Protein AF-A0A3P7D7W9-F1 (afdb_monomer_lite)

Organism: Schistocephalus solidus (NCBI:txid70667)

InterPro domains:
  IPR000819 Peptidase M17, leucyl aminopeptidase, C-terminal [PF00883] (15-340)
  IPR000819 Peptidase M17, leucyl aminopeptidase, C-terminal [PF00883] (480-619)
  IPR000819 Peptidase M17, leucyl aminopeptidase, C-terminal [PS00631] (180-187)
  IPR000819 Peptidase M17, leucyl aminopeptidase, C-terminal [PS00631] (573-580)
  IPR011356 Peptidase M17, leucine aminopeptidase/peptidase B [PR00481] (94-111)
  IPR011356 Peptidase M17, leucine aminopeptidase/peptidase B [PR00481] (116-137)
  IPR011356 Peptidase M17, leucine aminopeptidase/peptidase B [PR00481] (154-175)
  IPR011356 Peptidase M17, leucine aminopeptidase/peptidase B [PR00481] (176-196)
  IPR011356 Peptidase M17, leucine aminopeptidase/peptidase B [PR00481] (208-223)
  IPR011356 Peptidase M17, leucine aminopeptidase/peptidase B [PTHR11963] (3-344)

Structure (mmCIF, N/CA/C/O backbone):
data_AF-A0A3P7D7W9-F1
#
_entry.id   AF-A0A3P7D7W9-F1
#
loop_
_atom_site.group_PDB
_atom_site.id
_atom_site.type_symbol
_atom_site.label_atom_id
_atom_site.label_alt_id
_atom_site.label_comp_id
_atom_site.label_asym_id
_atom_site.label_entity_id
_atom_site.label_seq_id
_atom_site.pdbx_PDB_ins_code
_atom_site.Cartn_x
_atom_site.Cartn_y
_atom_site.Cartn_z
_atom_site.occupancy
_atom_site.B_iso_or_equiv
_atom_site.auth_seq_id
_atom_site.auth_comp_id
_atom_site.auth_asym_id
_atom_site.auth_atom_id
_atom_site.pdbx_PDB_model_num
ATOM 1 N N . MET A 1 1 ? -21.735 5.809 -3.595 1.00 57.03 1 MET A N 1
ATOM 2 C CA . MET A 1 1 ? -20.410 5.199 -3.903 1.00 57.03 1 MET A CA 1
ATOM 3 C C . MET A 1 1 ? -19.308 6.252 -3.876 1.00 57.03 1 MET A C 1
ATOM 5 O O . MET A 1 1 ? -18.423 6.119 -3.045 1.00 57.03 1 MET A O 1
ATOM 9 N N . LYS A 1 2 ? -19.373 7.311 -4.705 1.00 58.09 2 LYS A N 1
ATOM 10 C CA . LYS A 1 2 ? -18.411 8.430 -4.656 1.00 58.09 2 LYS A CA 1
ATOM 11 C C . LYS A 1 2 ? -18.266 9.012 -3.242 1.00 58.09 2 LYS A C 1
ATOM 13 O O . LYS A 1 2 ? -17.137 9.124 -2.778 1.00 58.09 2 LYS A O 1
ATOM 18 N N . GLU A 1 3 ? -19.370 9.325 -2.549 1.00 68.19 3 GLU A N 1
ATOM 19 C CA . GLU A 1 3 ? -19.290 9.851 -1.175 1.00 68.19 3 GLU A CA 1
ATOM 20 C C . GLU A 1 3 ? -18.618 8.868 -0.218 1.00 68.19 3 GLU A C 1
ATOM 22 O O . GLU A 1 3 ? -17.794 9.284 0.579 1.00 68.19 3 GLU A O 1
ATOM 27 N N . ALA A 1 4 ? -18.901 7.568 -0.336 1.00 72.06 4 ALA A N 1
ATOM 28 C CA . ALA A 1 4 ? -18.325 6.552 0.542 1.00 72.06 4 ALA A CA 1
ATOM 29 C C . ALA A 1 4 ? -16.800 6.433 0.411 1.00 72.06 4 ALA A C 1
ATOM 31 O O . ALA A 1 4 ? -16.118 6.259 1.412 1.00 72.06 4 ALA A O 1
ATOM 32 N N . VAL A 1 5 ? -16.252 6.585 -0.799 1.00 70.81 5 VAL A N 1
ATOM 33 C CA . VAL A 1 5 ? -14.792 6.586 -1.005 1.00 70.81 5 VAL A CA 1
ATOM 34 C C . VAL A 1 5 ? -14.152 7.900 -0.542 1.00 70.81 5 VAL A C 1
ATOM 36 O O . VAL A 1 5 ? -13.028 7.888 -0.054 1.00 70.81 5 VAL A O 1
ATOM 39 N N . VAL A 1 6 ? -14.873 9.025 -0.605 1.00 72.31 6 VAL A N 1
ATOM 40 C CA . VAL A 1 6 ? -14.431 10.283 0.027 1.00 72.31 6 VAL A CA 1
ATOM 41 C C . VAL A 1 6 ? -14.489 10.189 1.558 1.00 72.31 6 VAL A C 1
ATOM 43 O O . VAL A 1 6 ? -13.582 10.678 2.221 1.00 72.31 6 VAL A O 1
ATOM 46 N N . ALA A 1 7 ? -15.510 9.540 2.122 1.00 80.94 7 ALA A N 1
ATOM 47 C CA . ALA A 1 7 ? -15.640 9.298 3.557 1.00 80.94 7 ALA A CA 1
ATOM 48 C C . ALA A 1 7 ? -14.511 8.396 4.077 1.00 80.94 7 ALA A C 1
ATOM 50 O O . ALA A 1 7 ? -13.829 8.782 5.021 1.00 80.94 7 ALA A O 1
ATOM 51 N N . LEU A 1 8 ? -14.255 7.270 3.397 1.00 76.81 8 LEU A N 1
ATOM 52 C CA . LEU A 1 8 ? -13.108 6.387 3.642 1.00 76.81 8 LEU A CA 1
ATOM 53 C C . LEU A 1 8 ? -11.787 7.164 3.623 1.00 76.81 8 LEU A C 1
ATOM 55 O O . LEU A 1 8 ? -11.038 7.111 4.589 1.00 76.81 8 LEU A O 1
ATOM 59 N N . ALA A 1 9 ? -11.528 7.946 2.571 1.00 73.69 9 ALA A N 1
ATOM 60 C CA . ALA A 1 9 ? -10.285 8.709 2.448 1.00 73.69 9 ALA A CA 1
ATOM 61 C C . ALA A 1 9 ? -10.113 9.783 3.542 1.00 73.69 9 ALA A C 1
ATOM 63 O O . ALA A 1 9 ? -8.986 10.065 3.944 1.00 73.69 9 ALA A O 1
ATOM 64 N N . LYS A 1 10 ? -11.206 10.369 4.053 1.00 80.69 10 LYS A N 1
ATOM 65 C CA . LYS A 1 10 ? -11.162 11.261 5.226 1.00 80.69 10 LYS A CA 1
ATOM 66 C C . LYS A 1 10 ? -10.899 10.492 6.521 1.00 80.69 10 LYS A C 1
ATOM 68 O O . LYS A 1 10 ? -10.095 10.945 7.328 1.00 80.69 10 LYS A O 1
ATOM 73 N N . GLY A 1 11 ? -11.526 9.330 6.704 1.00 85.81 11 GLY A N 1
ATOM 74 C CA . GLY A 1 11 ? -11.242 8.441 7.830 1.00 85.81 11 GLY A CA 1
ATOM 75 C C . GLY A 1 11 ? -9.786 7.979 7.852 1.00 85.81 11 GLY A C 1
ATOM 76 O O . GLY A 1 11 ? -9.137 8.039 8.891 1.00 85.81 11 GLY A O 1
ATOM 77 N N . GLU A 1 12 ? -9.242 7.599 6.695 1.00 82.88 12 GLU A N 1
ATOM 78 C CA . GLU A 1 12 ? -7.823 7.270 6.521 1.00 82.88 12 GLU A CA 1
ATOM 79 C C . GLU A 1 12 ? -6.915 8.465 6.823 1.00 82.88 12 GLU A C 1
ATOM 81 O O . GLU A 1 12 ? -5.878 8.279 7.452 1.00 82.88 12 GLU A O 1
ATOM 86 N N . ALA A 1 13 ? -7.302 9.685 6.430 1.00 79.31 13 ALA A N 1
ATOM 87 C CA . ALA A 1 13 ? -6.562 10.889 6.798 1.00 79.31 13 ALA A CA 1
ATOM 88 C C . ALA A 1 13 ? -6.537 11.093 8.321 1.00 79.31 13 ALA A C 1
ATOM 90 O O . ALA A 1 13 ? -5.472 11.334 8.863 1.00 79.31 13 ALA A O 1
ATOM 91 N N . VAL A 1 14 ? -7.656 10.903 9.030 1.00 90.56 14 VAL A N 1
ATOM 92 C CA . VAL A 1 14 ? -7.706 10.987 10.506 1.00 90.56 14 VAL A CA 1
ATOM 93 C C . VAL A 1 14 ? -6.881 9.895 11.185 1.00 90.56 14 VAL A C 1
ATOM 95 O O . VAL A 1 14 ? -6.141 10.175 12.127 1.00 90.56 14 VAL A O 1
ATOM 98 N N . HIS A 1 15 ? -6.974 8.662 10.688 1.00 89.31 15 HIS A N 1
ATOM 99 C CA . HIS A 1 15 ? -6.190 7.531 11.177 1.00 89.31 15 HIS A CA 1
ATOM 100 C C . HIS A 1 15 ? -4.682 7.810 11.040 1.00 89.31 15 HIS A C 1
ATOM 102 O O . HIS A 1 15 ? -3.930 7.621 11.994 1.00 89.31 15 HIS A O 1
ATOM 108 N N . ARG A 1 16 ? -4.242 8.338 9.892 1.00 84.88 16 ARG A N 1
ATOM 109 C CA . ARG A 1 16 ? -2.832 8.668 9.636 1.00 84.88 16 ARG A CA 1
ATOM 110 C C . ARG A 1 16 ? -2.370 9.941 10.345 1.00 84.88 16 ARG A C 1
ATOM 112 O O . ARG A 1 16 ? -1.300 9.921 10.936 1.00 84.88 16 ARG A O 1
ATOM 119 N N . ASP A 1 17 ? -3.170 11.008 10.360 1.00 89.62 17 ASP A N 1
ATOM 120 C CA . ASP A 1 17 ? -2.865 12.261 11.070 1.00 89.62 17 ASP A CA 1
ATOM 121 C C . ASP A 1 17 ? -2.537 11.990 12.543 1.00 89.62 17 ASP A C 1
ATOM 123 O O . ASP A 1 17 ? -1.570 12.540 13.072 1.00 89.62 17 ASP A O 1
ATOM 127 N N . ILE A 1 18 ? -3.325 11.127 13.196 1.00 92.69 18 ILE A N 1
ATOM 128 C CA . ILE A 1 18 ? -3.068 10.692 14.570 1.00 92.69 18 ILE A CA 1
ATOM 129 C C . ILE A 1 18 ? -1.884 9.719 14.601 1.00 92.69 18 ILE A C 1
ATOM 131 O O . ILE A 1 18 ? -0.961 9.927 15.381 1.00 92.69 18 ILE A O 1
ATOM 135 N N . GLY A 1 19 ? -1.899 8.667 13.777 1.00 86.50 19 GLY A N 1
ATOM 136 C CA . GLY A 1 19 ? -0.982 7.529 13.866 1.00 86.50 19 GLY A CA 1
ATOM 137 C C . GLY A 1 19 ? 0.457 7.774 13.392 1.00 86.50 19 GLY A C 1
ATOM 138 O O . GLY A 1 19 ? 1.382 7.456 14.135 1.00 86.50 19 GLY A O 1
ATOM 139 N N . ASP A 1 20 ? 0.648 8.319 12.184 1.00 82.69 20 ASP A N 1
ATOM 140 C CA . ASP A 1 20 ? 1.965 8.580 11.559 1.00 82.69 20 ASP A CA 1
ATOM 141 C C . ASP A 1 20 ? 2.697 9.778 12.192 1.00 82.69 20 ASP A C 1
ATOM 143 O O . ASP A 1 20 ? 3.884 10.002 11.945 1.00 82.69 20 ASP A O 1
ATOM 147 N N . SER A 1 21 ? 1.989 10.596 12.975 1.00 85.81 21 SER A N 1
ATOM 148 C CA . SER A 1 21 ? 2.585 11.751 13.641 1.00 85.81 21 SER A CA 1
ATOM 149 C C . SER A 1 21 ? 3.551 11.340 14.749 1.00 85.81 21 SER A C 1
ATOM 151 O O . SER A 1 21 ? 3.314 10.406 15.527 1.00 85.81 21 SER A O 1
ATOM 153 N N . ASP A 1 22 ? 4.617 12.132 14.858 1.00 86.75 22 ASP A N 1
ATOM 154 C CA . ASP A 1 22 ? 5.624 12.021 15.902 1.00 86.75 22 ASP A CA 1
ATOM 155 C C . ASP A 1 22 ? 4.992 12.044 17.316 1.00 86.75 22 ASP A C 1
ATOM 157 O O . ASP A 1 22 ? 3.892 12.577 17.520 1.00 86.75 22 ASP A O 1
ATOM 161 N N . PRO A 1 23 ? 5.650 11.420 18.308 1.00 86.25 23 PRO A N 1
ATOM 162 C CA . PRO A 1 23 ? 5.021 11.104 19.587 1.00 86.25 23 PRO A CA 1
ATOM 163 C C . PRO A 1 23 ? 4.816 12.318 20.498 1.00 86.25 23 PRO A C 1
ATOM 165 O O . PRO A 1 23 ? 4.128 12.204 21.508 1.00 86.25 23 PRO 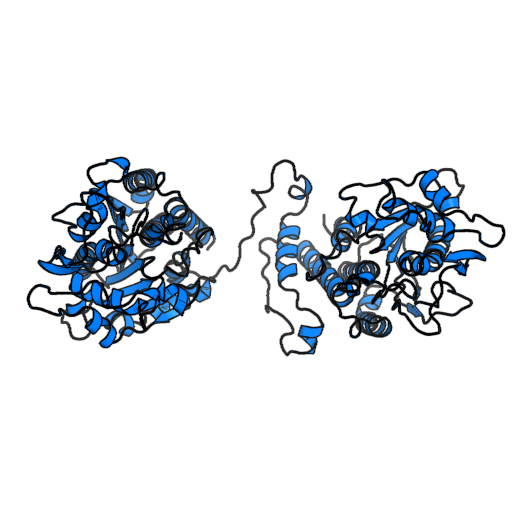A O 1
ATOM 168 N N . GLU A 1 24 ? 5.395 13.470 20.152 1.00 90.75 24 GLU A N 1
ATOM 169 C CA . GLU A 1 24 ? 5.203 14.726 20.875 1.00 90.75 24 GLU A CA 1
ATOM 170 C C . GLU A 1 24 ? 4.037 15.513 20.253 1.00 90.75 24 GLU A C 1
ATOM 172 O O . GLU A 1 24 ? 3.134 15.964 20.960 1.00 90.75 24 GLU A O 1
ATOM 177 N N . ARG A 1 25 ? 3.986 15.601 18.915 1.00 91.69 25 ARG A N 1
ATOM 178 C CA . ARG A 1 25 ? 2.901 16.253 18.164 1.00 91.69 25 ARG A CA 1
ATOM 179 C C . ARG A 1 25 ? 1.555 15.549 18.304 1.00 91.69 25 ARG A C 1
ATOM 181 O O . ARG A 1 25 ? 0.532 16.226 18.302 1.00 91.69 25 ARG A O 1
ATOM 188 N N . MET A 1 26 ? 1.549 14.222 18.422 1.00 94.31 26 MET A N 1
ATOM 189 C CA . MET A 1 26 ? 0.364 13.427 18.772 1.00 94.31 26 MET A CA 1
ATOM 190 C C . MET A 1 26 ? 0.583 12.663 20.084 1.00 94.31 26 MET A C 1
ATOM 192 O O . MET A 1 26 ? 0.335 11.459 20.182 1.00 94.31 26 MET A O 1
ATOM 196 N N . ALA A 1 27 ? 1.024 13.394 21.112 1.00 96.12 27 ALA A N 1
ATOM 197 C CA . ALA A 1 27 ? 0.806 13.016 22.504 1.00 96.12 27 ALA A CA 1
ATOM 198 C C . ALA A 1 27 ? -0.692 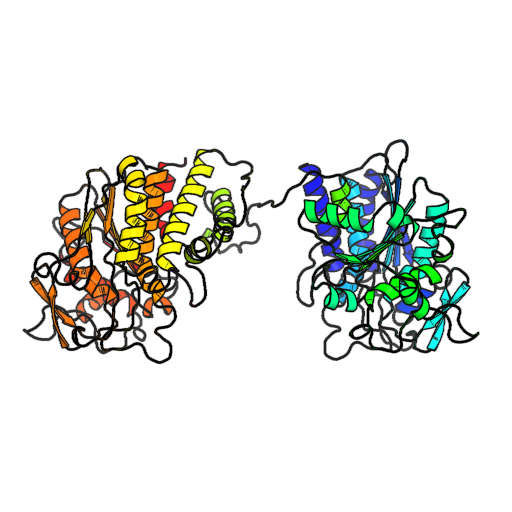13.127 22.869 1.00 96.12 27 ALA A C 1
ATOM 200 O O . ALA A 1 27 ? -1.458 13.836 22.211 1.00 96.12 27 ALA A O 1
ATOM 201 N N . ALA A 1 28 ? -1.126 12.453 23.937 1.00 97.31 28 ALA A N 1
ATOM 202 C CA . ALA A 1 28 ? -2.548 12.287 24.264 1.00 97.31 28 ALA A CA 1
ATOM 203 C C . ALA A 1 28 ? -3.370 13.599 24.379 1.00 97.31 28 ALA A C 1
ATOM 205 O O . ALA A 1 28 ? -4.489 13.634 23.854 1.00 97.31 28 ALA A O 1
ATOM 206 N N . PRO A 1 29 ? -2.862 14.706 24.964 1.00 97.50 29 PRO A N 1
ATOM 207 C CA . PRO A 1 29 ? -3.571 15.989 24.959 1.00 97.50 29 PRO A CA 1
ATOM 208 C C . PRO A 1 29 ? -3.704 16.604 23.557 1.00 97.50 29 PRO A C 1
ATOM 210 O O . PRO A 1 29 ? -4.731 17.200 23.246 1.00 97.50 29 PRO A O 1
ATOM 213 N N . MET A 1 30 ? -2.701 16.426 22.691 1.00 97.31 30 MET A N 1
ATOM 214 C CA . MET A 1 30 ? -2.713 16.958 21.322 1.00 97.31 30 MET A CA 1
ATOM 215 C C . MET A 1 30 ? -3.687 16.183 20.425 1.00 97.31 30 MET A C 1
ATOM 217 O O . MET A 1 30 ? -4.408 16.791 19.636 1.00 97.31 30 MET A O 1
ATOM 221 N N . ILE A 1 31 ? -3.793 14.859 20.612 1.00 97.75 31 ILE A N 1
ATOM 222 C CA . ILE A 1 31 ? -4.840 14.035 19.984 1.00 97.75 31 ILE A CA 1
ATOM 223 C C . ILE A 1 31 ? -6.225 14.518 20.430 1.00 97.75 31 ILE A C 1
ATOM 225 O O . ILE A 1 31 ? -7.110 14.708 19.597 1.00 97.75 31 ILE A O 1
ATOM 229 N N . ALA A 1 32 ? -6.415 14.771 21.730 1.00 97.38 32 ALA A N 1
ATOM 230 C CA . ALA A 1 32 ? -7.679 15.284 22.250 1.00 97.38 32 ALA A CA 1
ATOM 231 C C . ALA A 1 32 ? -8.078 16.629 21.616 1.00 97.38 32 ALA A C 1
ATOM 233 O O . ALA A 1 32 ? -9.237 16.803 21.242 1.00 97.38 32 ALA A O 1
ATOM 234 N N . ASP A 1 33 ? -7.141 17.563 21.446 1.00 97.44 33 ASP A N 1
ATOM 235 C CA . ASP A 1 33 ? -7.430 18.864 20.832 1.00 97.44 33 ASP A CA 1
ATOM 236 C C . ASP A 1 33 ? -7.620 18.774 19.302 1.00 97.44 33 ASP A C 1
ATOM 238 O O . ASP A 1 33 ? -8.497 19.449 18.754 1.00 97.44 33 ASP A O 1
ATOM 242 N N . TYR A 1 34 ? -6.909 17.871 18.613 1.00 97.56 34 TYR A N 1
ATOM 243 C CA . TYR A 1 34 ? -7.170 17.528 17.206 1.00 97.56 34 TYR A CA 1
ATOM 244 C C . TYR A 1 34 ? -8.585 16.955 17.003 1.00 97.56 34 TYR A C 1
ATOM 246 O O . TYR A 1 34 ? -9.260 17.293 16.028 1.00 97.56 34 TYR A O 1
ATOM 254 N N . LEU A 1 35 ? -9.071 16.125 17.932 1.00 97.88 35 LEU A N 1
ATOM 255 C CA . LEU A 1 35 ? -10.433 15.588 17.884 1.00 97.88 35 LEU A CA 1
ATOM 256 C C . LEU A 1 35 ? -11.487 16.654 18.228 1.00 97.88 35 LEU A C 1
ATOM 258 O O . LEU A 1 35 ? -12.483 16.756 17.511 1.00 97.88 35 LEU A O 1
ATOM 262 N N . LYS A 1 36 ? -11.256 17.524 19.225 1.00 97.56 36 LYS A N 1
ATOM 263 C CA . LYS A 1 36 ? -12.137 18.684 19.506 1.00 97.56 36 LYS A CA 1
ATOM 264 C C . LYS A 1 36 ? -12.321 19.595 18.294 1.00 97.56 36 LYS A C 1
ATOM 266 O O . LYS A 1 36 ? -13.424 20.078 18.061 1.00 97.56 36 LYS A O 1
ATOM 271 N N . ALA A 1 37 ? -11.293 19.779 17.463 1.00 97.50 37 ALA A N 1
ATOM 272 C CA . ALA A 1 37 ? -11.417 20.559 16.228 1.00 97.50 37 ALA A CA 1
ATOM 273 C C . ALA A 1 37 ? -12.475 20.003 15.243 1.00 97.50 37 ALA A C 1
ATOM 275 O O . ALA A 1 37 ? -12.954 20.740 14.381 1.00 97.50 37 ALA A O 1
ATOM 276 N N . LYS A 1 38 ? -12.873 18.729 15.385 1.00 96.62 38 LYS A N 1
ATOM 277 C CA . LYS A 1 38 ? -13.916 18.052 14.592 1.00 96.62 38 LYS A CA 1
ATOM 278 C C . LYS A 1 38 ? -15.293 18.044 15.257 1.00 96.62 38 LYS A C 1
ATOM 280 O O . LYS A 1 38 ? -16.285 17.764 14.587 1.00 96.62 38 LYS A O 1
ATOM 285 N N . GLU A 1 39 ? -15.370 18.365 16.549 1.00 95.94 39 GLU A N 1
ATOM 286 C CA . GLU A 1 39 ? -16.561 18.211 17.396 1.00 95.94 39 GLU A CA 1
ATOM 287 C C . GLU A 1 39 ? -17.819 18.849 16.792 1.00 95.94 39 GLU A C 1
ATOM 289 O O . GLU A 1 39 ? -18.900 18.268 16.844 1.00 95.94 39 GLU A O 1
ATOM 294 N N . LYS A 1 40 ? -17.689 20.022 16.166 1.00 96.69 40 LYS A N 1
ATOM 295 C CA . LYS A 1 40 ? -18.802 20.714 15.501 1.00 96.69 40 LYS A CA 1
ATOM 296 C C . LYS A 1 40 ? -19.408 19.892 14.355 1.00 96.69 40 LYS A C 1
ATOM 298 O O . LYS A 1 40 ? -20.630 19.761 14.270 1.00 96.69 40 LYS A O 1
ATOM 303 N N . ASP A 1 41 ? -18.564 19.356 13.479 1.00 95.12 41 ASP A N 1
ATOM 304 C CA . ASP A 1 41 ? -18.994 18.624 12.282 1.00 95.12 41 ASP A CA 1
ATOM 305 C C . ASP A 1 41 ? -19.471 17.208 12.646 1.00 95.12 41 ASP A C 1
ATOM 307 O O . ASP A 1 41 ? -20.418 16.689 12.052 1.00 95.12 41 ASP A O 1
ATOM 311 N N . TRP A 1 42 ? -18.866 16.617 13.680 1.00 97.75 42 TRP A N 1
ATOM 312 C CA . TRP A 1 42 ? -19.263 15.339 14.270 1.00 97.75 42 TRP A CA 1
ATOM 313 C C . TRP A 1 42 ? -20.623 15.438 14.989 1.00 97.75 42 TRP A C 1
ATOM 315 O O . TRP A 1 42 ? -21.516 14.635 14.702 1.00 97.75 42 TRP A O 1
ATOM 325 N N . ASN A 1 43 ? -20.865 16.478 15.797 1.00 97.69 43 ASN A N 1
ATOM 326 C CA . ASN A 1 43 ? -22.187 16.745 16.384 1.00 97.69 43 ASN A CA 1
ATOM 327 C C . ASN A 1 43 ? -23.256 16.963 15.295 1.00 97.69 43 ASN A C 1
ATOM 329 O O . ASN A 1 43 ? -24.346 16.398 15.375 1.00 97.69 43 ASN A O 1
ATOM 333 N N . ALA A 1 44 ? -22.926 17.678 14.210 1.00 95.69 44 ALA A N 1
ATOM 334 C CA . ALA A 1 44 ? -23.794 17.827 13.032 1.00 95.69 44 ALA A CA 1
ATOM 335 C C . ALA A 1 44 ? -24.018 16.515 12.236 1.00 95.69 44 ALA A C 1
ATOM 337 O O . ALA A 1 44 ? -24.761 16.487 11.246 1.00 95.69 44 ALA A O 1
ATOM 338 N N . ALA A 1 45 ? -23.396 15.411 12.652 1.00 95.56 45 ALA A N 1
ATOM 339 C CA . ALA A 1 45 ? -23.627 14.063 12.153 1.00 95.56 45 ALA A CA 1
ATOM 340 C C . ALA A 1 45 ? -24.286 13.114 13.166 1.00 95.56 45 ALA A C 1
ATOM 342 O O . ALA A 1 45 ? -24.511 11.962 12.811 1.00 95.56 45 ALA A O 1
ATOM 343 N N . GLY A 1 46 ? -24.618 13.565 14.380 1.00 96.75 46 GLY A N 1
ATOM 344 C CA . GLY A 1 46 ? -25.136 12.694 15.443 1.00 96.75 46 GLY A CA 1
ATOM 345 C C . GLY A 1 46 ? -24.046 11.921 16.196 1.00 96.75 46 GLY A C 1
ATOM 346 O O . GLY A 1 46 ? -24.341 10.897 16.811 1.00 96.75 46 GLY A O 1
ATOM 347 N N . ILE A 1 47 ? -22.793 12.386 16.133 1.00 98.56 47 ILE A N 1
ATOM 348 C CA . ILE A 1 47 ? -21.674 11.891 16.943 1.00 98.56 47 ILE A CA 1
ATOM 349 C C . ILE A 1 47 ? -21.465 12.849 18.118 1.00 98.56 47 ILE A C 1
ATOM 351 O O . ILE A 1 47 ? -21.057 13.988 17.905 1.00 98.56 47 ILE A O 1
ATOM 355 N N . THR A 1 48 ? -21.682 12.380 19.345 1.00 98.50 48 THR A N 1
ATOM 356 C CA . THR A 1 48 ? -21.266 13.095 20.562 1.00 98.50 48 THR A CA 1
ATOM 357 C C . THR A 1 48 ? -19.895 12.609 21.027 1.00 98.50 48 THR A C 1
ATOM 359 O O . THR A 1 48 ? -19.531 11.452 20.794 1.00 98.50 48 THR A O 1
ATOM 362 N N . MET A 1 49 ? -19.146 13.476 21.712 1.00 98.44 49 MET A N 1
ATOM 363 C CA . MET A 1 49 ? -17.807 13.190 22.230 1.00 98.44 49 MET A CA 1
ATOM 364 C C . MET A 1 49 ? -17.664 13.652 23.685 1.00 98.44 49 MET A C 1
ATOM 366 O O . MET A 1 49 ? -18.068 14.757 24.030 1.00 98.44 49 MET A O 1
ATOM 370 N N . GLU A 1 50 ? -17.045 12.820 24.517 1.00 98.19 50 GLU A N 1
ATOM 371 C CA . GLU A 1 50 ? -16.554 13.152 25.858 1.00 98.19 50 GLU A CA 1
ATOM 372 C C . GLU A 1 50 ? -15.041 12.888 25.873 1.00 98.19 50 GLU A C 1
ATOM 374 O O . GLU A 1 50 ? -14.580 11.854 25.388 1.00 98.19 50 GLU A O 1
ATOM 379 N N . ILE A 1 51 ? -14.256 13.821 26.421 1.00 98.12 51 ILE A N 1
ATOM 380 C CA . ILE A 1 51 ? -12.821 13.624 26.652 1.00 98.12 51 ILE A CA 1
ATOM 381 C C . ILE A 1 51 ? -12.513 13.924 28.113 1.00 98.12 51 ILE A C 1
ATOM 383 O O . ILE A 1 51 ? -12.734 15.042 28.581 1.00 98.12 51 ILE A O 1
ATOM 387 N N . VAL A 1 52 ? -11.946 12.942 28.807 1.00 97.62 52 VAL A N 1
ATOM 388 C CA . VAL A 1 52 ? -11.546 13.037 30.216 1.00 97.62 52 VAL A CA 1
ATOM 389 C C . VAL A 1 52 ? -10.052 12.748 30.378 1.00 97.62 52 VAL A C 1
ATOM 391 O O . VAL A 1 52 ? -9.457 12.076 29.530 1.00 97.62 52 VAL A O 1
ATOM 394 N N . PRO A 1 53 ? -9.405 13.219 31.457 1.00 97.06 53 PRO A N 1
ATOM 395 C CA . PRO A 1 53 ? -8.117 12.678 31.873 1.00 97.06 53 PRO A CA 1
ATOM 396 C C . PRO A 1 53 ? -8.214 11.171 32.145 1.00 97.06 53 PRO A C 1
ATOM 398 O O . PRO A 1 53 ? -9.252 10.668 32.587 1.00 97.06 53 PRO A O 1
ATOM 401 N N . VAL A 1 54 ? -7.111 10.453 31.937 1.00 96.94 54 VAL A N 1
ATOM 402 C CA . VAL A 1 54 ? -6.945 9.121 32.540 1.00 96.94 54 VAL A CA 1
ATOM 403 C C . VAL A 1 54 ? -6.952 9.277 34.067 1.00 96.94 54 VAL A C 1
ATOM 405 O O . VAL A 1 54 ? -6.607 10.330 34.600 1.00 96.94 54 VAL A O 1
ATOM 408 N N . ASN A 1 55 ? -7.467 8.276 34.780 1.00 94.81 55 ASN A N 1
ATOM 409 C CA . ASN A 1 55 ? -7.888 8.440 36.168 1.00 94.81 55 ASN A CA 1
ATOM 410 C C . ASN A 1 55 ? -7.701 7.135 36.943 1.00 94.81 55 ASN A C 1
ATOM 412 O O . ASN A 1 55 ? -8.118 6.083 36.473 1.00 94.81 55 ASN A O 1
ATOM 416 N N . GLU A 1 56 ? -7.122 7.230 38.136 1.00 94.81 56 GLU A N 1
ATOM 417 C CA . GLU A 1 56 ? -6.711 6.089 38.960 1.00 94.81 56 GLU A CA 1
ATOM 418 C C . GLU A 1 56 ? -7.867 5.190 39.437 1.00 94.81 56 GLU A C 1
ATOM 420 O O . GLU A 1 56 ? -7.638 4.016 39.695 1.00 94.81 56 GLU A O 1
ATOM 425 N N . THR A 1 57 ? -9.110 5.686 39.521 1.00 93.81 57 THR A N 1
ATOM 426 C CA . THR A 1 57 ? -10.260 4.882 39.989 1.00 93.81 57 THR A CA 1
ATOM 427 C C . THR A 1 57 ? -11.206 4.442 38.870 1.00 93.81 57 THR A C 1
ATOM 429 O O . THR A 1 57 ? -11.814 3.378 38.976 1.00 93.81 57 THR A O 1
ATOM 432 N N . ARG A 1 58 ? -11.328 5.214 37.779 1.00 96.12 58 ARG A N 1
ATOM 433 C CA . ARG A 1 58 ? -12.110 4.830 36.583 1.00 96.12 58 ARG A CA 1
ATOM 434 C C . ARG A 1 58 ? -11.295 3.999 35.584 1.00 96.12 58 ARG A C 1
ATOM 436 O O . ARG A 1 58 ? -11.862 3.155 34.902 1.00 96.12 58 ARG A O 1
ATOM 443 N N . HIS A 1 59 ? -9.987 4.224 35.500 1.00 97.56 59 HIS A N 1
ATOM 444 C CA . HIS A 1 59 ? -9.094 3.616 34.508 1.00 97.56 59 HIS A CA 1
ATOM 445 C C . HIS A 1 59 ? -7.758 3.141 35.150 1.00 97.56 59 HIS A C 1
ATOM 447 O O . HIS A 1 59 ? -6.694 3.508 34.642 1.00 97.56 59 HIS A O 1
ATOM 453 N N . PRO A 1 60 ? -7.764 2.410 36.288 1.00 98.06 60 PRO A N 1
ATOM 454 C CA . PRO A 1 60 ? -6.557 2.099 37.071 1.00 98.06 60 PRO A CA 1
ATOM 455 C C . PRO A 1 60 ? -5.399 1.491 36.266 1.00 98.06 60 PRO A C 1
ATOM 457 O O . PRO A 1 60 ? -4.241 1.844 36.495 1.00 98.06 60 PRO A O 1
ATOM 460 N N . LEU A 1 61 ? -5.682 0.615 35.299 1.00 98.19 61 LEU A N 1
ATOM 461 C CA . LEU A 1 61 ? -4.664 -0.042 34.481 1.00 98.19 61 LEU A CA 1
ATOM 462 C C . LEU A 1 61 ? -4.044 0.908 33.449 1.00 98.19 61 LEU A C 1
ATOM 464 O O . LEU A 1 61 ? -2.820 0.991 33.351 1.00 98.19 61 LEU A O 1
ATOM 468 N N . ALA A 1 62 ? -4.862 1.683 32.732 1.00 97.56 62 ALA A N 1
ATOM 469 C CA . ALA A 1 62 ? -4.365 2.722 31.824 1.00 97.56 62 ALA A CA 1
ATOM 470 C C . ALA A 1 62 ? -3.610 3.827 32.593 1.00 97.56 62 ALA A C 1
ATOM 472 O O . ALA A 1 62 ? -2.595 4.346 32.126 1.00 97.56 62 ALA A O 1
ATOM 473 N N . TYR A 1 63 ? -4.061 4.151 33.810 1.00 98.12 63 TYR A N 1
ATOM 474 C CA . TYR A 1 63 ? -3.378 5.077 34.711 1.00 98.12 63 TYR A CA 1
ATOM 475 C C . TYR A 1 63 ? -2.003 4.549 35.135 1.00 98.12 63 TYR A C 1
ATOM 477 O O . TYR A 1 63 ? -1.035 5.302 35.070 1.00 98.12 63 TYR A O 1
ATOM 485 N N . ALA A 1 64 ? -1.879 3.263 35.480 1.00 98.06 64 ALA A N 1
ATOM 486 C CA . ALA A 1 64 ? -0.593 2.642 35.800 1.00 98.06 64 ALA A CA 1
ATOM 487 C C . ALA A 1 64 ? 0.403 2.697 34.624 1.00 98.06 64 ALA A C 1
ATOM 489 O O . ALA A 1 64 ? 1.566 3.045 34.835 1.00 98.06 64 ALA A O 1
ATOM 490 N N . VAL A 1 65 ? -0.058 2.459 33.388 1.00 97.88 65 VAL A N 1
ATOM 491 C CA . VAL A 1 65 ? 0.765 2.612 32.170 1.00 97.88 65 VAL A CA 1
ATOM 492 C C . VAL A 1 65 ? 1.242 4.061 31.992 1.00 97.88 65 VAL A C 1
ATOM 494 O O . VAL A 1 65 ? 2.420 4.300 31.734 1.00 97.88 65 VAL A O 1
ATOM 497 N N . GLY A 1 66 ? 0.359 5.047 32.185 1.00 96.94 66 GLY A N 1
ATOM 498 C CA . GLY A 1 66 ? 0.703 6.475 32.098 1.00 96.94 66 GLY A CA 1
ATOM 499 C C . GLY A 1 66 ? 1.445 7.058 33.314 1.00 96.94 66 GLY A C 1
ATOM 500 O O . GLY A 1 66 ? 1.903 8.205 33.254 1.00 96.94 66 GLY A O 1
ATOM 501 N N . ARG A 1 67 ? 1.584 6.301 34.414 1.00 95.62 67 ARG A N 1
ATOM 502 C CA . ARG A 1 67 ? 1.988 6.784 35.753 1.00 95.62 67 ARG A CA 1
ATOM 503 C C . ARG A 1 67 ? 3.365 7.447 35.791 1.00 95.62 67 ARG A C 1
ATOM 505 O O . ARG A 1 67 ? 3.585 8.372 36.575 1.00 95.62 67 ARG A O 1
ATOM 512 N N . ALA A 1 68 ? 4.276 7.023 34.913 1.00 96.56 68 ALA A N 1
ATOM 513 C CA . ALA A 1 68 ? 5.601 7.622 34.755 1.00 96.56 68 ALA A CA 1
ATOM 514 C C . ALA A 1 68 ? 5.556 9.087 34.280 1.00 96.56 68 ALA A C 1
ATOM 516 O O . ALA A 1 68 ? 6.412 9.883 34.671 1.00 96.56 68 ALA A O 1
ATOM 517 N N . THR A 1 69 ? 4.560 9.443 33.464 1.00 94.62 69 THR A N 1
ATOM 518 C CA . THR A 1 69 ? 4.430 10.746 32.788 1.00 94.62 69 THR A CA 1
ATOM 519 C C . THR A 1 69 ? 3.308 11.634 33.324 1.00 94.62 69 THR A C 1
ATOM 521 O O . THR A 1 69 ? 3.257 12.808 32.969 1.00 94.62 69 THR A O 1
ATOM 524 N N . GLU A 1 70 ? 2.445 11.136 34.213 1.00 92.06 70 GLU A N 1
ATOM 525 C CA . GLU A 1 70 ? 1.252 11.860 34.686 1.00 92.06 70 GLU A CA 1
ATOM 526 C C . GLU A 1 70 ? 1.552 13.214 35.368 1.00 92.06 70 GLU A C 1
ATOM 528 O O . GLU A 1 70 ? 0.718 14.114 35.377 1.00 92.06 70 GLU A O 1
ATOM 533 N N . THR A 1 71 ? 2.764 13.450 35.883 1.00 90.75 71 THR A N 1
ATOM 534 C CA . THR A 1 71 ? 3.135 14.778 36.415 1.00 90.75 71 THR A CA 1
ATOM 535 C C . THR A 1 71 ? 3.498 15.819 35.343 1.00 90.75 71 THR A C 1
ATOM 537 O O . THR A 1 71 ? 3.788 16.961 35.695 1.00 90.75 71 THR A O 1
ATOM 540 N N . TYR A 1 72 ? 3.508 15.465 34.054 1.00 93.44 72 TYR A N 1
ATOM 541 C CA . TYR A 1 72 ? 3.905 16.339 32.945 1.00 93.44 72 TYR A CA 1
ATOM 542 C C . TYR A 1 72 ? 2.751 16.523 31.949 1.00 93.44 72 TYR A C 1
ATOM 544 O O . TYR A 1 72 ? 2.443 15.636 31.157 1.00 93.44 72 TYR A O 1
ATOM 552 N N . GLU A 1 73 ? 2.104 17.696 31.989 1.00 93.75 73 GLU A N 1
ATOM 553 C CA . GLU A 1 73 ? 0.841 17.959 31.276 1.00 93.75 73 GLU A CA 1
ATOM 554 C C . GLU A 1 73 ? 0.842 17.583 29.778 1.00 93.75 73 GLU A C 1
ATOM 556 O O . GLU A 1 73 ? -0.129 16.951 29.363 1.00 93.75 73 GLU A O 1
ATOM 561 N N . PRO A 1 74 ? 1.893 17.853 28.970 1.00 93.69 74 PRO A N 1
ATOM 562 C CA . PRO A 1 74 ? 1.921 17.452 27.558 1.00 93.69 74 PRO A CA 1
ATOM 563 C C . PRO A 1 74 ? 1.838 15.940 27.304 1.00 93.69 74 PRO A C 1
ATOM 565 O O . PRO A 1 74 ? 1.474 15.542 26.201 1.00 93.69 74 PRO A O 1
ATOM 568 N N . HIS A 1 75 ? 2.159 15.092 28.289 1.00 94.81 75 HIS A N 1
ATOM 569 C CA . HIS A 1 75 ? 2.124 13.624 28.172 1.00 94.81 75 HIS A CA 1
ATOM 570 C C . HIS A 1 75 ? 1.030 12.961 29.019 1.00 94.81 75 HIS A C 1
ATOM 572 O O . HIS A 1 75 ? 0.901 11.737 28.975 1.00 94.81 75 HIS A O 1
ATOM 578 N N . LYS A 1 76 ? 0.234 13.731 29.773 1.00 96.06 76 LYS A N 1
ATOM 579 C CA . LYS A 1 76 ? -0.858 13.183 30.590 1.00 96.06 76 LYS A CA 1
ATOM 580 C C . LYS A 1 76 ? -1.879 12.425 29.757 1.00 96.06 76 LYS A C 1
ATOM 582 O O . LYS A 1 76 ? -2.293 12.886 28.691 1.00 96.06 76 LYS A O 1
ATOM 587 N N . GLY A 1 77 ? -2.364 11.317 30.310 1.00 97.44 77 GLY A N 1
ATOM 588 C CA . GLY A 1 77 ? -3.330 10.465 29.630 1.00 97.44 77 GLY A CA 1
ATOM 589 C C . GLY A 1 77 ? -4.661 11.169 29.341 1.00 97.44 77 GLY A C 1
ATOM 590 O O . GLY A 1 77 ? -5.102 12.060 30.080 1.00 97.44 77 GLY A O 1
ATOM 591 N N . ARG A 1 78 ? -5.327 10.752 28.262 1.00 98.12 78 ARG A N 1
ATOM 592 C CA . ARG A 1 78 ? -6.685 11.171 27.887 1.00 98.12 78 ARG A CA 1
ATOM 593 C C . ARG A 1 78 ? -7.497 9.953 27.470 1.00 98.12 78 ARG A C 1
ATOM 595 O O . ARG A 1 78 ? -7.035 9.188 26.633 1.00 98.12 78 ARG A O 1
ATOM 602 N N . VAL A 1 79 ? -8.709 9.800 27.993 1.00 98.44 79 VAL A N 1
ATOM 603 C CA . VAL A 1 79 ? -9.678 8.832 27.464 1.00 98.44 79 VAL A CA 1
ATOM 604 C C . VAL A 1 79 ? -10.715 9.585 26.644 1.00 98.44 79 VAL A C 1
ATOM 606 O O . VAL A 1 79 ? -11.274 10.583 27.105 1.00 98.44 79 VAL A O 1
ATOM 609 N N . VAL A 1 80 ? -10.938 9.120 25.419 1.00 98.56 80 VAL A N 1
ATOM 610 C CA . VAL A 1 80 ? -11.900 9.677 24.468 1.00 98.56 80 VAL A CA 1
ATOM 611 C C . VAL A 1 80 ? -13.038 8.678 24.285 1.00 98.56 80 VAL A C 1
ATOM 613 O O . VAL A 1 80 ? -12.818 7.535 23.878 1.00 98.56 80 VAL A O 1
ATOM 616 N N . TYR A 1 81 ? -14.252 9.143 24.556 1.00 98.62 81 TYR A N 1
ATOM 617 C CA . TYR A 1 81 ? -15.503 8.417 24.381 1.00 98.62 81 TYR A CA 1
ATOM 618 C C . TYR A 1 81 ? -16.292 9.064 23.241 1.00 98.62 81 TYR A C 1
ATOM 620 O O . TYR A 1 81 ? -16.575 10.261 23.275 1.00 98.62 81 TYR A O 1
ATOM 628 N N . LEU A 1 82 ? -16.671 8.279 22.234 1.00 98.62 82 LEU A N 1
ATOM 629 C CA . LEU A 1 82 ? -17.468 8.708 21.084 1.00 98.62 82 LEU A CA 1
ATOM 630 C C . LEU A 1 82 ? -18.769 7.906 21.024 1.00 98.62 82 LEU A C 1
ATOM 632 O O . LEU A 1 82 ? -18.767 6.698 21.252 1.00 98.62 82 LEU A O 1
ATOM 636 N N . THR A 1 83 ? -19.887 8.549 20.688 1.00 98.69 83 THR A N 1
ATOM 637 C CA . THR A 1 83 ? -21.170 7.861 20.461 1.00 98.69 83 THR A CA 1
ATOM 638 C C . THR A 1 83 ? -21.845 8.385 19.202 1.00 98.69 83 THR A C 1
ATOM 640 O O . THR A 1 83 ? -22.326 9.513 19.178 1.00 98.69 83 THR A O 1
ATOM 643 N N . TYR A 1 84 ? -21.927 7.547 18.169 1.00 98.38 84 TYR A N 1
ATOM 644 C CA . TYR A 1 84 ? -22.726 7.790 16.974 1.00 98.38 84 TYR A CA 1
ATOM 645 C C . TYR A 1 84 ? -24.130 7.242 17.203 1.00 98.38 84 TYR A C 1
ATOM 647 O O . TYR A 1 84 ? -24.300 6.034 17.389 1.00 98.38 84 TYR A O 1
ATOM 655 N N . THR A 1 85 ? -25.130 8.120 17.172 1.00 97.38 85 THR A N 1
ATOM 656 C CA . THR A 1 85 ? -26.547 7.742 17.210 1.00 97.38 85 THR A CA 1
ATOM 657 C C . THR A 1 85 ? -27.178 8.010 15.838 1.00 97.38 85 THR A C 1
ATOM 659 O O . THR A 1 85 ? -27.170 9.158 15.390 1.00 97.38 85 THR A O 1
ATOM 662 N N . PRO A 1 86 ? -27.716 6.984 15.152 1.00 95.00 86 PRO A N 1
ATOM 663 C CA . PRO A 1 86 ? -28.287 7.137 13.819 1.00 95.00 86 PRO A CA 1
ATOM 664 C C . PRO A 1 86 ? -29.661 7.818 13.845 1.00 95.00 86 PRO A C 1
ATOM 666 O O . PRO A 1 86 ? -30.362 7.826 14.855 1.00 95.00 86 PRO A O 1
ATOM 669 N N . GLU A 1 87 ? -30.095 8.323 12.689 1.00 93.00 87 GLU A N 1
ATOM 670 C CA . GLU A 1 87 ? -31.487 8.734 12.493 1.00 93.00 87 GLU A CA 1
ATOM 671 C C . GLU A 1 87 ? -32.420 7.515 12.412 1.00 93.00 87 GLU A C 1
ATOM 673 O O . GLU A 1 87 ? -32.356 6.745 11.447 1.00 93.00 87 GLU A O 1
ATOM 678 N N . GLY A 1 88 ? -33.360 7.407 13.354 1.00 92.44 88 GLY A N 1
ATOM 679 C CA . GLY A 1 88 ? -34.414 6.388 13.357 1.00 92.44 88 GLY A CA 1
ATOM 680 C C . GLY A 1 88 ? -34.161 5.252 14.359 1.00 92.44 88 GLY A C 1
ATOM 681 O O . GLY A 1 88 ? -33.442 5.452 15.337 1.00 92.44 88 GLY A O 1
ATOM 682 N N . PRO A 1 89 ? -34.788 4.074 14.171 1.00 94.75 89 PRO A N 1
ATOM 683 C CA . PRO A 1 89 ? -34.582 2.930 15.054 1.00 94.75 89 PRO A CA 1
ATOM 684 C C . PRO A 1 89 ? -33.158 2.368 14.934 1.00 94.75 89 PRO A C 1
ATOM 686 O O . PRO A 1 89 ? -32.519 2.475 13.886 1.00 94.75 89 PRO A O 1
ATOM 689 N N . VAL A 1 90 ? -32.692 1.733 16.012 1.00 96.12 90 VAL A N 1
ATOM 690 C CA . VAL A 1 90 ? -31.416 1.007 16.073 1.00 96.12 90 VAL A CA 1
ATOM 691 C C . VAL A 1 90 ? -31.692 -0.493 15.974 1.00 96.12 90 VAL A C 1
ATOM 693 O O . VAL A 1 90 ? -32.492 -1.015 16.748 1.00 96.12 90 VAL A O 1
ATOM 696 N N . ASP A 1 91 ? -31.025 -1.175 15.043 1.00 94.94 91 ASP A N 1
ATOM 697 C CA . ASP A 1 91 ? -31.102 -2.630 14.827 1.00 94.94 91 ASP A CA 1
ATOM 698 C C . ASP A 1 91 ? -29.791 -3.367 15.169 1.00 94.94 91 ASP A C 1
ATOM 700 O O . ASP A 1 91 ? -29.804 -4.581 15.399 1.00 94.94 91 ASP A O 1
ATOM 704 N N . GLN A 1 92 ? -28.679 -2.630 15.264 1.00 95.06 92 GLN A N 1
ATOM 705 C CA . GLN A 1 92 ? -27.343 -3.131 15.575 1.00 95.06 92 GLN A CA 1
ATOM 706 C C . GLN A 1 92 ? -26.552 -2.099 16.390 1.00 95.06 92 GLN A C 1
ATOM 708 O O . GLN A 1 92 ? -26.573 -0.905 16.078 1.00 95.06 92 GLN A O 1
ATOM 713 N N . THR A 1 93 ? -25.789 -2.557 17.386 1.00 98.00 93 THR A N 1
ATOM 714 C CA . THR A 1 93 ? -24.841 -1.720 18.133 1.00 98.00 93 THR A CA 1
ATOM 715 C C . THR A 1 93 ? -23.429 -2.278 18.004 1.00 98.00 93 THR A C 1
ATOM 717 O O . THR A 1 93 ? -23.178 -3.433 18.330 1.00 98.00 93 THR A O 1
ATOM 720 N N . ILE A 1 94 ? -22.482 -1.450 17.576 1.00 97.50 94 ILE A N 1
ATOM 721 C CA . ILE A 1 94 ? -21.054 -1.790 17.560 1.00 97.50 94 ILE A CA 1
ATOM 722 C C . ILE A 1 94 ? -20.337 -1.006 18.663 1.00 97.50 94 ILE A C 1
ATOM 724 O O . ILE A 1 94 ? -20.635 0.165 18.896 1.00 97.50 94 ILE A O 1
ATOM 728 N N . LEU A 1 95 ? -19.397 -1.650 19.351 1.00 98.56 95 LEU A N 1
ATOM 729 C CA . LEU A 1 95 ? -18.563 -1.042 20.384 1.00 98.56 95 LEU A CA 1
ATOM 730 C C . LEU A 1 95 ? -17.094 -1.262 20.008 1.00 98.56 95 LEU A C 1
ATOM 732 O O . LEU A 1 95 ? -16.638 -2.401 19.961 1.00 98.56 95 LEU A O 1
ATOM 736 N N . LEU A 1 96 ? -16.369 -0.187 19.703 1.00 98.44 96 LEU A N 1
ATOM 737 C CA . LEU A 1 96 ? -14.974 -0.226 19.261 1.00 98.44 96 LEU A CA 1
ATOM 738 C C . LEU A 1 96 ? -14.053 0.256 20.384 1.00 98.44 96 LEU A C 1
ATOM 740 O O . LEU A 1 96 ? -14.166 1.401 20.812 1.00 98.44 96 LEU A O 1
ATOM 744 N N . VAL A 1 97 ? -13.126 -0.588 20.827 1.00 98.69 97 VAL A N 1
ATOM 745 C CA . VAL A 1 97 ? -12.079 -0.258 21.805 1.00 98.69 97 VAL A CA 1
ATOM 746 C C . VAL A 1 97 ? -10.731 -0.242 21.082 1.00 98.69 97 VAL A C 1
ATOM 748 O O . VAL A 1 97 ? -10.363 -1.227 20.443 1.00 98.69 97 VAL A O 1
ATOM 751 N N . GLY A 1 98 ? -9.998 0.869 21.144 1.00 97.94 98 GLY A N 1
ATOM 752 C CA . GLY A 1 98 ? -8.728 1.037 20.431 1.00 97.94 98 GLY A CA 1
ATOM 753 C C . GLY A 1 98 ? -7.547 1.319 21.359 1.00 97.94 98 GLY A C 1
ATOM 754 O O . GLY A 1 98 ? -7.598 2.298 22.103 1.00 97.94 98 GLY A O 1
ATOM 755 N N . LYS A 1 99 ? -6.475 0.514 21.263 1.00 98.00 99 LYS A N 1
ATOM 756 C CA . LYS A 1 99 ? -5.185 0.758 21.949 1.00 98.00 99 LYS A CA 1
ATOM 757 C C . LYS A 1 99 ? -4.595 2.099 21.505 1.00 98.00 99 LYS A C 1
ATOM 759 O O . LYS A 1 99 ? -4.430 2.316 20.299 1.00 98.00 99 LYS A O 1
ATOM 764 N N . GLY A 1 100 ? -4.267 2.982 22.445 1.00 97.12 100 GLY A N 1
ATOM 765 C CA . GLY A 1 100 ? -3.844 4.359 22.155 1.00 97.12 100 GLY A CA 1
ATOM 766 C C . GLY A 1 100 ? -2.463 4.736 22.693 1.00 97.12 100 GLY A C 1
ATOM 767 O O . GLY A 1 100 ? -2.243 5.901 23.025 1.00 97.12 100 GLY A O 1
ATOM 768 N N . ILE A 1 101 ? -1.517 3.798 22.773 1.00 97.75 101 ILE A N 1
ATOM 769 C CA . ILE A 1 101 ? -0.173 4.069 23.304 1.00 97.75 101 ILE A CA 1
ATOM 770 C C . ILE A 1 101 ? 0.583 5.045 22.388 1.00 97.75 101 ILE A C 1
ATOM 772 O O . ILE A 1 101 ? 1.036 4.721 21.295 1.00 97.75 101 ILE A O 1
ATOM 776 N N . THR A 1 102 ? 0.687 6.297 22.827 1.00 96.56 102 THR A N 1
ATOM 777 C CA . THR A 1 102 ? 1.140 7.429 22.001 1.00 96.56 102 THR A CA 1
ATOM 778 C C . THR A 1 102 ? 2.622 7.373 21.637 1.00 96.56 102 THR A C 1
ATOM 780 O O . THR A 1 102 ? 3.003 7.800 20.541 1.00 96.56 102 THR A O 1
ATOM 783 N N . ILE A 1 103 ? 3.422 6.795 22.534 1.00 95.25 103 ILE A N 1
ATOM 784 C CA . ILE A 1 103 ? 4.664 6.077 22.250 1.00 95.25 103 ILE A CA 1
ATOM 785 C C . ILE A 1 103 ? 4.887 5.019 23.325 1.00 95.25 103 ILE A C 1
ATOM 787 O O . ILE A 1 103 ? 4.571 5.243 24.499 1.00 95.25 103 ILE A O 1
ATOM 791 N N . ASP A 1 104 ? 5.440 3.888 22.901 1.00 96.06 104 ASP A N 1
ATOM 792 C CA . ASP A 1 104 ? 5.803 2.774 23.762 1.00 96.06 104 ASP A CA 1
ATOM 793 C C . ASP A 1 104 ? 7.328 2.637 23.914 1.00 96.06 104 ASP A C 1
ATOM 795 O O . ASP A 1 104 ? 8.036 2.329 22.949 1.00 96.06 104 ASP A O 1
ATOM 799 N N . THR A 1 105 ? 7.848 2.863 25.127 1.00 95.75 105 THR A N 1
ATOM 800 C CA . THR A 1 105 ? 9.248 2.551 25.473 1.00 95.75 105 THR A CA 1
ATOM 801 C C . THR A 1 105 ? 9.418 1.173 26.112 1.00 95.75 105 THR A C 1
ATOM 803 O O . THR A 1 105 ? 10.555 0.815 26.413 1.00 95.75 105 THR A O 1
ATOM 806 N N . GLY A 1 106 ? 8.336 0.437 26.375 1.00 93.44 106 GLY A N 1
ATOM 807 C CA . GLY A 1 106 ? 8.332 -0.795 27.171 1.00 93.44 106 GLY A CA 1
ATOM 808 C C . GLY A 1 106 ? 8.303 -0.593 28.686 1.00 93.44 106 GLY A C 1
ATOM 809 O O . GLY A 1 106 ? 8.434 -1.553 29.439 1.00 93.44 106 GLY A O 1
ATOM 810 N N . GLY A 1 107 ? 8.137 0.642 29.173 1.00 95.12 107 GLY A N 1
ATOM 811 C CA . GLY A 1 107 ? 8.116 0.931 30.610 1.00 95.12 107 GLY A CA 1
ATOM 812 C C . GLY A 1 107 ? 9.449 0.587 31.292 1.00 95.12 107 GLY A C 1
ATOM 813 O O . GLY A 1 107 ? 10.499 1.066 30.870 1.00 95.12 107 GLY A O 1
ATOM 814 N N . ALA A 1 108 ? 9.409 -0.218 32.355 1.00 93.38 108 ALA A N 1
ATOM 815 C CA . ALA A 1 108 ? 10.591 -0.749 33.039 1.00 93.38 108 ALA A CA 1
ATOM 816 C C . ALA A 1 108 ? 11.314 -1.852 32.231 1.00 93.38 108 ALA A C 1
ATOM 818 O O . ALA A 1 108 ? 12.545 -1.872 32.200 1.00 93.38 108 ALA A O 1
ATOM 819 N N . ASP A 1 109 ? 10.567 -2.709 31.530 1.00 91.94 109 ASP A N 1
ATOM 820 C CA . ASP A 1 109 ? 11.038 -3.676 30.523 1.00 91.94 109 ASP A CA 1
ATOM 821 C C . ASP A 1 109 ? 11.441 -2.976 29.207 1.00 91.94 109 ASP A C 1
ATOM 823 O O . ASP A 1 109 ? 10.911 -3.239 28.129 1.00 91.94 109 ASP A O 1
ATOM 827 N N . LEU A 1 110 ? 12.374 -2.028 29.311 1.00 93.94 110 LEU A N 1
ATOM 828 C CA . LEU A 1 110 ? 12.729 -1.077 28.259 1.00 93.94 110 LEU A CA 1
ATOM 829 C C . LEU A 1 110 ? 13.083 -1.745 26.912 1.00 93.94 110 LEU A C 1
ATOM 831 O O . LEU A 1 110 ? 13.999 -2.568 26.835 1.00 93.94 110 LEU A O 1
ATOM 835 N N . LYS A 1 111 ? 12.456 -1.290 25.819 1.00 91.00 111 LYS A N 1
ATOM 836 C CA . LYS A 1 111 ? 12.800 -1.690 24.442 1.00 91.00 111 LYS A CA 1
ATOM 837 C C . LYS A 1 111 ? 14.237 -1.289 24.079 1.00 91.00 111 LYS A C 1
ATOM 839 O O . LYS A 1 111 ? 14.516 -0.123 23.792 1.00 91.00 111 LYS A O 1
ATOM 844 N N . VAL A 1 112 ? 15.139 -2.267 24.042 1.00 89.00 112 VAL A N 1
ATOM 845 C CA . VAL A 1 112 ? 16.550 -2.114 23.632 1.00 89.00 112 VAL A CA 1
ATOM 846 C C . VAL A 1 112 ? 16.756 -2.372 22.126 1.00 89.00 112 VAL A C 1
ATOM 848 O O . VAL A 1 112 ? 15.798 -2.418 21.355 1.00 89.00 112 VAL A O 1
ATOM 851 N N . ASP A 1 113 ? 18.012 -2.456 21.676 1.00 86.06 113 ASP A N 1
ATOM 852 C CA . ASP A 1 113 ? 18.429 -2.878 20.323 1.00 86.06 113 ASP A CA 1
ATOM 853 C C . ASP A 1 113 ? 17.770 -2.132 19.144 1.00 86.06 113 ASP A C 1
ATOM 855 O O . ASP A 1 113 ? 17.688 -2.625 18.019 1.00 86.06 113 ASP A O 1
ATOM 859 N N . GLY A 1 114 ? 17.313 -0.901 19.392 1.00 80.69 114 GLY A N 1
ATOM 860 C CA . GLY A 1 114 ? 16.695 -0.026 18.397 1.00 80.69 114 GLY A CA 1
ATOM 861 C C . GLY A 1 114 ? 15.221 -0.315 18.092 1.00 80.69 114 GLY A C 1
ATOM 862 O O . GLY A 1 114 ? 14.621 0.455 17.344 1.00 80.69 114 GLY A O 1
ATOM 863 N N . VAL A 1 115 ? 14.598 -1.342 18.689 1.00 82.44 115 VAL A N 1
ATOM 864 C CA . VAL A 1 115 ? 13.203 -1.731 18.370 1.00 82.44 115 VAL A CA 1
ATOM 865 C C . VAL A 1 115 ? 12.153 -0.722 18.857 1.00 82.44 115 VAL A C 1
ATOM 867 O O . VAL A 1 115 ? 10.999 -0.780 18.446 1.00 82.44 115 VAL A O 1
ATOM 870 N N . MET A 1 116 ? 12.561 0.247 19.684 1.00 89.62 116 MET A N 1
ATOM 871 C CA . MET A 1 116 ? 11.757 1.417 20.055 1.00 89.62 116 MET A CA 1
ATOM 872 C C . MET A 1 116 ? 11.518 2.375 18.869 1.00 89.62 116 MET A C 1
ATOM 874 O O . MET A 1 116 ? 10.544 3.132 18.860 1.00 89.62 116 MET A O 1
ATOM 878 N N . TYR A 1 117 ? 12.375 2.360 17.839 1.00 85.38 117 TYR A N 1
ATOM 879 C CA . TYR A 1 117 ? 12.139 3.152 16.633 1.00 85.38 117 TYR A CA 1
ATOM 880 C C . TYR A 1 117 ? 10.893 2.638 15.898 1.00 85.38 117 TYR A C 1
ATOM 882 O O . TYR A 1 117 ? 10.764 1.455 15.600 1.00 85.38 117 TYR A O 1
ATOM 890 N N . GLY A 1 118 ? 9.967 3.552 15.605 1.00 85.94 118 GLY A N 1
ATOM 891 C CA . GLY A 1 118 ? 8.653 3.231 15.045 1.00 85.94 118 GLY A CA 1
ATOM 892 C C . GLY A 1 118 ? 7.525 3.172 16.078 1.00 85.94 118 GLY A C 1
ATOM 893 O O . GLY A 1 118 ? 6.394 3.430 15.697 1.00 85.94 118 GLY A O 1
ATOM 894 N N . MET A 1 119 ? 7.798 2.990 17.377 1.00 92.06 119 MET A N 1
ATOM 895 C CA . MET A 1 119 ? 6.763 2.825 18.424 1.00 92.06 119 MET A CA 1
ATOM 896 C C . MET A 1 119 ? 5.879 4.059 18.694 1.00 92.06 119 MET A C 1
ATOM 898 O O . MET A 1 119 ? 5.010 4.018 19.557 1.00 92.06 119 MET A O 1
ATOM 902 N N . HIS A 1 120 ? 6.036 5.151 17.938 1.00 90.12 120 HIS A N 1
ATOM 903 C CA . HIS A 1 120 ? 5.021 6.206 17.867 1.00 90.12 120 HIS A CA 1
ATOM 904 C C . HIS A 1 120 ? 3.730 5.713 17.186 1.00 90.12 120 HIS A C 1
ATOM 906 O O . HIS A 1 120 ? 2.674 6.291 17.425 1.00 90.12 120 HIS A O 1
ATOM 912 N N . SER A 1 121 ? 3.784 4.658 16.364 1.00 89.44 121 SER A N 1
ATOM 913 C CA . SER A 1 121 ? 2.609 4.057 15.720 1.00 89.44 121 SER A CA 1
ATOM 914 C C . SER A 1 121 ? 1.801 3.143 16.653 1.00 89.44 121 SER A C 1
ATOM 916 O O . SER A 1 121 ? 0.804 2.561 16.240 1.00 89.44 121 SER A O 1
ATOM 918 N N . ASP A 1 122 ? 2.156 3.034 17.933 1.00 94.44 122 ASP A N 1
ATOM 919 C CA . ASP A 1 122 ? 1.493 2.103 18.853 1.00 94.44 122 ASP A CA 1
ATOM 920 C C . ASP A 1 122 ? 0.099 2.575 19.351 1.00 94.44 122 ASP A C 1
ATOM 922 O O . ASP A 1 122 ? -0.612 1.900 20.100 1.00 94.44 122 ASP A O 1
ATOM 926 N N . LYS A 1 123 ? -0.329 3.738 18.841 1.00 95.50 123 LYS A N 1
ATOM 927 C CA . LYS A 1 123 ? -1.660 4.353 18.967 1.00 95.50 123 LYS A CA 1
ATOM 928 C C . LYS A 1 123 ? -2.592 4.078 17.775 1.00 95.50 123 LYS A C 1
ATOM 930 O O . LYS A 1 123 ? -3.695 4.628 17.727 1.00 95.50 123 LYS A O 1
ATOM 935 N N . MET A 1 124 ? -2.185 3.249 16.805 1.00 94.06 124 MET A N 1
ATOM 936 C CA . MET A 1 124 ? -2.978 2.971 15.588 1.00 94.06 124 MET A CA 1
ATOM 937 C C . MET A 1 124 ? -4.334 2.317 15.885 1.00 94.06 124 MET A C 1
ATOM 939 O O . MET A 1 124 ? -5.290 2.537 15.146 1.00 94.06 124 MET A O 1
ATOM 943 N N . GLY A 1 125 ? -4.460 1.580 16.994 1.00 95.75 125 GLY A N 1
ATOM 944 C CA . GLY A 1 125 ? -5.741 1.032 17.446 1.00 95.75 125 GLY A CA 1
ATOM 945 C C . GLY A 1 125 ? -6.786 2.124 17.690 1.00 95.75 125 GLY A C 1
ATOM 946 O O . GLY A 1 125 ? -7.862 2.113 17.094 1.00 95.75 125 GLY A O 1
ATOM 947 N N . GLY A 1 126 ? -6.451 3.115 18.517 1.00 97.12 126 GLY A N 1
ATOM 948 C CA . GLY A 1 126 ? -7.313 4.267 18.785 1.00 97.12 126 GLY A CA 1
ATOM 949 C C . GLY A 1 126 ? -7.462 5.196 17.577 1.00 97.12 126 GLY A C 1
ATOM 950 O O . GLY A 1 126 ? -8.556 5.683 17.294 1.00 97.12 126 GLY A O 1
ATOM 951 N N . ALA A 1 127 ? -6.396 5.386 16.799 1.00 96.62 127 ALA A N 1
ATOM 952 C CA . ALA A 1 127 ? -6.441 6.191 15.579 1.00 96.62 127 ALA A CA 1
ATOM 953 C C . ALA A 1 127 ? -7.381 5.597 14.504 1.00 96.62 127 ALA A C 1
ATOM 955 O O . ALA A 1 127 ? -8.091 6.346 13.829 1.00 96.62 127 ALA A O 1
ATOM 956 N N . MET A 1 128 ? -7.460 4.264 14.389 1.00 95.00 128 MET A N 1
ATOM 957 C CA . MET A 1 128 ? -8.452 3.569 13.559 1.00 95.00 128 MET A CA 1
ATOM 958 C C . MET A 1 128 ? -9.877 3.902 14.021 1.00 95.00 128 MET A C 1
ATOM 960 O O . MET A 1 128 ? -10.702 4.290 13.193 1.00 95.00 128 MET A O 1
ATOM 964 N N . VAL A 1 129 ? -10.162 3.834 15.330 1.00 97.62 129 VAL A N 1
ATOM 965 C CA . VAL A 1 129 ? -11.490 4.171 15.883 1.00 97.62 129 VAL A CA 1
ATOM 966 C C . VAL A 1 129 ? -11.862 5.624 15.567 1.00 97.62 129 VAL A C 1
ATOM 968 O O . VAL A 1 129 ? -12.960 5.879 15.068 1.00 97.62 129 VAL A O 1
ATOM 971 N N . ALA A 1 130 ? -10.943 6.576 15.744 1.00 97.75 130 ALA A N 1
ATOM 972 C CA . ALA A 1 130 ? -11.161 7.970 15.351 1.00 97.75 130 ALA A CA 1
ATOM 973 C C . ALA A 1 130 ? -11.442 8.131 13.839 1.00 97.75 130 ALA A C 1
ATOM 975 O O . ALA A 1 130 ? -12.357 8.863 13.449 1.00 97.75 130 ALA A O 1
ATOM 976 N N . GLY A 1 131 ? -10.713 7.411 12.978 1.00 95.38 131 GLY A N 1
ATOM 977 C CA . GLY A 1 131 ? -10.953 7.380 11.529 1.00 95.38 131 GLY A CA 1
ATOM 978 C C . GLY A 1 131 ? -12.290 6.738 11.136 1.00 95.38 131 GLY A C 1
ATOM 979 O O . GLY A 1 131 ? -12.930 7.155 10.162 1.00 95.38 131 GLY A O 1
ATOM 980 N N . PHE A 1 132 ? -12.771 5.769 11.916 1.00 95.56 132 PHE A N 1
ATOM 981 C CA . PHE A 1 132 ? -14.092 5.168 11.731 1.00 95.56 132 PHE A CA 1
ATOM 982 C C . PHE A 1 132 ? -15.194 6.185 12.033 1.00 95.56 132 PHE A C 1
ATOM 984 O O . PHE A 1 132 ? -16.102 6.363 11.221 1.00 95.56 132 PHE A O 1
ATOM 991 N N . PHE A 1 133 ? -15.069 6.935 13.129 1.00 97.88 133 PHE A N 1
ATOM 992 C CA . PHE A 1 133 ? -16.012 7.998 13.484 1.00 97.88 133 PHE A CA 1
ATOM 993 C C . PHE A 1 133 ? -16.002 9.177 12.500 1.00 97.88 133 PHE A C 1
ATOM 995 O O . PHE A 1 133 ? -17.072 9.646 12.106 1.00 97.88 133 PHE A O 1
ATOM 1002 N N . GLU A 1 134 ? -14.838 9.581 11.983 1.00 97.00 134 GLU A N 1
ATOM 1003 C CA . GLU A 1 134 ? -14.773 10.517 10.851 1.00 97.00 134 GLU A CA 1
ATOM 1004 C C . GLU A 1 134 ? -15.561 9.976 9.646 1.00 97.00 134 GLU A C 1
ATOM 1006 O O . GLU A 1 134 ? -16.364 10.703 9.064 1.00 97.00 134 GLU A O 1
ATOM 1011 N N . THR A 1 135 ? -15.412 8.693 9.299 1.00 93.69 135 THR A N 1
ATOM 1012 C CA . THR A 1 135 ? -16.163 8.080 8.186 1.00 93.69 135 THR A CA 1
ATOM 1013 C C . THR A 1 135 ? -17.675 8.078 8.452 1.00 93.69 135 THR A C 1
ATOM 1015 O O . THR A 1 135 ? -18.449 8.458 7.567 1.00 93.69 135 THR A O 1
ATOM 1018 N N . LEU A 1 136 ? -18.111 7.715 9.668 1.00 93.88 136 LEU A N 1
ATOM 1019 C CA . LEU A 1 136 ? -19.519 7.784 10.085 1.00 93.88 136 LEU A CA 1
ATOM 1020 C C . LEU A 1 136 ? -20.085 9.201 9.918 1.00 93.88 136 LEU A C 1
ATOM 1022 O O . LEU A 1 136 ? -21.224 9.338 9.472 1.00 93.88 136 LEU A O 1
ATOM 1026 N N . SER A 1 137 ? -19.288 10.244 10.184 1.00 96.06 137 SER A N 1
ATOM 1027 C CA . SER A 1 137 ? -19.739 11.638 10.074 1.00 96.06 137 SER A CA 1
ATOM 1028 C C . SER A 1 137 ? -20.175 12.032 8.650 1.00 96.06 137 SER A C 1
ATOM 1030 O O . SER A 1 137 ? -21.120 12.809 8.484 1.00 96.06 137 SER A O 1
ATOM 1032 N N . HIS A 1 138 ? -19.561 11.433 7.618 1.00 92.81 138 HIS A N 1
ATOM 1033 C CA . HIS A 1 138 ? -19.921 11.651 6.206 1.00 92.81 138 HIS A CA 1
ATOM 1034 C C . HIS A 1 138 ? -20.934 10.628 5.675 1.00 92.81 138 HIS A C 1
ATOM 1036 O O . HIS A 1 138 ? -21.690 10.957 4.765 1.00 92.81 138 HIS A O 1
ATOM 1042 N N . LEU A 1 139 ? -20.955 9.397 6.207 1.00 92.00 139 LEU A N 1
ATOM 1043 C CA . LEU A 1 139 ? -21.839 8.320 5.729 1.00 92.00 139 LEU A CA 1
ATOM 1044 C C . LEU A 1 139 ? -23.222 8.282 6.393 1.00 92.00 139 LEU A C 1
ATOM 1046 O O . LEU A 1 139 ? -24.177 7.859 5.746 1.00 92.00 139 LEU A O 1
ATOM 1050 N N . LYS A 1 140 ? -23.314 8.667 7.671 1.00 94.12 140 LYS A N 1
ATOM 1051 C CA . LYS A 1 140 ? -24.527 8.681 8.512 1.00 94.12 140 LYS A CA 1
ATOM 1052 C C . LYS A 1 140 ? -25.441 7.436 8.342 1.00 94.12 140 LYS A C 1
ATOM 1054 O O . LYS A 1 140 ? -26.617 7.581 7.994 1.00 94.12 140 LYS A O 1
ATOM 1059 N N . PRO A 1 141 ? -24.923 6.203 8.534 1.00 91.31 141 PRO A N 1
ATOM 1060 C CA . PRO A 1 141 ? -25.666 4.969 8.271 1.00 91.31 141 PRO A CA 1
ATOM 1061 C C . PRO A 1 141 ? -26.811 4.735 9.271 1.00 91.31 141 PRO A C 1
ATOM 1063 O O . PRO A 1 141 ? -26.595 4.669 10.476 1.00 91.31 141 PRO A O 1
ATOM 1066 N N . LYS A 1 142 ? -28.032 4.525 8.767 1.00 92.94 142 LYS A N 1
ATOM 1067 C CA . LYS A 1 142 ? -29.212 4.206 9.596 1.00 92.94 142 LYS A CA 1
ATOM 1068 C C . LYS A 1 142 ? -29.156 2.775 10.159 1.00 92.94 142 LYS A C 1
ATOM 1070 O O . LYS A 1 142 ? -28.443 1.928 9.618 1.00 92.94 142 LYS A O 1
ATOM 1075 N N . GLY A 1 143 ? -29.885 2.520 11.250 1.00 92.69 143 GLY A N 1
ATOM 1076 C CA . GLY A 1 143 ? -29.913 1.236 11.976 1.00 92.69 143 GLY A CA 1
ATOM 1077 C C . GLY A 1 143 ? -28.721 1.006 12.917 1.00 92.69 143 GLY A C 1
ATOM 1078 O O . GLY A 1 143 ? -28.890 0.522 14.034 1.00 92.69 143 GLY A O 1
ATOM 1079 N N . LEU A 1 144 ? -27.521 1.433 12.514 1.00 95.00 144 LEU A N 1
ATOM 1080 C CA . LEU A 1 144 ? -26.279 1.188 13.246 1.00 95.00 144 LEU A CA 1
ATOM 1081 C C . LEU A 1 144 ? -25.990 2.266 14.306 1.00 95.00 144 LEU A C 1
ATOM 1083 O O . LEU A 1 144 ? -25.671 3.402 13.959 1.00 95.00 144 LEU A O 1
ATOM 1087 N N . LYS A 1 145 ? -25.997 1.894 15.590 1.00 98.06 145 LYS A N 1
ATOM 1088 C CA . LYS A 1 145 ? -25.404 2.696 16.675 1.00 98.06 145 LYS A CA 1
ATOM 1089 C C . LYS A 1 145 ? -23.944 2.290 16.893 1.00 98.06 145 LYS A C 1
ATOM 1091 O O . LYS A 1 145 ? -23.628 1.104 16.827 1.00 98.06 145 LYS A O 1
ATOM 1096 N N . VAL A 1 146 ? -23.053 3.246 17.168 1.00 98.50 146 VAL A N 1
ATOM 1097 C CA . VAL A 1 146 ? -21.631 2.946 17.428 1.00 98.50 146 VAL A CA 1
ATOM 1098 C C . VAL A 1 146 ? -21.137 3.674 18.670 1.00 98.50 146 VAL A C 1
ATOM 1100 O O . VAL A 1 146 ? -21.310 4.885 18.785 1.00 98.50 146 VAL A O 1
ATOM 1103 N N . PHE A 1 147 ? -20.482 2.945 19.567 1.00 98.81 147 PHE A N 1
ATOM 1104 C CA . PHE A 1 147 ? -19.672 3.494 20.652 1.00 98.81 147 PHE A CA 1
ATOM 1105 C C . PHE A 1 147 ? -18.187 3.313 20.314 1.00 98.81 147 PHE A C 1
ATOM 1107 O O . PHE A 1 147 ? -17.793 2.264 19.804 1.00 98.81 147 PHE A O 1
ATOM 1114 N N . GLY A 1 148 ? -17.370 4.331 20.568 1.00 98.50 148 GLY A N 1
ATOM 1115 C CA . GLY A 1 148 ? -15.924 4.313 20.362 1.00 98.50 148 GLY A CA 1
ATOM 1116 C C . GLY A 1 148 ? -15.209 4.699 21.646 1.00 98.50 148 GLY A C 1
ATOM 1117 O O . GLY A 1 148 ? -15.549 5.712 22.251 1.00 98.50 148 GLY A O 1
ATOM 1118 N N . TYR A 1 149 ? -14.226 3.905 22.047 1.00 98.50 149 TYR A N 1
ATOM 1119 C CA . TYR A 1 149 ? -13.486 4.068 23.289 1.00 98.50 149 TYR A CA 1
ATOM 1120 C C . TYR A 1 149 ? -11.988 4.001 23.000 1.00 98.50 149 TYR A C 1
ATOM 1122 O O . TYR A 1 149 ? -11.510 3.046 22.385 1.00 98.50 149 TYR A O 1
ATOM 1130 N N . MET A 1 150 ? -11.245 5.018 23.423 1.00 98.06 150 MET A N 1
ATOM 1131 C CA . MET A 1 150 ? -9.809 5.124 23.165 1.00 98.06 150 MET A CA 1
ATOM 1132 C C . MET A 1 150 ? -9.123 5.686 24.408 1.00 98.06 150 MET A C 1
ATOM 1134 O O . MET A 1 150 ? -9.365 6.838 24.768 1.00 98.06 150 MET A O 1
ATOM 1138 N N . ALA A 1 151 ? -8.275 4.893 25.058 1.00 97.38 151 ALA A N 1
ATOM 1139 C CA . ALA A 1 151 ? -7.360 5.395 26.073 1.00 97.38 151 ALA A CA 1
ATOM 1140 C C . ALA A 1 151 ? -6.050 5.781 25.378 1.00 97.38 151 ALA A C 1
ATOM 1142 O O . ALA A 1 151 ? -5.409 4.956 24.740 1.00 97.38 151 ALA A O 1
ATOM 1143 N N . PHE A 1 152 ? -5.683 7.060 25.439 1.00 98.06 152 PHE A N 1
ATOM 1144 C CA . PHE A 1 152 ? -4.411 7.561 24.937 1.00 98.06 152 PHE A CA 1
ATOM 1145 C C . PHE A 1 152 ? -3.493 7.841 26.126 1.00 98.06 152 PHE A C 1
ATOM 1147 O O . PHE A 1 152 ? -3.728 8.772 26.899 1.00 98.06 152 PHE A O 1
ATOM 1154 N N . VAL A 1 153 ? -2.443 7.035 26.269 1.00 96.75 153 VAL A N 1
ATOM 1155 C CA . VAL A 1 153 ? -1.413 7.144 27.320 1.00 96.75 153 VAL A CA 1
ATOM 1156 C C . VAL A 1 153 ? -0.018 7.042 26.706 1.00 96.75 153 VAL A C 1
ATOM 1158 O O . VAL A 1 153 ? 0.128 6.881 25.494 1.00 96.75 153 VAL A O 1
ATOM 1161 N N . ARG A 1 154 ? 1.030 7.169 27.519 1.00 96.19 154 ARG A N 1
ATOM 1162 C CA . ARG A 1 154 ? 2.424 7.034 27.090 1.00 96.19 154 ARG A CA 1
ATOM 1163 C C . ARG A 1 154 ? 3.138 6.057 28.016 1.00 96.19 154 ARG A C 1
ATOM 1165 O O . ARG A 1 154 ? 3.311 6.366 29.191 1.00 96.19 154 ARG A O 1
ATOM 1172 N N . ASN A 1 155 ? 3.571 4.912 27.495 1.00 97.56 155 ASN A N 1
ATOM 1173 C CA . ASN A 1 155 ? 4.328 3.944 28.284 1.00 97.56 155 ASN A CA 1
ATOM 1174 C C . ASN A 1 155 ? 5.794 4.392 28.329 1.00 97.56 155 ASN A C 1
ATOM 1176 O O . ASN A 1 155 ? 6.494 4.312 27.320 1.00 97.56 155 ASN A O 1
ATOM 1180 N N . SER A 1 156 ? 6.231 4.934 29.468 1.00 95.75 156 SER A N 1
ATOM 1181 C CA . SER A 1 156 ? 7.583 5.485 29.655 1.00 95.75 156 SER A CA 1
ATOM 1182 C C . SER A 1 156 ? 8.276 4.872 30.864 1.00 95.75 156 SER A C 1
ATOM 1184 O O . SER A 1 156 ? 7.662 4.696 31.916 1.00 95.75 156 SER A O 1
ATOM 1186 N N . ILE A 1 157 ? 9.589 4.668 30.766 1.00 94.88 157 ILE A N 1
ATOM 1187 C CA . ILE A 1 157 ? 10.430 4.466 31.949 1.00 94.88 157 ILE A CA 1
ATOM 1188 C C . ILE A 1 157 ? 10.508 5.754 32.788 1.00 94.88 157 ILE A C 1
ATOM 1190 O O . ILE A 1 157 ? 10.568 6.863 32.255 1.00 94.88 157 ILE A O 1
ATOM 1194 N N . GLY A 1 158 ? 10.536 5.627 34.115 1.00 93.25 158 GLY A N 1
ATOM 1195 C CA . GLY A 1 158 ? 10.688 6.767 35.019 1.00 93.25 158 GLY A CA 1
ATOM 1196 C C . GLY A 1 158 ? 10.465 6.402 36.484 1.00 93.25 158 GLY A C 1
ATOM 1197 O O . GLY A 1 158 ? 10.028 5.301 36.801 1.00 93.25 158 GLY A O 1
ATOM 1198 N N . LYS A 1 159 ? 10.714 7.355 37.3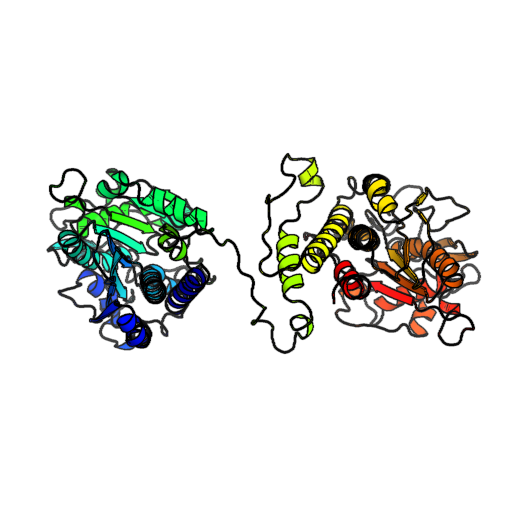93 1.00 94.81 159 LYS A N 1
ATOM 1199 C CA . LYS A 1 159 ? 10.603 7.165 38.858 1.00 94.81 159 LYS A CA 1
ATOM 1200 C C . LYS A 1 159 ? 9.226 6.698 39.368 1.00 94.81 159 LYS A C 1
ATOM 1202 O O . LYS A 1 159 ? 9.128 6.235 40.496 1.00 94.81 159 LYS A O 1
ATOM 1207 N N . ASN A 1 160 ? 8.185 6.870 38.552 1.00 95.38 160 ASN A N 1
ATOM 1208 C CA . ASN A 1 160 ? 6.796 6.529 38.849 1.00 95.38 160 ASN A CA 1
ATOM 1209 C C . ASN A 1 160 ? 6.260 5.420 37.913 1.00 95.38 160 ASN A C 1
ATOM 1211 O O . ASN A 1 160 ? 5.051 5.191 37.888 1.00 95.38 160 ASN A O 1
ATOM 1215 N N . ALA A 1 161 ? 7.109 4.767 37.109 1.00 95.75 161 ALA A N 1
ATOM 1216 C CA . ALA A 1 161 ? 6.679 3.662 36.251 1.00 95.75 161 ALA A CA 1
ATOM 1217 C C . ALA A 1 161 ? 6.037 2.530 37.073 1.00 95.75 161 ALA A C 1
ATOM 1219 O O . ALA A 1 161 ? 6.268 2.410 38.280 1.00 95.75 161 ALA A O 1
ATOM 1220 N N . TYR A 1 162 ? 5.203 1.724 36.422 1.00 95.62 162 TYR A N 1
ATOM 1221 C CA . TYR A 1 162 ? 4.794 0.431 36.963 1.00 95.62 162 TYR A CA 1
ATOM 1222 C C . TYR A 1 162 ? 5.874 -0.621 36.689 1.00 95.62 162 TYR A C 1
ATOM 1224 O O . TYR A 1 162 ? 6.726 -0.410 35.822 1.00 95.62 162 TYR A O 1
ATOM 1232 N N . LEU A 1 163 ? 5.903 -1.689 37.487 1.00 95.31 163 LEU A N 1
ATOM 1233 C CA . LEU A 1 163 ? 7.004 -2.662 37.510 1.00 95.31 163 LEU A CA 1
ATOM 1234 C C . LEU A 1 163 ? 6.516 -4.108 37.300 1.00 95.31 163 LEU A C 1
ATOM 1236 O O . LEU A 1 163 ? 5.371 -4.423 37.631 1.00 95.31 163 LEU A O 1
ATOM 1240 N N . PRO A 1 164 ? 7.383 -5.023 36.826 1.00 92.06 164 PRO A N 1
ATOM 1241 C CA . PRO A 1 164 ? 7.186 -6.463 36.996 1.00 92.06 164 PRO A CA 1
ATOM 1242 C C . PRO A 1 164 ? 6.933 -6.848 38.460 1.00 92.06 164 PRO A C 1
ATOM 1244 O O . PRO A 1 164 ? 7.442 -6.206 39.378 1.00 92.06 164 PRO A O 1
ATOM 1247 N N . ASP A 1 165 ? 6.125 -7.889 38.659 1.00 90.44 165 ASP A N 1
ATOM 1248 C CA . ASP A 1 165 ? 5.580 -8.357 39.942 1.00 90.44 165 ASP A CA 1
ATOM 1249 C C . ASP A 1 165 ? 4.727 -7.343 40.734 1.00 90.44 165 ASP A C 1
ATOM 1251 O O . ASP A 1 165 ? 4.199 -7.685 41.796 1.00 90.44 165 ASP A O 1
ATOM 1255 N N . GLU A 1 166 ? 4.484 -6.135 40.208 1.00 95.62 166 GLU A N 1
ATOM 1256 C CA . GLU A 1 166 ? 3.441 -5.249 40.730 1.00 95.62 166 GLU A CA 1
ATOM 1257 C C . GLU A 1 166 ? 2.055 -5.880 40.495 1.00 95.62 166 GLU A C 1
ATOM 1259 O O . GLU A 1 166 ? 1.763 -6.410 39.418 1.00 95.62 166 GLU A O 1
ATOM 1264 N N . ILE A 1 167 ? 1.186 -5.835 41.509 1.00 96.62 167 ILE A N 1
ATOM 1265 C CA . ILE A 1 167 ? -0.194 -6.322 41.407 1.00 96.62 167 ILE A CA 1
ATOM 1266 C C . ILE A 1 167 ? -1.121 -5.116 41.292 1.00 96.62 167 ILE A C 1
ATOM 1268 O O . ILE A 1 167 ? -1.347 -4.397 42.266 1.00 96.62 167 ILE A O 1
ATOM 1272 N N . LEU A 1 168 ? -1.659 -4.897 40.094 1.00 97.44 168 LEU A N 1
ATOM 1273 C CA . LEU A 1 168 ? -2.617 -3.826 39.823 1.00 97.44 168 LEU A CA 1
ATOM 1274 C C . LEU A 1 168 ? -4.053 -4.323 40.018 1.00 97.44 168 LEU A C 1
ATOM 1276 O O . LEU A 1 168 ? -4.342 -5.500 39.814 1.00 97.44 168 LEU A O 1
ATOM 1280 N N . ILE A 1 169 ? -4.975 -3.431 40.374 1.00 97.81 169 ILE A N 1
ATOM 1281 C CA . ILE A 1 169 ? -6.396 -3.764 40.545 1.00 97.81 169 ILE A CA 1
ATOM 1282 C C . ILE A 1 169 ? -7.187 -3.118 39.405 1.00 97.81 169 ILE A C 1
ATOM 1284 O O . ILE A 1 169 ? -7.155 -1.904 39.239 1.00 97.81 169 ILE A O 1
ATOM 1288 N N . THR A 1 170 ? -7.885 -3.935 38.616 1.00 97.38 170 THR A N 1
ATOM 1289 C CA . THR A 1 170 ? -8.815 -3.484 37.559 1.00 97.38 170 THR A CA 1
ATOM 1290 C C . THR A 1 170 ? -10.006 -2.709 38.125 1.00 97.38 170 THR A C 1
ATOM 1292 O O . THR A 1 170 ? -10.401 -2.877 39.281 1.00 97.38 170 THR A O 1
ATOM 1295 N N . ARG A 1 171 ? -10.686 -1.951 37.262 1.00 95.69 171 ARG A N 1
ATOM 1296 C CA . ARG A 1 171 ? -11.938 -1.232 37.557 1.00 95.69 171 ARG A CA 1
ATOM 1297 C C . ARG A 1 171 ? -13.077 -2.131 38.080 1.00 95.69 171 ARG A C 1
ATOM 1299 O O . ARG A 1 171 ? -13.990 -1.629 38.731 1.00 95.69 171 ARG A O 1
ATOM 1306 N N . ASN A 1 172 ? -13.039 -3.441 37.803 1.00 95.50 172 ASN A N 1
ATOM 1307 C CA . ASN A 1 172 ? -14.007 -4.434 38.300 1.00 95.50 172 ASN A CA 1
ATOM 1308 C C . ASN A 1 172 ? -13.491 -5.287 39.483 1.00 95.50 172 ASN A C 1
ATOM 1310 O O . ASN A 1 172 ? -14.212 -6.161 39.961 1.00 95.50 172 ASN A O 1
ATOM 1314 N N . GLY A 1 173 ? -12.289 -5.000 39.998 1.00 96.44 173 GLY A N 1
ATOM 1315 C CA . GLY A 1 173 ? -11.743 -5.578 41.230 1.00 96.44 173 GLY A CA 1
ATOM 1316 C C . GLY A 1 173 ? -10.813 -6.783 41.057 1.00 96.44 173 GLY A C 1
ATOM 1317 O O . GLY A 1 173 ? -10.204 -7.196 42.041 1.00 96.44 173 GLY A O 1
ATOM 1318 N N . LYS A 1 174 ? -10.647 -7.329 39.843 1.00 96.62 174 LYS A N 1
ATOM 1319 C CA . LYS A 1 174 ? -9.653 -8.386 39.568 1.00 96.62 174 LYS A CA 1
ATOM 1320 C C . LYS A 1 174 ? -8.223 -7.863 39.714 1.00 96.62 174 LYS A C 1
ATOM 1322 O O . LYS A 1 174 ? -7.886 -6.803 39.173 1.00 96.62 174 LYS A O 1
ATOM 1327 N N . ARG A 1 175 ? -7.388 -8.647 40.392 1.00 97.69 175 ARG A N 1
ATOM 1328 C CA . ARG A 1 175 ? -5.960 -8.420 40.643 1.00 97.69 175 ARG A CA 1
ATOM 1329 C C . ARG A 1 175 ? -5.130 -8.963 39.480 1.00 97.69 175 ARG A C 1
ATOM 1331 O O . ARG A 1 175 ? -5.138 -10.163 39.207 1.00 97.69 175 ARG A O 1
ATOM 1338 N N . VAL A 1 176 ? -4.411 -8.081 38.804 1.00 97.56 176 VAL A N 1
ATOM 1339 C CA . VAL A 1 176 ? -3.532 -8.381 37.671 1.00 97.56 176 VAL A CA 1
ATOM 1340 C C . VAL A 1 176 ? -2.095 -8.463 38.172 1.00 97.56 176 VAL A C 1
ATOM 1342 O O . VAL A 1 176 ? -1.551 -7.432 38.566 1.00 97.56 176 VAL A O 1
ATOM 1345 N N . ARG A 1 177 ? -1.445 -9.633 38.097 1.00 95.12 177 ARG A N 1
ATOM 1346 C CA . ARG A 1 177 ? 0.023 -9.683 38.230 1.00 95.12 177 ARG A CA 1
ATOM 1347 C C . ARG A 1 177 ? 0.659 -9.198 36.933 1.00 95.12 177 ARG A C 1
ATOM 1349 O O . ARG A 1 177 ? 0.480 -9.814 35.875 1.00 95.12 177 ARG A O 1
ATOM 1356 N N . ILE A 1 178 ? 1.417 -8.114 37.039 1.00 94.50 178 ILE A N 1
ATOM 1357 C CA . ILE A 1 178 ? 2.302 -7.622 35.988 1.00 94.50 178 ILE A CA 1
ATOM 1358 C C . ILE A 1 178 ? 3.561 -8.483 35.957 1.00 94.50 178 ILE A C 1
ATOM 1360 O O . ILE A 1 178 ? 4.086 -8.878 36.992 1.00 94.50 178 ILE A O 1
ATOM 1364 N N . GLY A 1 179 ? 4.059 -8.772 34.762 1.00 90.44 179 GLY A N 1
ATOM 1365 C CA . GLY A 1 179 ? 5.359 -9.427 34.587 1.00 90.44 179 GLY A CA 1
ATOM 1366 C C . GLY A 1 179 ? 6.074 -9.053 33.298 1.00 90.44 179 GLY A C 1
ATOM 1367 O O . GLY A 1 179 ? 7.168 -9.551 33.048 1.00 90.44 179 GLY A O 1
ATOM 1368 N N . ASN A 1 180 ? 5.486 -8.164 32.491 1.00 91.75 180 ASN A N 1
ATOM 1369 C CA . ASN A 1 180 ? 6.248 -7.408 31.515 1.00 91.75 180 ASN A CA 1
ATOM 1370 C C . ASN A 1 180 ? 5.563 -6.069 31.188 1.00 91.75 180 ASN A C 1
ATOM 1372 O O . ASN A 1 180 ? 4.395 -6.037 30.795 1.00 91.75 180 ASN A O 1
ATOM 1376 N N . THR A 1 181 ? 6.262 -4.950 31.334 1.00 94.25 181 THR A N 1
ATOM 1377 C CA . THR A 1 181 ? 5.714 -3.614 31.064 1.00 94.25 181 THR A CA 1
ATOM 1378 C C . THR A 1 181 ? 5.764 -3.216 29.580 1.00 94.25 181 THR A C 1
ATOM 1380 O O . THR A 1 181 ? 5.209 -2.182 29.234 1.00 94.25 181 THR A O 1
ATOM 1383 N N . ASP A 1 182 ? 6.313 -4.072 28.706 1.00 93.31 182 ASP A N 1
ATOM 1384 C CA . ASP A 1 182 ? 6.166 -4.088 27.229 1.00 93.31 182 ASP A CA 1
ATOM 1385 C C . ASP A 1 182 ? 4.913 -4.883 26.778 1.00 93.31 182 ASP A C 1
ATOM 1387 O O . ASP A 1 182 ? 4.771 -5.316 25.632 1.00 93.31 182 ASP A O 1
ATOM 1391 N N . ALA A 1 183 ? 4.010 -5.170 27.723 1.00 93.44 183 ALA A N 1
ATOM 1392 C CA . ALA A 1 183 ? 2.687 -5.743 27.487 1.00 93.44 183 ALA A CA 1
ATOM 1393 C C . ALA A 1 183 ? 1.577 -4.820 28.037 1.00 93.44 183 ALA A C 1
ATOM 1395 O O . ALA A 1 183 ? 0.572 -5.277 28.587 1.00 93.44 183 ALA A O 1
ATOM 1396 N N . GLU A 1 184 ? 1.779 -3.514 27.896 1.00 95.69 184 GLU A N 1
ATOM 1397 C CA . GLU A 1 184 ? 0.937 -2.385 28.306 1.00 95.69 184 GLU A CA 1
ATOM 1398 C C . GLU A 1 184 ? -0.423 -2.309 27.588 1.00 95.69 184 GLU A C 1
ATOM 1400 O O . GLU A 1 184 ? -1.437 -2.004 28.208 1.00 95.69 184 GLU A O 1
ATOM 1405 N N . GLY A 1 185 ? -0.498 -2.637 26.298 1.00 95.81 185 GLY A N 1
ATOM 1406 C CA . GLY A 1 185 ? -1.662 -2.349 25.454 1.00 95.81 185 GLY A CA 1
ATOM 1407 C C . GLY A 1 185 ? -2.904 -3.161 25.812 1.00 95.81 185 GLY A C 1
ATOM 1408 O O . GLY A 1 185 ? -4.026 -2.762 25.511 1.00 95.81 185 GLY A O 1
ATOM 1409 N N . ARG A 1 186 ? -2.716 -4.292 26.502 1.00 95.75 186 ARG A N 1
ATOM 1410 C CA . ARG A 1 186 ? -3.817 -5.079 27.075 1.00 95.75 186 ARG A CA 1
ATOM 1411 C C . ARG A 1 186 ? -4.315 -4.507 28.408 1.00 95.75 186 ARG A C 1
ATOM 1413 O O . ARG A 1 186 ? -5.443 -4.796 28.778 1.00 95.75 186 ARG A O 1
ATOM 1420 N N . LEU A 1 187 ? -3.497 -3.711 29.103 1.00 97.38 187 LEU A N 1
ATOM 1421 C CA . LEU A 1 187 ? -3.851 -2.972 30.322 1.00 97.38 187 LEU A CA 1
ATOM 1422 C C . LEU A 1 187 ? -4.622 -1.697 29.957 1.00 97.38 187 LEU A C 1
ATOM 1424 O O . LEU A 1 187 ? -5.716 -1.481 30.470 1.00 97.38 187 LEU A O 1
ATOM 1428 N N . ASP A 1 188 ? -4.092 -0.933 28.995 1.00 96.56 188 ASP A N 1
ATOM 1429 C CA . ASP A 1 188 ? -4.701 0.255 28.372 1.00 96.56 188 ASP A CA 1
ATOM 1430 C C . ASP A 1 188 ? -6.165 0.016 27.960 1.00 96.56 188 ASP A C 1
ATOM 1432 O O . ASP A 1 188 ? -7.059 0.801 28.276 1.00 96.56 188 ASP A O 1
ATOM 1436 N N . MET A 1 189 ? -6.433 -1.133 27.330 1.00 97.75 189 MET A N 1
ATOM 1437 C CA . MET A 1 189 ? -7.780 -1.516 26.903 1.00 97.75 189 MET A CA 1
ATOM 1438 C C . MET A 1 189 ? -8.635 -2.218 27.973 1.00 97.75 189 MET A C 1
ATOM 1440 O O . MET A 1 189 ? -9.847 -2.271 27.792 1.00 97.75 189 MET A O 1
ATOM 1444 N N . ALA A 1 190 ? -8.084 -2.791 29.050 1.00 97.38 190 ALA A N 1
ATOM 1445 C CA . ALA A 1 190 ? -8.835 -3.737 29.897 1.00 97.38 190 ALA A CA 1
ATOM 1446 C C . ALA A 1 190 ? -9.980 -3.097 30.704 1.00 97.38 190 ALA A C 1
ATOM 1448 O O . ALA A 1 190 ? -11.104 -3.603 30.665 1.00 97.38 190 ALA A O 1
ATOM 1449 N N . ASP A 1 191 ? -9.737 -1.972 31.384 1.00 97.25 191 ASP A N 1
ATOM 1450 C CA . ASP A 1 191 ? -10.794 -1.252 32.120 1.00 97.25 191 ASP A CA 1
ATOM 1451 C C . ASP A 1 191 ? -11.837 -0.651 31.163 1.00 97.25 191 ASP A C 1
ATOM 1453 O O . ASP A 1 191 ? -13.039 -0.651 31.433 1.00 97.25 191 ASP A O 1
ATOM 1457 N N . ILE A 1 192 ? -11.372 -0.190 29.999 1.00 97.56 192 ILE A N 1
ATOM 1458 C CA . ILE A 1 192 ? -12.201 0.355 28.921 1.00 97.56 192 ILE A CA 1
ATOM 1459 C C . ILE A 1 192 ? -13.112 -0.729 28.321 1.00 97.56 192 ILE A C 1
ATOM 1461 O O . ILE A 1 192 ? -14.271 -0.473 27.992 1.00 97.56 192 ILE A O 1
ATOM 1465 N N . LEU A 1 193 ? -12.612 -1.960 28.215 1.00 97.81 193 LEU A N 1
ATOM 1466 C CA . LEU A 1 193 ? -13.353 -3.119 27.732 1.00 97.81 193 LEU A CA 1
ATOM 1467 C C . LEU A 1 193 ? -14.417 -3.583 28.742 1.00 97.81 193 LEU A C 1
ATOM 1469 O O . LEU A 1 193 ? -15.470 -4.065 28.326 1.00 97.81 193 LEU A O 1
ATOM 1473 N N . ASP A 1 194 ? -14.204 -3.371 30.046 1.00 98.06 194 ASP A N 1
ATOM 1474 C CA . ASP A 1 194 ? -15.235 -3.555 31.078 1.00 98.06 194 ASP A CA 1
ATOM 1475 C C . ASP A 1 194 ? -16.347 -2.488 30.979 1.00 98.06 194 ASP A C 1
ATOM 1477 O O . ASP A 1 194 ? -17.532 -2.826 31.046 1.00 98.06 194 ASP A O 1
ATOM 1481 N N . GLU A 1 195 ? -16.010 -1.217 30.715 1.00 97.75 195 GLU A N 1
ATOM 1482 C CA . GLU A 1 195 ? -17.023 -0.193 30.399 1.00 97.75 195 GLU A CA 1
ATOM 1483 C C . GLU A 1 195 ? -17.805 -0.534 29.116 1.00 97.75 195 GLU A C 1
ATOM 1485 O O . GLU A 1 195 ? -19.039 -0.448 29.099 1.00 97.75 195 GLU A O 1
ATOM 1490 N N . ALA A 1 196 ? -17.122 -1.000 28.063 1.00 98.12 196 ALA A N 1
ATOM 1491 C CA . ALA A 1 196 ? -17.760 -1.460 26.830 1.00 98.12 196 ALA A CA 1
ATOM 1492 C C . ALA A 1 196 ? -18.671 -2.679 27.072 1.00 98.12 196 ALA A C 1
ATOM 1494 O O . ALA A 1 196 ? -19.803 -2.699 26.591 1.00 98.12 196 ALA A O 1
ATOM 1495 N N . ARG A 1 197 ? -18.251 -3.662 27.880 1.00 97.81 197 ARG A N 1
ATOM 1496 C CA . ARG A 1 197 ? -19.081 -4.807 28.302 1.00 97.81 197 ARG A CA 1
ATOM 1497 C C . ARG A 1 197 ? -20.363 -4.349 29.002 1.00 97.81 197 ARG A C 1
ATOM 1499 O O . ARG A 1 197 ? -21.456 -4.793 28.647 1.00 97.81 197 ARG A O 1
ATOM 1506 N N . LEU A 1 198 ? -20.258 -3.415 29.948 1.00 98.00 198 LEU A N 1
ATOM 1507 C CA . LEU A 1 198 ? -21.417 -2.863 30.661 1.00 98.00 198 LEU A CA 1
ATOM 1508 C C . LEU A 1 198 ? -22.326 -1.990 29.781 1.00 98.00 198 LEU A C 1
ATOM 1510 O O . LEU A 1 198 ? -23.501 -1.820 30.119 1.00 98.00 198 LEU A O 1
ATOM 1514 N N . GLN A 1 199 ? -21.827 -1.449 28.666 1.00 98.25 199 GLN A N 1
ATOM 1515 C CA . GLN A 1 199 ? -22.656 -0.781 27.659 1.00 98.25 199 GLN A CA 1
ATOM 1516 C C . GLN A 1 199 ? -23.291 -1.778 26.676 1.00 98.25 199 GLN A C 1
ATOM 1518 O O . GLN A 1 199 ? -24.460 -1.615 26.319 1.00 98.25 199 GLN A O 1
ATOM 1523 N N . ALA A 1 200 ? -22.585 -2.840 26.281 1.00 97.88 200 ALA A N 1
ATOM 1524 C CA . ALA A 1 200 ? -23.118 -3.916 25.443 1.00 97.88 200 ALA A CA 1
ATOM 1525 C C . ALA A 1 200 ? -24.362 -4.557 26.079 1.00 97.88 200 ALA A C 1
ATOM 1527 O O . ALA A 1 200 ? -25.394 -4.664 25.422 1.00 97.88 200 ALA A O 1
ATOM 1528 N N . MET A 1 201 ? -24.315 -4.828 27.388 1.00 96.75 201 MET A N 1
ATOM 1529 C CA . MET A 1 201 ? -25.446 -5.311 28.205 1.00 96.75 201 MET A CA 1
ATOM 1530 C C . MET A 1 201 ? -26.715 -4.434 28.162 1.00 96.75 201 MET A C 1
ATOM 1532 O O . MET A 1 201 ? -27.782 -4.879 28.575 1.00 96.75 201 MET A O 1
ATOM 1536 N N . LYS A 1 202 ? -26.613 -3.184 27.694 1.00 97.00 202 LYS A N 1
ATOM 1537 C CA . LYS A 1 202 ? -27.706 -2.195 27.614 1.00 97.00 202 LYS A CA 1
ATOM 1538 C C . LYS A 1 202 ? -28.086 -1.849 26.167 1.00 97.00 202 LYS A C 1
ATOM 1540 O O . LYS A 1 202 ? -28.792 -0.868 25.939 1.00 97.00 202 LYS A O 1
ATOM 1545 N N . SER A 1 203 ? -27.560 -2.586 25.190 1.00 96.88 203 SER A N 1
ATOM 1546 C CA . SER A 1 203 ? -27.588 -2.224 23.770 1.00 96.88 203 SER A CA 1
ATOM 1547 C C . SER A 1 203 ? -28.291 -3.284 22.915 1.00 96.88 203 SER A C 1
ATOM 1549 O O . SER A 1 203 ? -28.292 -4.466 23.243 1.00 96.88 203 SER A O 1
ATOM 1551 N N . ILE A 1 204 ? -28.888 -2.862 21.797 1.00 95.56 204 ILE A N 1
ATOM 1552 C CA . ILE A 1 204 ? -29.581 -3.753 20.849 1.00 95.56 204 ILE A CA 1
ATOM 1553 C C . ILE A 1 204 ? -28.542 -4.380 19.914 1.00 95.56 204 ILE A C 1
ATOM 1555 O O . ILE A 1 204 ? -27.780 -3.633 19.300 1.00 95.56 204 ILE A O 1
ATOM 1559 N N . ASN A 1 205 ? -28.521 -5.716 19.799 1.00 94.75 205 ASN A N 1
ATOM 1560 C CA . ASN A 1 205 ? -27.539 -6.483 19.008 1.00 94.75 205 ASN A CA 1
ATOM 1561 C C . ASN A 1 205 ? -26.099 -5.942 19.174 1.00 94.75 205 ASN A C 1
ATOM 1563 O O . ASN A 1 205 ? -25.537 -5.396 18.218 1.00 94.75 205 ASN A O 1
ATOM 1567 N N . PRO A 1 206 ? -25.523 -6.018 20.388 1.00 97.38 206 PRO A N 1
ATOM 1568 C CA . PRO A 1 206 ? -24.180 -5.526 20.651 1.00 97.38 206 PRO A CA 1
ATOM 1569 C C . PRO A 1 206 ? -23.126 -6.446 20.030 1.00 97.38 206 PRO A C 1
ATOM 1571 O O . PRO A 1 206 ? -23.211 -7.662 20.173 1.00 97.38 206 PRO A O 1
ATOM 1574 N N . HIS A 1 207 ? -22.084 -5.869 19.434 1.00 98.12 207 HIS A N 1
ATOM 1575 C CA . HIS A 1 207 ? -20.833 -6.567 19.128 1.00 98.12 207 HIS A CA 1
ATOM 1576 C C . HIS A 1 207 ? -19.641 -5.703 19.532 1.00 98.12 207 HIS A C 1
ATOM 1578 O O . HIS A 1 207 ? -19.571 -4.529 19.160 1.00 98.12 207 HIS A O 1
ATOM 1584 N N . ILE A 1 208 ? -18.716 -6.278 20.302 1.00 98.56 208 ILE A N 1
ATOM 1585 C CA . ILE A 1 208 ? -17.518 -5.588 20.792 1.00 98.56 208 ILE A CA 1
ATOM 1586 C C . ILE A 1 208 ? -16.318 -5.937 19.906 1.00 98.56 208 ILE A C 1
ATOM 1588 O O . ILE A 1 208 ? -16.096 -7.103 19.583 1.00 98.56 208 ILE A O 1
ATOM 1592 N N . PHE A 1 209 ? -15.507 -4.941 19.565 1.00 98.31 209 PHE A N 1
ATOM 1593 C CA . PHE A 1 209 ? -14.228 -5.119 18.886 1.00 98.31 209 PHE A CA 1
ATOM 1594 C C . PHE A 1 209 ? -13.106 -4.456 19.686 1.00 98.31 209 PHE A C 1
ATOM 1596 O O . PHE A 1 209 ? -13.259 -3.311 20.104 1.00 98.31 209 PHE A O 1
ATOM 1603 N N . THR A 1 210 ? -11.967 -5.133 19.846 1.00 98.31 210 THR A N 1
ATOM 1604 C CA . THR A 1 210 ? -10.699 -4.483 20.226 1.00 98.31 210 THR A CA 1
ATOM 1605 C C . THR A 1 210 ? -9.773 -4.428 19.018 1.00 98.31 210 THR A C 1
ATOM 1607 O O . THR A 1 210 ? -9.571 -5.439 18.344 1.00 98.31 210 THR A O 1
ATOM 1610 N N . ILE A 1 211 ? -9.201 -3.257 18.748 1.00 97.25 211 ILE A N 1
ATOM 1611 C CA . ILE A 1 211 ? -8.267 -3.019 17.644 1.00 97.25 211 ILE A CA 1
ATOM 1612 C C . ILE A 1 211 ? -6.966 -2.491 18.245 1.00 97.25 211 ILE A C 1
ATOM 1614 O O . ILE A 1 211 ? -6.969 -1.461 18.921 1.00 97.25 211 ILE A O 1
ATOM 1618 N N . ALA A 1 212 ? -5.855 -3.194 18.032 1.00 96.25 212 ALA A N 1
ATOM 1619 C CA . ALA A 1 212 ? -4.591 -2.836 18.669 1.00 96.25 212 ALA A CA 1
ATOM 1620 C C . ALA A 1 212 ? -3.365 -3.348 17.915 1.00 96.25 212 ALA A C 1
ATOM 1622 O O . ALA A 1 212 ? -3.364 -4.460 17.399 1.00 96.25 212 ALA A O 1
ATOM 1623 N N . THR A 1 213 ? -2.291 -2.565 17.920 1.00 93.62 213 THR A N 1
ATOM 1624 C CA . THR A 1 213 ? -0.919 -3.017 17.667 1.00 93.62 213 THR A CA 1
ATOM 1625 C C . THR A 1 213 ? -0.448 -3.809 18.891 1.00 93.62 213 THR A C 1
ATOM 1627 O O . THR A 1 213 ? 0.258 -3.291 19.753 1.00 93.62 213 THR A O 1
ATOM 1630 N N . LEU A 1 214 ? -0.957 -5.034 19.069 1.00 93.69 214 LEU A N 1
ATOM 1631 C CA . LEU A 1 214 ? -0.892 -5.701 20.373 1.00 93.69 214 LEU A CA 1
ATOM 1632 C C . LEU A 1 214 ? 0.312 -6.624 20.523 1.00 93.69 214 LEU A C 1
ATOM 1634 O O . LEU A 1 214 ? 0.870 -6.701 21.617 1.00 93.69 214 LEU A O 1
ATOM 1638 N N . THR A 1 215 ? 0.716 -7.335 19.467 1.00 90.88 215 THR A N 1
ATOM 1639 C CA . THR A 1 215 ? 1.857 -8.248 19.547 1.00 90.88 215 THR A CA 1
ATOM 1640 C C . THR A 1 215 ? 2.702 -8.297 18.279 1.00 90.88 215 THR A C 1
ATOM 1642 O O . THR A 1 215 ? 2.242 -8.600 17.180 1.00 90.88 215 THR A O 1
ATOM 1645 N N . GLY A 1 216 ? 4.022 -8.241 18.463 1.00 86.81 216 GLY A N 1
ATOM 1646 C CA . GLY A 1 216 ? 4.956 -8.703 17.435 1.00 86.81 216 GLY A CA 1
ATOM 1647 C C . GLY A 1 216 ? 4.798 -10.197 17.097 1.00 86.81 216 GLY A C 1
ATOM 1648 O O . GLY A 1 216 ? 5.457 -10.682 16.179 1.00 86.81 216 GLY A O 1
ATOM 1649 N N . ALA A 1 217 ? 3.987 -10.966 17.838 1.00 86.62 217 ALA A N 1
ATOM 1650 C CA . ALA A 1 217 ? 3.636 -12.355 17.536 1.00 86.62 217 ALA A CA 1
ATOM 1651 C C . ALA A 1 217 ? 2.660 -12.473 16.356 1.00 86.62 217 ALA A C 1
ATOM 1653 O O . ALA A 1 217 ? 2.833 -13.390 15.550 1.00 86.62 217 ALA A O 1
ATOM 1654 N N . ALA A 1 218 ? 1.731 -11.528 16.179 1.00 88.06 218 ALA A N 1
ATOM 1655 C CA . ALA A 1 218 ? 0.925 -11.432 14.963 1.00 88.06 218 ALA A CA 1
ATOM 1656 C C . ALA A 1 218 ? 1.827 -11.165 13.746 1.00 88.06 218 ALA A C 1
ATOM 1658 O O . ALA A 1 218 ? 1.804 -11.930 12.781 1.00 88.06 218 ALA A O 1
ATOM 1659 N N . THR A 1 219 ? 2.726 -10.178 13.847 1.00 86.88 219 THR A N 1
ATOM 1660 C CA . THR A 1 219 ? 3.654 -9.777 12.772 1.00 86.88 219 THR A CA 1
ATOM 1661 C C . THR A 1 219 ? 4.551 -10.919 12.271 1.00 86.88 219 THR A C 1
ATOM 1663 O O . THR A 1 219 ? 4.737 -11.066 11.067 1.00 86.88 219 THR A O 1
ATOM 1666 N N . ARG A 1 220 ? 5.099 -11.779 13.150 1.00 83.81 220 ARG A N 1
ATOM 1667 C CA . ARG A 1 220 ? 5.870 -12.967 12.701 1.00 83.81 220 ARG A CA 1
ATOM 1668 C C . ARG A 1 220 ? 5.002 -14.143 12.244 1.00 83.81 220 ARG A C 1
ATOM 1670 O O . ARG A 1 220 ? 5.532 -15.017 11.569 1.00 83.81 220 ARG A O 1
ATOM 1677 N N . SER A 1 221 ? 3.717 -14.183 12.598 1.00 82.81 221 SER A N 1
ATOM 1678 C CA . SER A 1 221 ? 2.813 -15.269 12.186 1.00 82.81 221 SER A CA 1
ATOM 1679 C C . SER A 1 221 ? 2.180 -15.012 10.815 1.00 82.81 221 SER A C 1
ATOM 1681 O O . SER A 1 221 ? 2.046 -15.946 10.032 1.00 82.81 221 SER A O 1
ATOM 1683 N N . PHE A 1 222 ? 1.826 -13.755 10.517 1.00 83.94 222 PHE A N 1
ATOM 1684 C CA . PHE A 1 222 ? 1.051 -13.371 9.325 1.00 83.94 222 PHE A CA 1
ATOM 1685 C C . PHE A 1 222 ? 1.679 -12.222 8.514 1.00 83.94 222 PHE A C 1
ATOM 1687 O O . PHE A 1 222 ? 1.074 -11.709 7.575 1.00 83.94 222 PHE A O 1
ATOM 1694 N N . GLY A 1 223 ? 2.902 -11.799 8.849 1.00 85.50 223 GLY A N 1
ATOM 1695 C CA . GLY A 1 223 ? 3.602 -10.734 8.133 1.00 85.50 223 GLY A CA 1
ATOM 1696 C C . GLY A 1 223 ? 2.921 -9.378 8.317 1.00 85.50 223 GLY A C 1
ATOM 1697 O O . GLY A 1 223 ? 2.789 -8.889 9.436 1.00 85.50 223 GLY A O 1
ATOM 1698 N N . THR A 1 224 ? 2.504 -8.762 7.209 1.00 81.69 224 THR A N 1
ATOM 1699 C CA . THR A 1 224 ? 1.900 -7.419 7.184 1.00 81.69 224 THR A CA 1
ATOM 1700 C C . THR A 1 224 ? 0.367 -7.440 7.133 1.00 81.69 224 THR A C 1
ATOM 1702 O O . THR A 1 224 ? -0.244 -6.564 6.521 1.00 81.69 224 THR A O 1
ATOM 1705 N N . LEU A 1 225 ? -0.261 -8.468 7.707 1.00 83.12 225 LEU A N 1
ATOM 1706 C CA . LEU A 1 225 ? -1.715 -8.649 7.730 1.00 83.12 225 LEU A CA 1
ATOM 1707 C C . LEU A 1 225 ? -2.290 -8.373 9.124 1.00 83.12 225 LEU A C 1
ATOM 1709 O O . LEU A 1 225 ? -1.606 -8.525 10.138 1.00 83.12 225 LEU A O 1
ATOM 1713 N N . THR A 1 226 ? -3.560 -7.970 9.163 1.00 87.50 226 THR A N 1
ATOM 1714 C CA . THR A 1 226 ? -4.365 -7.985 10.392 1.00 87.50 226 THR A CA 1
ATOM 1715 C C . THR A 1 226 ? -4.669 -9.439 10.732 1.00 87.50 226 THR A C 1
ATOM 1717 O O . THR A 1 226 ? -4.979 -10.203 9.820 1.00 87.50 226 THR A O 1
ATOM 1720 N N . VAL A 1 227 ? -4.653 -9.826 12.008 1.00 92.12 227 VAL A N 1
ATOM 1721 C CA . VAL A 1 227 ? -5.243 -11.101 12.443 1.00 92.12 227 VAL A CA 1
ATOM 1722 C C . VAL A 1 227 ? -6.437 -10.848 13.354 1.00 92.12 227 VAL A C 1
ATOM 1724 O O . VAL A 1 227 ? -6.309 -10.215 14.401 1.00 92.12 227 VAL A O 1
ATOM 1727 N N . SER A 1 228 ? -7.604 -11.350 12.953 1.00 94.25 228 SER A N 1
ATOM 1728 C CA . SER A 1 228 ? -8.856 -11.241 13.706 1.00 94.25 228 SER A CA 1
ATOM 1729 C C . SER A 1 228 ? -9.222 -12.579 14.350 1.00 94.25 228 SER A C 1
ATOM 1731 O O . SER A 1 228 ? -9.024 -13.648 13.770 1.00 94.25 228 SER A O 1
ATOM 1733 N N . MET A 1 229 ? -9.752 -12.530 15.571 1.00 94.06 229 MET A N 1
ATOM 1734 C CA . MET A 1 229 ? -10.078 -13.708 16.372 1.00 94.06 229 MET A CA 1
ATOM 1735 C C . MET A 1 229 ? -11.324 -13.493 17.237 1.00 94.06 229 MET A C 1
ATOM 1737 O O . MET A 1 229 ? -11.440 -12.514 17.971 1.00 94.06 229 MET A O 1
ATOM 1741 N N . ASP A 1 230 ? -12.257 -14.438 17.143 1.00 95.25 230 ASP A N 1
ATOM 1742 C CA . ASP A 1 230 ? -13.572 -14.378 17.783 1.00 95.25 230 ASP A CA 1
ATOM 1743 C C . ASP A 1 230 ? -13.621 -15.131 19.119 1.00 95.25 230 ASP A C 1
ATOM 1745 O O . ASP A 1 230 ? -13.091 -16.241 19.250 1.00 95.25 230 ASP A O 1
ATOM 1749 N N . ASN A 1 231 ? -14.364 -14.578 20.084 1.00 92.88 231 ASN A N 1
ATOM 1750 C CA . ASN A 1 231 ? -14.859 -15.327 21.236 1.00 92.88 231 ASN A CA 1
ATOM 1751 C C . ASN A 1 231 ? -15.994 -16.292 20.822 1.00 92.88 231 ASN A C 1
ATOM 1753 O O . ASN A 1 231 ? -16.406 -16.349 19.663 1.00 92.88 231 ASN A O 1
ATOM 1757 N N . GLY A 1 232 ? -16.521 -17.063 21.779 1.00 88.12 232 GLY A N 1
ATOM 1758 C CA . GLY A 1 232 ? -17.585 -18.039 21.518 1.00 88.12 232 GLY A CA 1
ATOM 1759 C C . GLY A 1 232 ? -18.790 -17.462 20.749 1.00 88.12 232 GLY A C 1
ATOM 1760 O O . GLY A 1 232 ? -19.050 -17.924 19.636 1.00 88.12 232 GLY A O 1
ATOM 1761 N N . PRO A 1 233 ? -19.515 -16.464 21.295 1.00 93.31 233 PRO A N 1
ATOM 1762 C CA . PRO A 1 233 ? -20.677 -15.886 20.621 1.00 93.31 233 PRO A CA 1
ATOM 1763 C C . PRO A 1 233 ? -20.356 -15.180 19.295 1.00 93.31 233 PRO A C 1
ATOM 1765 O O . PRO A 1 233 ? -21.124 -15.329 18.347 1.00 93.31 233 PRO A O 1
ATOM 1768 N N . ALA A 1 234 ? -19.218 -14.483 19.170 1.00 95.50 234 ALA A N 1
ATOM 1769 C CA . ALA A 1 234 ? -18.816 -13.870 17.896 1.00 95.50 234 ALA A CA 1
ATOM 1770 C C . ALA A 1 234 ? -18.597 -14.925 16.801 1.00 95.50 234 ALA A C 1
ATOM 1772 O O . ALA A 1 234 ? -19.070 -14.771 15.675 1.00 95.50 234 ALA A O 1
ATOM 1773 N N . ARG A 1 235 ? -18.000 -16.066 17.162 1.00 90.50 235 ARG A N 1
ATOM 1774 C CA . ARG A 1 235 ? -17.774 -17.189 16.246 1.00 90.50 235 ARG A CA 1
ATOM 1775 C C . ARG A 1 235 ? -19.073 -17.881 15.810 1.00 90.50 235 ARG A C 1
ATOM 1777 O O . ARG A 1 235 ? -19.100 -18.477 14.735 1.00 90.50 235 ARG A O 1
ATOM 1784 N N . LEU A 1 236 ? -20.155 -17.808 16.594 1.00 89.12 236 LEU A N 1
ATOM 1785 C CA . LEU A 1 236 ? -21.472 -18.307 16.163 1.00 89.12 236 LEU A CA 1
ATOM 1786 C C . LEU A 1 236 ? -22.042 -17.479 15.000 1.00 89.12 236 LEU A C 1
ATOM 1788 O O . LEU A 1 236 ? -22.691 -18.045 14.121 1.00 89.12 236 LEU A O 1
ATOM 1792 N N . VAL A 1 237 ? -21.753 -16.173 14.960 1.00 90.12 237 VAL A N 1
ATOM 1793 C CA . VAL A 1 237 ? -22.104 -15.275 13.842 1.00 90.12 237 VAL A CA 1
ATOM 1794 C C . VAL A 1 237 ? -20.981 -15.115 12.805 1.00 90.12 237 VAL A C 1
ATOM 1796 O O . VAL A 1 237 ? -21.190 -14.440 11.801 1.00 90.12 237 VAL A O 1
ATOM 1799 N N . LYS A 1 238 ? -19.833 -15.786 13.004 1.00 92.56 238 LYS A N 1
ATOM 1800 C CA . LYS A 1 238 ? -18.648 -15.791 12.122 1.00 92.56 238 LYS A CA 1
ATOM 1801 C C . LYS A 1 238 ? -18.106 -14.388 11.824 1.00 92.56 238 LYS A C 1
ATOM 1803 O O . LYS A 1 238 ? -17.932 -14.013 10.662 1.00 92.56 238 LYS A O 1
ATOM 1808 N N . MET A 1 239 ? -17.903 -13.574 12.859 1.00 93.38 239 MET A N 1
ATOM 1809 C CA . MET A 1 239 ? -17.531 -12.174 12.653 1.00 93.38 239 MET A CA 1
ATOM 1810 C C . MET A 1 239 ? -16.108 -12.025 12.110 1.00 93.38 239 MET A C 1
ATOM 1812 O O . MET A 1 239 ? -15.899 -11.226 11.200 1.00 93.38 239 MET A O 1
ATOM 1816 N N . ALA A 1 240 ? -15.145 -12.808 12.601 1.00 89.25 240 ALA A N 1
ATOM 1817 C CA . ALA A 1 240 ? -13.779 -12.777 12.080 1.00 89.25 240 ALA A CA 1
ATOM 1818 C C . ALA A 1 240 ? -13.726 -13.206 10.600 1.00 89.25 240 ALA A C 1
ATOM 1820 O O . ALA A 1 240 ? -13.093 -12.524 9.793 1.00 89.25 240 ALA A O 1
ATOM 1821 N N . GLU A 1 241 ? -14.454 -14.260 10.205 1.00 87.81 241 GLU A N 1
ATOM 1822 C CA . GLU A 1 241 ? -14.591 -14.626 8.789 1.00 87.81 241 GLU A CA 1
ATOM 1823 C C . GLU A 1 241 ? -15.304 -13.527 7.969 1.00 87.81 241 GLU A C 1
ATOM 1825 O O . GLU A 1 241 ? -14.832 -13.164 6.893 1.00 87.81 241 GLU A O 1
ATOM 1830 N N . SER A 1 242 ? -16.377 -12.918 8.491 1.00 88.44 242 SER A N 1
ATOM 1831 C CA . SER A 1 242 ? -17.088 -11.823 7.805 1.00 88.44 242 SER A CA 1
ATOM 1832 C C . SER A 1 242 ? -16.259 -10.538 7.668 1.00 88.44 242 SER A C 1
ATOM 1834 O O . SER A 1 242 ? -16.530 -9.743 6.764 1.00 88.44 242 SER A O 1
ATOM 1836 N N . LEU A 1 243 ? -15.288 -10.305 8.554 1.00 84.75 243 LEU A N 1
ATOM 1837 C CA . LEU A 1 243 ? -14.316 -9.218 8.437 1.00 84.75 243 LEU A CA 1
ATOM 1838 C C . LEU A 1 243 ? -13.283 -9.517 7.345 1.00 84.75 243 LEU A C 1
ATOM 1840 O O . LEU A 1 243 ? -13.018 -8.646 6.519 1.00 84.75 243 LEU A O 1
ATOM 1844 N N . SER A 1 244 ? -12.762 -10.747 7.292 1.00 83.81 244 SER A N 1
ATOM 1845 C CA . SER A 1 244 ? -11.867 -11.211 6.222 1.00 83.81 244 SER A CA 1
ATOM 1846 C C . SER A 1 244 ? -12.514 -11.054 4.840 1.00 83.81 244 SER A C 1
ATOM 1848 O O . SER A 1 244 ? -11.931 -10.421 3.958 1.00 83.81 244 SER A O 1
ATOM 1850 N N . ASP A 1 245 ? -13.754 -11.530 4.671 1.00 78.25 245 ASP A N 1
ATOM 1851 C CA . ASP A 1 245 ? -14.535 -11.371 3.432 1.00 78.25 245 ASP A CA 1
ATOM 1852 C C . ASP A 1 245 ? -14.703 -9.886 3.039 1.00 78.25 245 ASP A C 1
ATOM 1854 O O . ASP A 1 245 ? -14.629 -9.524 1.858 1.00 78.25 245 ASP A O 1
ATOM 1858 N N . ALA A 1 246 ? -14.908 -9.000 4.022 1.00 76.81 246 ALA A N 1
ATOM 1859 C CA . ALA A 1 246 ? -15.037 -7.561 3.793 1.00 76.81 246 ALA A CA 1
ATOM 1860 C C . ALA A 1 246 ? -13.702 -6.903 3.391 1.00 76.81 246 ALA A C 1
ATOM 1862 O O . ALA A 1 246 ? -13.701 -6.019 2.532 1.00 76.81 246 ALA A O 1
ATOM 1863 N N . GLY A 1 247 ? -12.571 -7.352 3.944 1.00 68.62 247 GLY A N 1
ATOM 1864 C CA . GLY A 1 247 ? -11.221 -6.909 3.572 1.00 68.62 247 GLY A CA 1
ATOM 1865 C C . GLY A 1 247 ? -10.834 -7.296 2.141 1.00 68.62 247 GLY A C 1
ATOM 1866 O O . GLY A 1 247 ? -10.352 -6.466 1.359 1.00 68.62 247 GLY A O 1
ATOM 1867 N N . ASP A 1 248 ? -11.160 -8.523 1.736 1.00 70.19 248 ASP A N 1
ATOM 1868 C CA . ASP A 1 248 ? -10.965 -9.034 0.371 1.00 70.19 248 ASP A CA 1
ATOM 1869 C C . ASP A 1 248 ? -11.782 -8.270 -0.688 1.00 70.19 248 ASP A C 1
ATOM 1871 O O . ASP A 1 248 ? -11.413 -8.188 -1.869 1.00 70.19 248 ASP A O 1
ATOM 1875 N N . MET A 1 249 ? -12.894 -7.638 -0.300 1.00 63.22 249 MET A N 1
ATOM 1876 C CA . MET A 1 249 ? -13.685 -6.819 -1.223 1.00 63.22 249 MET A CA 1
ATOM 1877 C C . MET A 1 249 ? -12.963 -5.547 -1.702 1.00 63.22 249 MET A C 1
ATOM 1879 O O . MET A 1 249 ? -13.361 -4.997 -2.735 1.00 63.22 249 MET A O 1
ATOM 1883 N N . ILE A 1 250 ? -11.919 -5.107 -0.996 1.00 63.75 250 ILE A N 1
ATOM 1884 C CA . ILE A 1 250 ? -11.288 -3.777 -1.115 1.00 63.75 250 ILE A CA 1
ATOM 1885 C C . ILE A 1 250 ? -9.747 -3.803 -1.096 1.00 63.75 250 ILE A C 1
ATOM 1887 O O . ILE A 1 250 ? -9.134 -2.741 -1.181 1.00 63.75 250 ILE A O 1
ATOM 1891 N N . ALA A 1 251 ? -9.134 -4.990 -1.012 1.00 69.25 251 ALA A N 1
ATOM 1892 C CA . ALA A 1 251 ? -7.693 -5.193 -0.823 1.00 69.25 251 ALA A CA 1
ATOM 1893 C C . ALA A 1 251 ? -7.145 -4.611 0.502 1.00 69.25 251 ALA A C 1
ATOM 1895 O O . ALA A 1 251 ? -6.111 -3.943 0.523 1.00 69.25 251 ALA A O 1
ATOM 1896 N N . ASP A 1 252 ? -7.843 -4.910 1.601 1.00 70.94 252 ASP A N 1
ATOM 1897 C CA . ASP A 1 252 ? -7.392 -4.737 2.994 1.00 70.94 252 ASP A CA 1
ATOM 1898 C C . ASP A 1 252 ? -7.560 -6.076 3.758 1.00 70.94 252 ASP A C 1
ATOM 1900 O O . ASP A 1 252 ? -8.406 -6.163 4.648 1.00 70.94 252 ASP A O 1
ATOM 1904 N N . PRO A 1 253 ? -6.882 -7.165 3.330 1.00 74.88 253 PRO A N 1
ATOM 1905 C CA . PRO A 1 253 ? -7.152 -8.525 3.808 1.00 74.88 253 PRO A CA 1
ATOM 1906 C C . PRO A 1 253 ? -6.690 -8.769 5.253 1.00 74.88 253 PRO A C 1
ATOM 1908 O O . PRO A 1 253 ? -5.722 -8.169 5.731 1.00 74.88 253 PRO A O 1
ATOM 1911 N N . SER A 1 254 ? -7.352 -9.711 5.925 1.00 82.00 254 SER A N 1
ATOM 1912 C CA . SER A 1 254 ? -7.020 -10.168 7.276 1.00 82.00 254 SER A CA 1
ATOM 1913 C C . SER A 1 254 ? -7.034 -11.690 7.381 1.00 82.00 254 SER A C 1
ATOM 1915 O O . SER A 1 254 ? -7.736 -12.376 6.646 1.00 82.00 254 SER A O 1
ATOM 1917 N N . GLU A 1 255 ? -6.240 -12.218 8.305 1.00 89.44 255 GLU A N 1
ATOM 1918 C CA . GLU A 1 255 ? -6.182 -13.639 8.637 1.00 89.44 255 GLU A CA 1
ATOM 1919 C C . GLU A 1 255 ? -7.117 -13.955 9.809 1.00 89.44 255 GLU A C 1
ATOM 1921 O O . GLU A 1 255 ? -7.255 -13.163 10.746 1.00 89.44 255 GLU A O 1
ATOM 1926 N N . VAL A 1 256 ? -7.741 -15.135 9.794 1.00 91.12 256 VAL A N 1
ATOM 1927 C CA . VAL A 1 256 ? -8.683 -15.554 10.846 1.00 91.12 256 VAL A CA 1
ATOM 1928 C C . VAL A 1 256 ? -8.030 -16.561 11.784 1.00 91.12 256 VAL A C 1
ATOM 1930 O O . VAL A 1 256 ? -7.819 -17.728 11.444 1.00 91.12 256 VAL A O 1
ATOM 1933 N N . ALA A 1 257 ? -7.766 -16.132 13.016 1.00 88.44 257 ALA A N 1
ATOM 1934 C CA . ALA A 1 257 ? -7.259 -16.998 14.067 1.00 88.44 257 ALA A CA 1
ATOM 1935 C C . ALA A 1 257 ? -8.367 -17.474 15.010 1.00 88.44 257 ALA A C 1
ATOM 1937 O O . ALA A 1 257 ? -9.274 -16.745 15.404 1.00 88.44 257 ALA A O 1
ATOM 1938 N N . ARG A 1 258 ? -8.258 -18.732 15.443 1.00 83.88 258 ARG A N 1
ATOM 1939 C CA . ARG A 1 258 ? -9.150 -19.320 16.446 1.00 83.88 258 ARG A CA 1
ATOM 1940 C C . ARG A 1 258 ? -8.481 -19.309 17.814 1.00 83.88 258 ARG A C 1
ATOM 1942 O O . ARG A 1 258 ? -7.440 -19.955 17.972 1.00 83.88 258 ARG A O 1
ATOM 1949 N N . ILE A 1 259 ? -9.099 -18.633 18.784 1.00 82.56 259 ILE A N 1
ATOM 1950 C CA . ILE A 1 259 ? -8.773 -18.796 20.206 1.00 82.56 259 ILE A CA 1
ATOM 1951 C C . ILE A 1 259 ? -9.180 -20.198 20.686 1.00 82.56 259 ILE A C 1
ATOM 1953 O O . ILE A 1 259 ? -10.117 -20.809 20.161 1.00 82.56 259 ILE A O 1
ATOM 1957 N N . ARG A 1 260 ? -8.453 -20.724 21.664 1.00 79.06 260 ARG A N 1
ATOM 1958 C CA . ARG A 1 260 ? -8.641 -22.034 22.288 1.00 79.06 260 ARG A CA 1
ATOM 1959 C C . ARG A 1 260 ? -8.580 -21.900 23.808 1.00 79.06 260 ARG A C 1
ATOM 1961 O O . ARG A 1 260 ? -8.154 -20.872 24.321 1.00 79.06 260 ARG A O 1
ATOM 1968 N N . TYR A 1 261 ? -8.959 -22.956 24.522 1.00 77.19 261 TYR A N 1
ATOM 1969 C CA . TYR A 1 261 ? -8.892 -22.982 25.984 1.00 77.19 261 TYR A CA 1
ATOM 1970 C C . TYR A 1 261 ? -7.459 -22.789 26.507 1.00 77.19 261 TYR A C 1
ATOM 1972 O O . TYR A 1 261 ? -7.246 -22.033 27.451 1.00 77.19 261 TYR A O 1
ATOM 1980 N N . GLU A 1 262 ? -6.464 -23.376 25.836 1.00 81.31 262 GLU A N 1
ATOM 1981 C CA . GLU A 1 262 ? -5.056 -23.279 26.236 1.00 81.31 262 GLU A CA 1
ATOM 1982 C C . GLU A 1 262 ? -4.513 -21.842 26.140 1.00 81.31 262 GLU A C 1
ATOM 1984 O O . GLU A 1 262 ? -3.587 -21.492 26.864 1.00 81.31 262 GLU A O 1
ATOM 1989 N N . ASP A 1 263 ? -5.118 -20.982 25.307 1.00 84.50 263 ASP A N 1
ATOM 1990 C CA . ASP A 1 263 ? -4.760 -19.559 25.239 1.00 84.50 263 ASP A CA 1
ATOM 1991 C C . ASP A 1 263 ? -5.211 -18.787 26.492 1.00 84.50 263 ASP A C 1
ATOM 1993 O O . ASP A 1 263 ? -4.587 -17.792 26.839 1.00 84.50 263 ASP A O 1
ATOM 1997 N N . PHE A 1 264 ? -6.269 -19.231 27.185 1.00 85.25 264 PHE A N 1
ATOM 1998 C CA . PHE A 1 264 ? -6.699 -18.639 28.460 1.00 85.25 264 PHE A CA 1
ATOM 1999 C C . PHE A 1 264 ? -5.857 -19.144 29.635 1.00 85.25 264 PHE A C 1
ATOM 2001 O O . PHE A 1 264 ? -5.624 -18.390 30.576 1.00 85.25 264 PHE A O 1
ATOM 2008 N N . GLN A 1 265 ? -5.376 -20.394 29.583 1.00 85.56 265 GLN A N 1
ATOM 2009 C CA . GLN A 1 265 ? -4.592 -20.996 30.671 1.00 85.56 265 GLN A CA 1
ATOM 2010 C C . GLN A 1 265 ? -3.297 -20.232 30.972 1.00 85.56 265 GLN A C 1
ATOM 2012 O O . GLN A 1 265 ? -2.855 -20.214 32.116 1.00 85.56 265 GLN A O 1
ATOM 2017 N N . VAL A 1 266 ? -2.725 -19.555 29.971 1.00 86.31 266 VAL A N 1
ATOM 2018 C CA . VAL A 1 266 ? -1.563 -18.659 30.122 1.00 86.31 266 VAL A CA 1
ATOM 2019 C C . VAL A 1 266 ? -1.851 -17.488 31.074 1.00 86.31 266 VAL A C 1
ATOM 2021 O O . VAL A 1 266 ? -0.935 -16.957 31.693 1.00 86.31 266 VAL A O 1
ATOM 2024 N N . ASN A 1 267 ? -3.117 -17.085 31.203 1.00 90.94 267 ASN A N 1
ATOM 2025 C CA . ASN A 1 267 ? -3.546 -15.943 32.007 1.00 90.94 267 ASN A CA 1
ATOM 2026 C C . ASN A 1 267 ? -4.195 -16.334 33.341 1.00 90.94 267 ASN A C 1
ATOM 2028 O O . ASN A 1 267 ? -4.611 -15.447 34.083 1.00 90.94 267 ASN A O 1
ATOM 2032 N N . TYR A 1 268 ? -4.301 -17.624 33.660 1.00 87.56 268 TYR A N 1
ATOM 2033 C CA . TYR A 1 268 ? -4.818 -18.071 34.955 1.00 87.56 268 TYR A CA 1
ATOM 2034 C C . TYR A 1 268 ? -3.810 -17.786 36.084 1.00 87.56 268 TYR A C 1
ATOM 2036 O O . TYR A 1 268 ? -2.604 -17.769 35.828 1.00 87.56 268 TYR A O 1
ATOM 2044 N N . PRO A 1 269 ? -4.280 -17.527 37.319 1.00 84.44 269 PRO A N 1
ATOM 2045 C CA . PRO A 1 269 ? -3.407 -17.205 38.445 1.00 84.44 269 PRO A CA 1
ATOM 2046 C C . PRO A 1 269 ? -2.492 -18.382 38.801 1.00 84.44 269 PRO A C 1
ATOM 2048 O O . PRO A 1 269 ? -2.876 -19.546 38.665 1.00 84.44 269 PRO A O 1
ATOM 2051 N N . LEU A 1 270 ? -1.281 -18.073 39.272 1.00 83.25 270 LEU A N 1
ATOM 2052 C CA . LEU A 1 270 ? -0.307 -19.071 39.734 1.00 83.25 270 LEU A CA 1
ATOM 2053 C C . LEU A 1 270 ? -0.308 -19.207 41.265 1.00 83.25 270 LEU A C 1
ATOM 2055 O O . LEU A 1 270 ? 0.238 -20.170 41.804 1.00 83.25 270 LEU A O 1
ATOM 2059 N N . SER A 1 271 ? -0.909 -18.243 41.962 1.00 83.62 271 SER A N 1
ATOM 2060 C CA . SER A 1 271 ? -0.993 -18.148 43.414 1.00 83.62 271 SER A CA 1
ATOM 2061 C C . SER A 1 271 ? -2.238 -17.368 43.849 1.00 83.62 271 SER A C 1
ATOM 2063 O O . SER A 1 271 ? -2.829 -16.631 43.063 1.00 83.62 271 SER A O 1
ATOM 2065 N N . ASP A 1 272 ? -2.591 -17.453 45.133 1.00 86.81 272 ASP A N 1
ATOM 2066 C CA . ASP A 1 272 ? -3.746 -16.741 45.702 1.00 86.81 272 ASP A CA 1
ATOM 2067 C C . ASP A 1 272 ? -3.621 -15.201 45.665 1.00 86.81 272 ASP A C 1
ATOM 2069 O O . ASP A 1 272 ? -4.574 -14.504 46.018 1.00 86.81 272 ASP A O 1
ATOM 2073 N N . TRP A 1 273 ? -2.466 -14.646 45.269 1.00 84.50 273 TRP A N 1
ATOM 2074 C CA . TRP A 1 273 ? -2.188 -13.203 45.244 1.00 84.50 273 TRP A CA 1
ATOM 2075 C C . TRP A 1 273 ? -2.818 -12.464 44.059 1.00 84.50 273 TRP A C 1
ATOM 2077 O O . TRP A 1 273 ? -3.130 -11.277 44.191 1.00 84.50 273 TRP A O 1
ATOM 2087 N N . GLU A 1 274 ? -3.048 -13.149 42.941 1.00 92.56 274 GLU A N 1
ATOM 2088 C CA . GLU A 1 274 ? -3.612 -12.581 41.716 1.00 92.56 274 GLU A CA 1
ATOM 2089 C C . GLU A 1 274 ? -4.870 -13.330 41.253 1.00 92.56 274 GLU A C 1
ATOM 2091 O O . GLU A 1 274 ? -5.129 -14.454 41.668 1.00 92.56 274 GLU A O 1
ATOM 2096 N N . ASP A 1 275 ? -5.659 -12.696 40.385 1.00 93.12 275 ASP A N 1
ATOM 2097 C CA . ASP A 1 275 ? -6.816 -13.305 39.714 1.00 93.12 275 ASP A CA 1
ATOM 2098 C C . ASP A 1 275 ? -6.552 -13.528 38.214 1.00 93.12 275 ASP A C 1
ATOM 2100 O O . ASP A 1 275 ? -7.249 -14.310 37.566 1.00 93.12 275 ASP A O 1
ATOM 2104 N N . VAL A 1 276 ? -5.560 -12.830 37.645 1.00 94.38 276 VAL A N 1
ATOM 2105 C CA . VAL A 1 276 ? -5.151 -12.952 36.241 1.00 94.38 276 VAL A CA 1
ATOM 2106 C C . VAL A 1 276 ? -3.668 -12.598 36.052 1.00 94.38 276 VAL A C 1
ATOM 2108 O O . VAL A 1 276 ? -3.164 -11.610 36.593 1.00 94.38 276 VAL A O 1
ATOM 2111 N N . MET A 1 277 ? -2.965 -13.392 35.245 1.00 92.31 277 MET A N 1
ATOM 2112 C CA . MET A 1 277 ? -1.573 -13.162 34.842 1.00 92.31 277 MET A CA 1
ATOM 2113 C C . MET A 1 277 ? -1.524 -12.350 33.542 1.00 92.31 277 MET A C 1
ATOM 2115 O O . MET A 1 277 ? -2.133 -12.739 32.546 1.00 92.31 277 MET A O 1
ATOM 2119 N N . GLN A 1 278 ? -0.784 -11.239 33.510 1.00 91.56 278 GLN A N 1
ATOM 2120 C CA . GLN A 1 278 ? -0.664 -10.376 32.321 1.00 91.56 278 GLN A CA 1
ATOM 2121 C C . GLN A 1 278 ? 0.074 -11.046 31.142 1.00 91.56 278 GLN A C 1
ATOM 2123 O O . GLN A 1 278 ? -0.270 -10.824 29.974 1.00 91.56 278 GLN A O 1
ATOM 2128 N N . PHE A 1 279 ? 1.112 -11.825 31.448 1.00 80.25 279 PHE A N 1
ATOM 2129 C CA . PHE A 1 279 ? 2.236 -12.154 30.563 1.00 80.25 279 PHE A CA 1
ATOM 2130 C C . PHE A 1 279 ? 2.477 -13.673 30.461 1.00 80.25 279 PHE A C 1
ATOM 2132 O O . PHE A 1 279 ? 1.696 -14.461 30.986 1.00 80.25 279 PHE A O 1
ATOM 2139 N N . ASN A 1 280 ? 3.546 -14.088 29.775 1.00 72.25 280 ASN A N 1
ATOM 2140 C CA . ASN A 1 280 ? 4.020 -15.472 29.743 1.00 72.25 280 ASN A CA 1
ATOM 2141 C C . ASN A 1 280 ? 5.536 -15.572 29.992 1.00 72.25 280 ASN A C 1
ATOM 2143 O O . ASN A 1 280 ? 6.270 -14.606 29.816 1.00 72.25 280 ASN A O 1
ATOM 2147 N N . ASP A 1 281 ? 6.010 -16.760 30.380 1.00 61.69 281 ASP A N 1
ATOM 2148 C CA . ASP A 1 281 ? 7.388 -17.062 30.826 1.00 61.69 281 ASP A CA 1
ATOM 2149 C C . ASP A 1 281 ? 8.492 -16.912 29.755 1.00 61.69 281 ASP A C 1
ATOM 2151 O O . ASP A 1 281 ? 9.637 -17.314 29.960 1.00 61.69 281 ASP A O 1
ATOM 2155 N N . LYS A 1 282 ? 8.146 -16.392 28.578 1.00 56.75 282 LYS A N 1
ATOM 2156 C CA . LYS A 1 282 ? 8.985 -16.323 27.381 1.00 56.75 282 LYS A CA 1
ATOM 2157 C C . LYS A 1 282 ? 8.778 -14.964 26.723 1.00 56.75 282 LYS A C 1
ATOM 2159 O O . LYS A 1 282 ? 7.664 -14.448 26.778 1.00 56.75 282 LYS A O 1
ATOM 2164 N N . PRO A 1 283 ? 9.784 -14.412 26.019 1.00 54.41 283 PRO A N 1
ATOM 2165 C CA . PRO A 1 283 ? 9.567 -13.253 25.166 1.00 54.41 283 PRO A CA 1
ATOM 2166 C C . PRO A 1 283 ? 8.346 -13.497 24.276 1.00 54.41 283 PRO A C 1
ATOM 2168 O O . PRO A 1 283 ? 8.289 -14.511 23.573 1.00 54.41 283 PRO A O 1
ATOM 2171 N N . GLY A 1 284 ? 7.374 -12.577 24.273 1.00 53.00 284 GLY A N 1
ATOM 2172 C CA . GLY A 1 284 ? 6.138 -12.744 23.494 1.00 53.00 284 GLY A CA 1
ATOM 2173 C C . GLY A 1 284 ? 6.422 -13.068 22.020 1.00 53.00 284 GLY A C 1
ATOM 2174 O O . GLY A 1 284 ? 5.678 -13.810 21.378 1.00 53.00 284 GLY A O 1
ATOM 2175 N N . ALA A 1 285 ? 7.580 -12.614 21.527 1.00 52.03 285 ALA A N 1
ATOM 2176 C CA . ALA A 1 285 ? 8.113 -12.903 20.210 1.00 52.03 285 ALA A CA 1
ATOM 2177 C C . ALA A 1 285 ? 8.359 -14.399 19.885 1.00 52.03 285 ALA A C 1
ATOM 2179 O O . ALA A 1 285 ? 8.193 -14.803 18.730 1.00 52.03 285 ALA A O 1
ATOM 2180 N N . THR A 1 286 ? 8.766 -15.214 20.861 1.00 53.97 286 THR A N 1
ATOM 2181 C CA . THR A 1 286 ? 9.163 -16.627 20.676 1.00 53.97 286 THR A CA 1
ATOM 2182 C C . THR A 1 286 ? 8.144 -17.624 21.230 1.00 53.97 286 THR A C 1
ATOM 2184 O O . THR A 1 286 ? 8.307 -18.832 21.069 1.00 53.97 286 THR A O 1
ATOM 2187 N N . SER A 1 287 ? 7.072 -17.138 21.860 1.00 65.31 287 SER A N 1
ATOM 2188 C CA . SER A 1 287 ? 6.010 -17.987 22.397 1.00 65.31 287 SER A CA 1
ATOM 2189 C C . SER A 1 287 ? 5.088 -18.556 21.304 1.00 65.31 287 SER A C 1
ATOM 2191 O O . SER A 1 287 ? 4.560 -17.831 20.456 1.00 65.31 287 SER A O 1
ATOM 2193 N N . ASN A 1 288 ? 4.859 -19.875 21.341 1.00 67.56 288 ASN A N 1
ATOM 2194 C CA . ASN A 1 288 ? 3.872 -20.538 20.486 1.00 67.56 288 ASN A CA 1
ATOM 2195 C C . ASN A 1 288 ? 2.495 -19.901 20.714 1.00 67.56 288 ASN A C 1
ATOM 2197 O O . ASN A 1 288 ? 2.000 -19.907 21.836 1.00 67.56 288 ASN A O 1
ATOM 2201 N N . ARG A 1 289 ? 1.874 -19.386 19.644 1.00 75.62 289 ARG A N 1
ATOM 2202 C CA . ARG A 1 289 ? 0.588 -18.662 19.695 1.00 75.62 289 ARG A CA 1
ATOM 2203 C C . ARG A 1 289 ? 0.609 -17.389 20.567 1.00 75.62 289 ARG A C 1
ATOM 2205 O O . ARG A 1 289 ? -0.421 -16.979 21.092 1.00 75.62 289 ARG A O 1
ATOM 2212 N N . GLY A 1 290 ? 1.752 -16.705 20.666 1.00 84.00 290 GLY A N 1
ATOM 2213 C CA . GLY A 1 290 ? 1.915 -15.483 21.473 1.00 84.00 290 GLY A CA 1
ATOM 2214 C C . GLY A 1 290 ? 0.940 -14.324 21.196 1.00 84.00 290 GLY A C 1
ATOM 2215 O O . GLY A 1 290 ? 0.861 -13.405 22.003 1.00 84.00 290 GLY A O 1
ATOM 2216 N N . PHE A 1 291 ? 0.191 -14.365 20.089 1.00 87.19 291 PHE A N 1
ATOM 2217 C CA . PHE A 1 291 ? -0.813 -13.365 19.711 1.00 87.19 291 PHE A CA 1
ATOM 2218 C C . PHE A 1 291 ? -2.252 -13.713 20.135 1.00 87.19 291 PHE A C 1
ATOM 2220 O O . PHE A 1 291 ? -3.107 -12.836 20.098 1.00 87.19 291 PHE A O 1
ATOM 2227 N N . THR A 1 292 ? -2.554 -14.953 20.553 1.00 88.50 292 THR A N 1
ATOM 2228 C CA . THR A 1 292 ? -3.927 -15.343 20.947 1.00 88.50 292 THR A CA 1
ATOM 2229 C C . THR A 1 292 ? -4.193 -15.229 22.445 1.00 88.50 292 THR A C 1
ATOM 2231 O O . THR A 1 292 ? -5.280 -14.805 22.839 1.00 88.50 292 THR A O 1
ATOM 2234 N N . PHE A 1 293 ? -3.206 -15.529 23.293 1.00 89.75 293 PHE A N 1
ATOM 2235 C CA . PHE A 1 293 ? -3.345 -15.378 24.747 1.00 89.75 293 PHE A CA 1
ATOM 2236 C C . PHE A 1 293 ? -3.667 -13.942 25.238 1.00 89.75 293 PHE A C 1
ATOM 2238 O O . PHE A 1 293 ? -4.427 -13.812 26.192 1.00 89.75 293 PHE A O 1
ATOM 2245 N N . PRO A 1 294 ? -3.243 -12.832 24.590 1.00 93.69 294 PRO A N 1
ATOM 2246 C CA . PRO A 1 294 ? -3.642 -11.485 25.016 1.00 93.69 294 PRO A CA 1
ATOM 2247 C C . PRO A 1 294 ? -5.158 -11.243 24.949 1.00 93.69 294 PRO A C 1
ATOM 2249 O O . PRO A 1 294 ? -5.687 -10.465 25.742 1.00 93.69 294 PRO A O 1
ATOM 2252 N N . MET A 1 295 ? -5.883 -11.927 24.052 1.00 94.56 295 MET A N 1
ATOM 2253 C CA . MET A 1 295 ? -7.350 -11.900 24.060 1.00 94.56 295 MET A CA 1
ATOM 2254 C C . MET A 1 295 ? -7.916 -12.667 25.262 1.00 94.56 295 MET A C 1
ATOM 2256 O O . MET A 1 295 ? -8.908 -12.219 25.833 1.00 94.56 295 MET A O 1
ATOM 2260 N N . GLY A 1 296 ? -7.275 -13.764 25.682 1.00 92.94 296 GLY A N 1
ATOM 2261 C CA . GLY A 1 296 ? -7.584 -14.479 26.926 1.00 92.94 296 GLY A CA 1
ATOM 2262 C C . GLY A 1 296 ? -7.456 -13.565 28.146 1.00 92.94 296 GLY A C 1
ATOM 2263 O O . GLY A 1 296 ? -8.426 -13.408 28.889 1.00 92.94 296 GLY A O 1
ATOM 2264 N N . PHE A 1 297 ? -6.322 -12.862 28.274 1.00 95.62 297 PHE A N 1
ATOM 2265 C CA . PHE A 1 297 ? -6.128 -11.813 29.283 1.00 95.62 297 PHE A CA 1
ATOM 2266 C C . PHE A 1 297 ? -7.266 -10.790 29.267 1.00 95.62 297 PHE A C 1
ATOM 2268 O O . PHE A 1 297 ? -7.902 -10.566 30.292 1.00 95.62 297 PHE A O 1
ATOM 2275 N N . MET A 1 298 ? -7.538 -10.182 28.106 1.00 96.94 298 MET A N 1
ATOM 2276 C CA . MET A 1 298 ? -8.560 -9.140 27.988 1.00 96.94 298 MET A CA 1
ATOM 2277 C C . MET A 1 298 ? -9.957 -9.663 28.338 1.00 96.94 298 MET A C 1
ATOM 2279 O O . MET A 1 298 ? -10.714 -8.951 28.993 1.00 96.94 298 MET A O 1
ATOM 2283 N N . CYS A 1 299 ? -10.298 -10.902 27.963 1.00 96.12 299 CYS A N 1
ATOM 2284 C CA . CYS A 1 299 ? -11.566 -11.524 28.347 1.00 96.12 299 CYS A CA 1
ATOM 2285 C C . CYS A 1 299 ? -11.690 -11.662 29.867 1.00 96.12 299 CYS A C 1
ATOM 2287 O O . CYS A 1 299 ? -12.723 -11.294 30.417 1.00 96.12 299 CYS A O 1
ATOM 2289 N N . ILE A 1 300 ? -10.644 -12.152 30.541 1.00 95.56 300 ILE A N 1
ATOM 2290 C CA . ILE A 1 300 ? -10.649 -12.330 31.998 1.00 95.56 300 ILE A CA 1
ATOM 2291 C C . ILE A 1 300 ? -10.653 -10.962 32.692 1.00 95.56 300 ILE A C 1
ATOM 2293 O O . ILE A 1 300 ? -11.543 -10.698 33.494 1.00 95.56 300 ILE A O 1
ATOM 2297 N N . ALA A 1 301 ? -9.721 -10.061 32.377 1.00 96.94 301 ALA A N 1
ATOM 2298 C CA . ALA A 1 301 ? -9.600 -8.764 33.047 1.00 96.94 301 ALA A CA 1
ATOM 2299 C C . ALA A 1 301 ? -10.869 -7.895 32.918 1.00 96.94 301 ALA A C 1
ATOM 2301 O O . ALA A 1 301 ? -11.248 -7.222 33.872 1.00 96.94 301 ALA A O 1
ATOM 2302 N N . SER A 1 302 ? -11.570 -7.956 31.779 1.00 96.88 302 SER A N 1
ATOM 2303 C CA . SER A 1 302 ? -12.812 -7.196 31.544 1.00 96.88 302 SER A CA 1
ATOM 2304 C C . SER A 1 302 ? -14.105 -7.907 31.960 1.00 96.88 302 SER A C 1
ATOM 2306 O O . SER A 1 302 ? -15.181 -7.358 31.744 1.00 96.88 302 SER A O 1
ATOM 2308 N N . ASP A 1 303 ? -14.029 -9.113 32.535 1.00 96.44 303 ASP A N 1
ATOM 2309 C CA . ASP A 1 303 ? -15.181 -9.973 32.871 1.00 96.44 303 ASP A CA 1
ATOM 2310 C C . ASP A 1 303 ? -15.990 -10.501 31.657 1.00 96.44 303 ASP A C 1
ATOM 2312 O O . ASP A 1 303 ? -17.067 -11.077 31.822 1.00 96.44 303 ASP A O 1
ATOM 2316 N N . LEU A 1 304 ? -15.487 -10.341 30.423 1.00 95.38 304 LEU A N 1
ATOM 2317 C CA . LEU A 1 304 ? -16.091 -10.889 29.194 1.00 95.38 304 LEU A CA 1
ATOM 2318 C C . LEU A 1 304 ? -16.019 -12.422 29.100 1.00 95.38 304 LEU A C 1
ATOM 2320 O O . LEU A 1 304 ? -16.795 -13.022 28.353 1.00 95.38 304 LEU A O 1
ATOM 2324 N N . ASP A 1 305 ? -15.144 -13.070 29.869 1.00 92.62 305 ASP A N 1
ATOM 2325 C CA . ASP A 1 305 ? -15.108 -14.527 30.037 1.00 92.62 305 ASP A CA 1
ATOM 2326 C C . ASP A 1 305 ? -16.444 -15.090 30.566 1.00 92.62 305 ASP A C 1
ATOM 2328 O O . ASP A 1 305 ? -16.895 -16.147 30.118 1.00 92.62 305 ASP A O 1
ATOM 2332 N N . LYS A 1 306 ? -17.151 -14.328 31.413 1.00 94.50 306 LYS A N 1
ATOM 2333 C CA . LYS A 1 306 ? -18.493 -14.663 31.935 1.00 94.50 306 LYS A CA 1
ATOM 2334 C C . LYS A 1 306 ? -19.628 -14.530 30.904 1.00 94.50 306 LYS A C 1
ATOM 2336 O O . LYS A 1 306 ? -20.761 -14.923 31.182 1.00 94.50 306 LYS A O 1
ATOM 2341 N N . HIS A 1 307 ? -19.342 -14.008 29.710 1.00 95.38 307 HIS A N 1
ATOM 2342 C CA . HIS A 1 307 ? -20.319 -13.740 28.646 1.00 95.38 307 HIS A CA 1
ATOM 2343 C C . HIS A 1 307 ? -20.148 -14.656 27.414 1.00 95.38 307 HIS A C 1
ATOM 2345 O O . HIS A 1 307 ? -20.481 -14.279 26.289 1.00 95.38 307 HIS A O 1
ATOM 2351 N N . GLY A 1 308 ? -19.629 -15.875 27.612 1.00 89.69 308 GLY A N 1
ATOM 2352 C CA . GLY A 1 308 ? -19.551 -16.918 26.579 1.00 89.69 308 GLY A CA 1
ATOM 2353 C C . GLY A 1 308 ? -20.912 -17.514 26.168 1.00 89.69 308 GLY A C 1
ATOM 2354 O O . GLY A 1 308 ? -21.957 -17.143 26.690 1.00 89.69 308 GLY A O 1
ATOM 2355 N N . CYS A 1 309 ? -20.908 -18.487 25.244 1.00 86.81 309 CYS A N 1
ATOM 2356 C CA . CYS A 1 309 ? -22.123 -19.048 24.615 1.00 86.81 309 CYS A CA 1
ATOM 2357 C C . CYS A 1 309 ? -23.157 -19.678 25.565 1.00 86.81 309 CYS A C 1
ATOM 2359 O O . CYS A 1 309 ? -24.287 -19.897 25.146 1.00 86.81 309 CYS A O 1
ATOM 2361 N N . ALA A 1 310 ? -22.753 -20.037 26.786 1.00 82.44 310 ALA A N 1
ATOM 2362 C CA . ALA A 1 310 ? -23.606 -20.656 27.803 1.00 82.44 310 ALA A CA 1
ATOM 2363 C C . ALA A 1 310 ? -24.016 -19.676 28.923 1.00 82.44 310 ALA A C 1
ATOM 2365 O O . ALA A 1 310 ? -24.556 -20.101 29.938 1.00 82.44 310 ALA A O 1
ATOM 2366 N N . SER A 1 311 ? -23.720 -18.384 28.759 1.00 92.19 311 SER A N 1
ATOM 2367 C CA . SER A 1 311 ? -24.187 -17.311 29.639 1.00 92.19 311 SER A CA 1
ATOM 2368 C C . SER A 1 311 ? -25.640 -16.952 29.316 1.00 92.19 311 SER A C 1
ATOM 2370 O O . SER A 1 311 ? -26.026 -16.991 28.148 1.00 92.19 311 SER A O 1
ATOM 2372 N N . ASP A 1 312 ? -26.415 -16.511 30.311 1.00 91.50 312 ASP A N 1
ATOM 2373 C CA . ASP A 1 312 ? -27.754 -15.926 30.099 1.00 91.50 312 ASP A CA 1
ATOM 2374 C C . ASP A 1 312 ? -27.701 -14.655 29.228 1.00 91.50 312 ASP A C 1
ATOM 2376 O O . ASP A 1 312 ? -28.680 -14.263 28.587 1.00 91.50 312 ASP A O 1
ATOM 2380 N N . HIS A 1 313 ? -26.531 -14.008 29.187 1.00 92.75 313 HIS A N 1
ATOM 2381 C CA . HIS A 1 313 ? -26.267 -12.790 28.432 1.00 92.75 313 HIS A CA 1
ATOM 2382 C C . HIS A 1 313 ? -24.967 -12.934 27.619 1.00 92.75 313 HIS A C 1
ATOM 2384 O O . HIS A 1 313 ? -23.934 -12.378 28.005 1.00 92.75 313 HIS A O 1
ATOM 2390 N N . PRO A 1 314 ? -24.980 -13.696 26.508 1.00 94.50 314 PRO A N 1
ATOM 2391 C CA . PRO A 1 314 ? -23.799 -13.905 25.682 1.00 94.50 314 PRO A CA 1
ATOM 2392 C C . PRO A 1 314 ? -23.439 -12.617 24.927 1.00 94.50 314 PRO A C 1
ATOM 2394 O O . PRO A 1 314 ? -24.282 -12.034 24.245 1.00 94.50 314 PRO A O 1
ATOM 2397 N N . ILE A 1 315 ? -22.179 -12.186 25.012 1.00 97.62 315 ILE A N 1
ATOM 2398 C CA . ILE A 1 315 ? -21.677 -10.987 24.323 1.00 97.62 315 ILE A CA 1
ATOM 2399 C C . ILE A 1 315 ? -20.682 -11.426 23.244 1.00 97.62 315 ILE A C 1
ATOM 2401 O O . ILE A 1 315 ? -19.655 -12.030 23.575 1.00 97.62 315 ILE A O 1
ATOM 2405 N N . PRO A 1 316 ? -20.932 -11.134 21.957 1.00 97.19 316 PRO A N 1
ATOM 2406 C CA . PRO A 1 316 ? -19.969 -11.411 20.909 1.00 97.19 316 PRO A CA 1
ATOM 2407 C C . PRO A 1 316 ? -18.857 -10.353 20.925 1.00 97.19 316 PRO A C 1
ATOM 2409 O O . PRO A 1 316 ? -19.100 -9.143 20.919 1.00 97.19 316 PRO A O 1
ATOM 2412 N N . TYR A 1 317 ? -17.620 -10.841 20.993 1.00 98.00 317 TYR A N 1
ATOM 2413 C CA . TYR A 1 317 ? -16.395 -10.054 21.071 1.00 98.00 317 TYR A CA 1
ATOM 2414 C C . TYR A 1 317 ? -15.353 -10.599 20.089 1.00 98.00 317 TYR A C 1
ATOM 2416 O O . TYR A 1 317 ? -15.052 -11.795 20.097 1.00 98.00 317 TYR A O 1
ATOM 2424 N N . THR A 1 318 ? -14.789 -9.711 19.272 1.00 97.38 318 THR A N 1
ATOM 2425 C CA . THR A 1 318 ? -13.719 -10.003 18.308 1.00 97.38 318 THR A CA 1
ATOM 2426 C C . THR A 1 318 ? -12.494 -9.150 18.631 1.00 97.38 318 THR A C 1
ATOM 2428 O O . THR A 1 318 ? -12.588 -7.926 18.698 1.00 97.38 318 THR A O 1
ATOM 2431 N N . HIS A 1 319 ? -11.325 -9.763 18.791 1.00 97.50 319 HIS A N 1
ATOM 2432 C CA . HIS A 1 319 ? -10.060 -9.029 18.838 1.00 97.50 319 HIS A CA 1
ATOM 2433 C C . HIS A 1 319 ? -9.426 -8.983 17.442 1.00 97.50 319 HIS A C 1
ATOM 2435 O O . HIS A 1 319 ? -9.490 -9.966 16.709 1.00 97.50 319 HIS A O 1
ATOM 2441 N N . SER A 1 320 ? -8.826 -7.853 17.065 1.00 96.31 320 SER A N 1
ATOM 2442 C CA . SER A 1 320 ? -7.981 -7.720 15.875 1.00 96.31 320 SER A CA 1
ATOM 2443 C C . SER A 1 320 ? -6.612 -7.156 16.254 1.00 96.31 320 SER A C 1
ATOM 2445 O O . SER A 1 320 ? -6.507 -5.984 16.633 1.00 96.31 320 SER A O 1
ATOM 2447 N N . ASP A 1 321 ? -5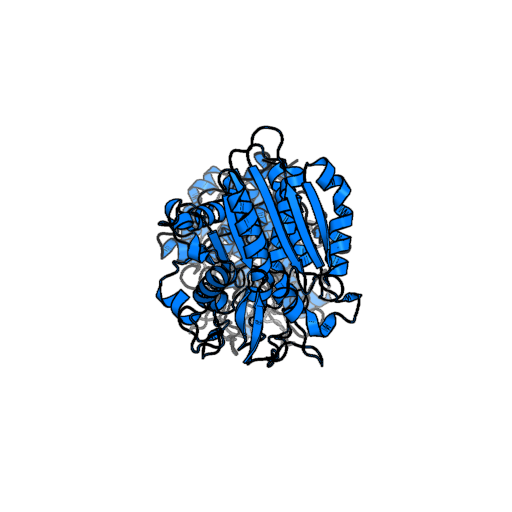.570 -7.981 16.129 1.00 95.12 321 ASP A N 1
ATOM 2448 C CA . ASP A 1 321 ? -4.180 -7.539 16.254 1.00 95.12 321 ASP A CA 1
ATOM 2449 C C . ASP A 1 321 ? -3.704 -7.022 14.890 1.00 95.12 321 ASP A C 1
ATOM 2451 O O . ASP A 1 321 ? -3.711 -7.737 13.881 1.00 95.12 321 ASP A O 1
ATOM 2455 N N . ILE A 1 322 ? -3.335 -5.744 14.864 1.00 93.00 322 ILE A N 1
ATOM 2456 C CA . ILE A 1 322 ? -2.962 -4.982 13.668 1.00 93.00 322 ILE A CA 1
ATOM 2457 C C . ILE A 1 322 ? -1.464 -4.648 13.653 1.00 93.00 322 ILE A C 1
ATOM 2459 O O . ILE A 1 322 ? -1.010 -3.888 12.803 1.00 93.00 322 ILE A O 1
ATOM 2463 N N . ALA A 1 323 ? -0.665 -5.237 14.554 1.00 86.69 323 ALA A N 1
ATOM 2464 C CA . ALA A 1 323 ? 0.791 -5.052 14.606 1.00 86.69 323 ALA A CA 1
ATOM 2465 C C . ALA A 1 323 ? 1.534 -5.518 13.333 1.00 86.69 323 ALA A C 1
ATOM 2467 O O . ALA A 1 323 ? 2.706 -5.190 13.143 1.00 86.69 323 ALA A O 1
ATOM 2468 N N . GLY A 1 324 ? 0.883 -6.294 12.459 1.00 79.94 324 GLY A N 1
ATOM 2469 C CA . GLY A 1 324 ? 1.368 -6.567 11.105 1.00 79.94 324 GLY A CA 1
ATOM 2470 C C . GLY A 1 324 ? 0.970 -5.484 10.098 1.00 79.94 324 GLY A C 1
ATOM 2471 O O . GLY A 1 324 ? 1.809 -4.973 9.356 1.00 79.94 324 GLY A O 1
ATOM 2472 N N . SER A 1 325 ? -0.315 -5.141 10.051 1.00 80.19 325 SER A N 1
ATOM 2473 C CA . SER A 1 325 ? -0.921 -4.348 8.977 1.00 80.19 325 SER A CA 1
ATOM 2474 C C . SER A 1 325 ? -0.902 -2.836 9.172 1.00 80.19 325 SER A C 1
ATOM 2476 O O . SER A 1 325 ? -0.967 -2.123 8.172 1.00 80.19 325 SER A O 1
ATOM 2478 N N . ALA A 1 326 ? -0.814 -2.321 10.402 1.00 69.44 326 ALA A N 1
ATOM 2479 C CA . ALA A 1 326 ? -0.905 -0.884 10.680 1.00 69.44 326 ALA A CA 1
ATOM 2480 C C . ALA A 1 326 ? 0.161 -0.075 9.918 1.00 69.44 326 ALA A C 1
ATOM 2482 O O . ALA A 1 326 ? -0.145 0.940 9.294 1.00 69.44 326 ALA A O 1
ATOM 2483 N N . GLY A 1 327 ? 1.398 -0.574 9.919 1.00 57.41 327 GLY A N 1
ATOM 2484 C CA . GLY A 1 327 ? 2.566 0.001 9.257 1.00 57.41 327 GLY A CA 1
ATOM 2485 C C . GLY A 1 327 ? 3.841 -0.600 9.849 1.00 57.41 327 GLY A C 1
ATOM 2486 O O . GLY A 1 327 ? 3.975 -0.700 11.066 1.00 57.41 327 GLY A O 1
ATOM 2487 N N . GLY A 1 328 ? 4.777 -1.029 9.001 1.00 58.06 328 GLY A N 1
ATOM 2488 C CA . GLY A 1 328 ? 6.075 -1.538 9.450 1.00 58.06 328 GLY A CA 1
ATOM 2489 C C . GLY A 1 328 ? 7.002 -0.414 9.924 1.00 58.06 328 GLY A C 1
ATOM 2490 O O . GLY A 1 328 ? 6.852 0.739 9.514 1.00 58.06 328 GLY A O 1
ATOM 2491 N N . ILE A 1 329 ? 7.999 -0.754 10.746 1.00 53.81 329 ILE A N 1
ATOM 2492 C CA . ILE A 1 329 ? 9.012 0.193 11.241 1.00 53.81 329 ILE A CA 1
ATOM 2493 C C . ILE A 1 329 ? 9.656 0.950 10.064 1.00 53.81 329 ILE A C 1
ATOM 2495 O O . ILE A 1 329 ? 10.227 0.342 9.160 1.00 53.81 329 ILE A O 1
ATOM 2499 N N . GLY A 1 330 ? 9.557 2.284 10.076 1.00 48.78 330 GLY A N 1
ATOM 2500 C CA . GLY A 1 330 ? 10.077 3.154 9.012 1.00 48.78 330 GLY A CA 1
ATOM 2501 C C . GLY A 1 330 ? 9.188 3.284 7.764 1.00 48.78 330 GLY A C 1
ATOM 2502 O O . GLY A 1 330 ? 9.640 3.833 6.760 1.00 48.78 330 GLY A O 1
ATOM 2503 N N . THR A 1 331 ? 7.939 2.807 7.799 1.00 47.22 331 THR A N 1
ATOM 2504 C CA . THR A 1 331 ? 6.951 2.970 6.715 1.00 47.22 331 THR A CA 1
ATOM 2505 C C . THR A 1 331 ? 5.744 3.792 7.171 1.00 47.22 331 THR A C 1
ATOM 2507 O O . THR A 1 331 ? 5.447 3.836 8.360 1.00 47.22 331 THR A O 1
ATOM 2510 N N . LEU A 1 332 ? 5.058 4.444 6.223 1.00 53.88 332 LEU A N 1
ATOM 2511 C CA . LEU A 1 332 ? 3.802 5.156 6.488 1.00 53.88 332 LEU A CA 1
ATOM 2512 C C . LEU A 1 332 ? 2.664 4.175 6.777 1.00 53.88 332 LEU A C 1
ATOM 2514 O O . LEU A 1 332 ? 2.588 3.106 6.160 1.00 53.88 332 LEU A O 1
ATOM 2518 N N . ALA A 1 333 ? 1.735 4.586 7.629 1.00 55.38 333 ALA A N 1
ATOM 2519 C CA . ALA A 1 333 ? 0.593 3.789 8.018 1.00 55.38 333 ALA A CA 1
ATOM 2520 C C . ALA A 1 333 ? -0.314 3.462 6.831 1.00 55.38 333 ALA A C 1
ATOM 2522 O O . ALA A 1 333 ? -0.645 4.292 5.976 1.00 55.38 333 ALA A O 1
ATOM 2523 N N . THR A 1 334 ? -0.746 2.208 6.774 1.00 57.41 334 THR A N 1
ATOM 2524 C CA . THR A 1 334 ? -1.477 1.665 5.625 1.00 57.41 334 THR A CA 1
ATOM 2525 C C . THR A 1 334 ? -2.910 2.189 5.558 1.00 57.41 334 THR A C 1
ATOM 2527 O O . THR A 1 334 ? -3.457 2.366 4.466 1.00 57.41 334 THR A O 1
ATOM 2530 N N . GLY A 1 335 ? -3.501 2.502 6.714 1.00 54.09 335 GLY A N 1
ATOM 2531 C CA . GLY A 1 335 ? -4.939 2.701 6.889 1.00 54.09 335 GLY A CA 1
ATOM 2532 C C . GLY A 1 335 ? -5.692 1.422 7.286 1.00 54.09 335 GLY A C 1
ATOM 2533 O O . GLY A 1 335 ? -6.880 1.508 7.581 1.00 54.09 335 GLY A O 1
ATOM 2534 N N . SER A 1 336 ? -5.039 0.259 7.334 1.00 61.00 336 SER A N 1
ATOM 2535 C CA . SER A 1 336 ? -5.633 -1.005 7.792 1.00 61.00 336 SER A CA 1
ATOM 2536 C C . SER A 1 336 ? -5.880 -0.994 9.306 1.00 61.00 336 SER A C 1
ATOM 2538 O O . SER A 1 336 ? -5.053 -0.438 10.030 1.00 61.00 336 SER A O 1
ATOM 2540 N N . PRO A 1 337 ? -6.963 -1.599 9.830 1.00 59.12 337 PRO A N 1
ATOM 2541 C CA . PRO A 1 337 ? -8.066 -2.272 9.137 1.00 59.12 337 PRO A CA 1
ATOM 2542 C C . PRO A 1 337 ? -9.291 -1.353 8.948 1.00 59.12 337 PRO A C 1
ATOM 2544 O O . PRO A 1 337 ? -10.436 -1.811 8.942 1.00 59.12 337 PRO A O 1
ATOM 2547 N N . LEU A 1 338 ? -9.093 -0.030 8.858 1.00 62.84 338 LEU A N 1
ATOM 2548 C CA . LEU A 1 338 ? -10.204 0.925 8.768 1.00 62.84 338 LEU A CA 1
ATOM 2549 C C . LEU A 1 338 ? -11.090 0.638 7.552 1.00 62.84 338 LEU A C 1
ATOM 2551 O O . LEU A 1 338 ? -12.318 0.660 7.652 1.00 62.84 338 LEU A O 1
ATOM 2555 N N . ARG A 1 339 ? -10.468 0.328 6.409 1.00 63.16 339 ARG A N 1
ATOM 2556 C CA . ARG A 1 339 ? -11.198 0.019 5.180 1.00 63.16 339 ARG A CA 1
ATOM 2557 C C . ARG A 1 339 ? -11.999 -1.274 5.355 1.00 63.16 339 ARG A C 1
ATOM 2559 O O . ARG A 1 339 ? -13.191 -1.264 5.049 1.00 63.16 339 ARG A O 1
ATOM 2566 N N . MET A 1 340 ? -11.373 -2.337 5.878 1.00 62.34 340 MET A N 1
ATOM 2567 C CA . MET A 1 340 ? -11.988 -3.650 6.138 1.00 62.34 340 MET A CA 1
ATOM 2568 C C . MET A 1 340 ? -13.317 -3.528 6.897 1.00 62.34 340 MET A C 1
ATOM 2570 O O . MET A 1 340 ? -14.352 -3.983 6.412 1.00 62.34 340 MET A O 1
ATOM 2574 N N . VAL A 1 341 ? -13.317 -2.842 8.045 1.00 57.72 341 VAL A N 1
ATOM 2575 C CA . VAL A 1 341 ? -14.515 -2.719 8.902 1.00 57.72 341 VAL A CA 1
ATOM 2576 C C . VAL A 1 341 ? -15.621 -1.879 8.237 1.00 57.72 341 VAL A C 1
ATOM 2578 O O . VAL A 1 341 ? -16.807 -2.141 8.427 1.00 57.72 341 VAL A O 1
ATOM 2581 N N . ILE A 1 342 ? -15.273 -0.900 7.394 1.00 58.16 342 ILE A N 1
ATOM 2582 C CA . ILE A 1 342 ? -16.254 -0.075 6.660 1.00 58.16 342 ILE A CA 1
ATOM 2583 C C . ILE A 1 342 ? -16.817 -0.806 5.422 1.00 58.16 342 ILE A C 1
ATOM 2585 O O . ILE A 1 342 ? -17.952 -0.549 5.002 1.00 58.16 342 ILE A O 1
ATOM 2589 N N . ALA A 1 343 ? -16.071 -1.743 4.829 1.00 56.53 343 ALA A N 1
ATOM 2590 C CA . ALA A 1 343 ? -16.479 -2.445 3.610 1.00 56.53 343 ALA A CA 1
ATOM 2591 C C . ALA A 1 343 ? -17.692 -3.373 3.783 1.00 56.53 343 ALA A C 1
ATOM 2593 O O . ALA A 1 343 ? -18.355 -3.677 2.788 1.00 56.53 343 ALA A O 1
ATOM 2594 N N . MET A 1 344 ? -18.061 -3.720 5.024 1.00 54.28 344 MET A N 1
ATOM 2595 C CA . MET A 1 344 ? -19.212 -4.570 5.374 1.00 54.28 344 MET A CA 1
ATOM 2596 C C . MET A 1 344 ? -20.563 -4.119 4.768 1.00 54.28 344 MET A C 1
ATOM 2598 O O . MET A 1 344 ? -21.509 -4.904 4.741 1.00 54.28 344 MET A O 1
ATOM 2602 N N . LYS A 1 345 ? -20.686 -2.879 4.258 1.00 52.84 345 LYS A N 1
ATOM 2603 C CA . LYS A 1 345 ? -21.864 -2.405 3.491 1.00 52.84 345 LYS A CA 1
ATOM 2604 C C . LYS A 1 345 ? -21.527 -1.693 2.156 1.00 52.84 345 LYS A C 1
ATOM 2606 O O . LYS A 1 345 ? -22.385 -0.997 1.612 1.00 52.84 345 LYS A O 1
ATOM 2611 N N . LEU A 1 346 ? -20.324 -1.855 1.577 1.00 34.81 346 LEU A N 1
ATOM 2612 C CA . LEU A 1 346 ? -19.888 -1.126 0.363 1.00 34.81 346 LEU A CA 1
ATOM 2613 C C . LEU A 1 346 ? -19.546 -2.015 -0.848 1.00 34.81 346 LEU A C 1
ATOM 2615 O O . LEU A 1 346 ? -18.677 -2.879 -0.804 1.00 34.81 346 LEU A O 1
ATOM 2619 N N . ARG A 1 347 ? -20.146 -1.723 -2.013 1.00 34.00 347 ARG A N 1
ATOM 2620 C CA . ARG A 1 347 ? -19.762 -2.351 -3.293 1.00 34.00 347 ARG A CA 1
ATOM 2621 C C . ARG A 1 347 ? -18.498 -1.695 -3.881 1.00 34.00 347 ARG A C 1
ATOM 2623 O O . ARG A 1 347 ? -18.579 -0.586 -4.396 1.00 34.00 347 ARG A O 1
ATOM 2630 N N . LYS A 1 348 ? -17.377 -2.422 -3.788 1.00 34.50 348 LYS A N 1
ATOM 2631 C CA . LYS A 1 348 ? -16.044 -2.291 -4.434 1.00 34.50 348 LYS A CA 1
ATOM 2632 C C . LYS A 1 348 ? -15.687 -0.996 -5.197 1.00 34.50 348 LYS A C 1
ATOM 2634 O O . LYS A 1 348 ? -16.266 -0.700 -6.241 1.00 34.50 348 LYS A O 1
ATOM 2639 N N . ILE A 1 349 ? -14.555 -0.391 -4.819 1.00 37.59 349 ILE A N 1
ATOM 2640 C CA . ILE A 1 349 ? -13.595 0.245 -5.745 1.00 37.59 349 ILE A CA 1
ATOM 2641 C C . ILE A 1 349 ? -12.198 -0.308 -5.415 1.00 37.59 349 ILE A C 1
ATOM 2643 O O . ILE A 1 349 ? -11.865 -0.420 -4.243 1.00 37.59 349 ILE A O 1
ATOM 2647 N N . LEU A 1 350 ? -11.400 -0.657 -6.435 1.00 38.22 350 LEU A N 1
ATOM 2648 C CA . LEU A 1 350 ? -10.065 -1.261 -6.266 1.00 38.22 350 LEU A CA 1
ATOM 2649 C C . LEU A 1 350 ? -8.903 -0.260 -6.434 1.00 38.22 350 LEU A C 1
ATOM 2651 O O . LEU A 1 350 ? -7.822 -0.475 -5.900 1.00 38.22 350 LEU A O 1
ATOM 2655 N N . LEU A 1 351 ? -9.103 0.826 -7.190 1.00 39.88 351 LEU A N 1
ATOM 2656 C CA . LEU A 1 351 ? -8.103 1.879 -7.386 1.00 39.88 351 LEU A CA 1
ATOM 2657 C C . LEU A 1 351 ? -8.774 3.188 -7.829 1.00 39.88 351 LEU A C 1
ATOM 2659 O O . LEU A 1 351 ? -9.637 3.177 -8.707 1.00 39.88 351 LEU A O 1
ATOM 2663 N N . VAL A 1 352 ? -8.331 4.318 -7.274 1.00 36.31 352 VAL A N 1
ATOM 2664 C CA . VAL A 1 352 ? -8.650 5.669 -7.764 1.00 36.31 352 VAL A CA 1
ATOM 2665 C C . VAL A 1 352 ? -7.334 6.393 -8.025 1.00 36.31 352 VAL A C 1
ATOM 2667 O O . VAL A 1 352 ? -6.517 6.517 -7.119 1.00 36.31 352 VAL A O 1
ATOM 2670 N N . VAL A 1 353 ? -7.126 6.888 -9.248 1.00 42.34 353 VAL A N 1
ATOM 2671 C CA . VAL A 1 353 ? -5.932 7.675 -9.598 1.00 42.34 353 VAL A CA 1
ATOM 2672 C C . VAL A 1 353 ? -6.345 9.104 -9.936 1.00 42.34 353 VAL A C 1
ATOM 2674 O O . VAL A 1 353 ? -7.005 9.350 -10.947 1.00 42.34 353 VAL A O 1
ATOM 2677 N N . GLY A 1 354 ? -5.973 10.042 -9.065 1.00 41.50 354 GLY A N 1
ATOM 2678 C CA . GLY A 1 354 ? -6.068 11.481 -9.317 1.00 41.50 354 GLY A CA 1
ATOM 2679 C C . GLY A 1 354 ? -4.849 12.027 -10.078 1.00 41.50 354 GLY A C 1
ATOM 2680 O O . GLY A 1 354 ? -3.933 11.272 -10.411 1.00 41.50 354 GLY A O 1
ATOM 2681 N N . PRO A 1 355 ? -4.799 13.342 -10.355 1.00 39.12 355 PRO A N 1
ATOM 2682 C CA . PRO A 1 355 ? -3.571 13.987 -10.820 1.00 39.12 355 PRO A CA 1
ATOM 2683 C C . PRO A 1 355 ? -2.459 13.885 -9.758 1.00 39.12 355 PRO A C 1
ATOM 2685 O O . PRO A 1 355 ? -2.733 13.936 -8.559 1.00 39.12 355 PRO A O 1
ATOM 2688 N N . MET A 1 356 ? -1.197 13.786 -10.190 1.00 39.84 356 MET A N 1
ATOM 2689 C CA . MET A 1 356 ? -0.031 13.800 -9.294 1.00 39.84 356 MET A CA 1
ATOM 2690 C C . MET A 1 356 ? 0.207 15.203 -8.715 1.00 39.84 356 MET A C 1
ATOM 2692 O O . MET A 1 356 ? 1.021 15.969 -9.222 1.00 39.84 356 MET A O 1
ATOM 2696 N N . LEU A 1 357 ? -0.490 15.525 -7.623 1.00 40.78 357 LEU A N 1
ATOM 2697 C CA . LEU A 1 357 ? -0.323 16.777 -6.868 1.00 40.78 357 LEU A CA 1
ATOM 2698 C C . LEU A 1 357 ? 1.018 16.868 -6.108 1.00 40.78 357 LEU A C 1
ATOM 2700 O O . LEU A 1 357 ? 1.345 17.918 -5.570 1.00 40.78 357 LEU A O 1
ATOM 2704 N N . THR A 1 358 ? 1.797 15.783 -6.066 1.00 39.41 358 THR A N 1
ATOM 2705 C CA . THR A 1 358 ? 3.081 15.670 -5.349 1.00 39.41 358 THR A CA 1
ATOM 2706 C C . THR A 1 358 ? 4.318 15.930 -6.219 1.00 39.41 358 THR A C 1
ATOM 2708 O O . THR A 1 358 ? 5.444 15.818 -5.737 1.00 39.41 358 THR A O 1
ATOM 2711 N N . ALA A 1 359 ? 4.152 16.274 -7.501 1.00 37.66 359 ALA A N 1
ATOM 2712 C CA . ALA A 1 359 ? 5.278 16.623 -8.364 1.00 37.66 359 ALA A CA 1
ATOM 2713 C C . ALA A 1 359 ? 5.860 17.997 -7.978 1.00 37.66 359 ALA A C 1
ATOM 2715 O O . ALA A 1 359 ? 5.161 19.007 -8.028 1.00 37.66 359 ALA A O 1
ATOM 2716 N N . LEU A 1 360 ? 7.152 18.045 -7.620 1.00 36.69 360 LEU A N 1
ATOM 2717 C CA . LEU A 1 360 ? 7.833 19.301 -7.272 1.00 36.69 360 LEU A CA 1
ATOM 2718 C C . LEU A 1 360 ? 7.746 20.329 -8.425 1.00 36.69 360 LEU A C 1
ATOM 2720 O O . LEU A 1 360 ? 7.869 19.922 -9.586 1.00 36.69 360 LEU A O 1
ATOM 2724 N N . PRO A 1 361 ? 7.631 21.649 -8.146 1.00 42.59 361 PRO A N 1
ATOM 2725 C CA . PRO A 1 361 ? 7.312 22.682 -9.149 1.00 42.59 361 PRO A CA 1
ATOM 2726 C C . PRO A 1 361 ? 8.234 22.766 -10.376 1.00 42.59 361 PRO A C 1
ATOM 2728 O O . PRO A 1 361 ? 7.873 23.359 -11.389 1.00 42.59 361 PRO A O 1
ATOM 2731 N N . HIS A 1 362 ? 9.431 22.185 -10.304 1.00 44.34 362 HIS A N 1
ATOM 2732 C CA . HIS A 1 362 ? 10.418 22.197 -11.384 1.00 44.34 362 HIS A CA 1
ATOM 2733 C C . HIS A 1 362 ? 10.219 21.052 -12.402 1.00 44.34 362 HIS A C 1
ATOM 2735 O O . HIS A 1 362 ? 10.740 21.117 -13.518 1.00 44.34 362 HIS A O 1
ATOM 2741 N N . TYR A 1 363 ? 9.425 20.024 -12.076 1.00 43.28 363 TYR A N 1
ATOM 2742 C CA . TYR A 1 363 ? 9.151 18.877 -12.951 1.00 43.28 363 TYR A CA 1
ATOM 2743 C C . TYR A 1 363 ? 7.981 19.132 -13.914 1.00 43.28 363 TYR A C 1
ATOM 2745 O O . TYR A 1 363 ? 6.979 18.419 -13.930 1.00 43.28 363 TYR A O 1
ATOM 2753 N N . ASN A 1 364 ? 8.157 20.117 -14.801 1.00 42.44 364 ASN A N 1
ATOM 2754 C CA . ASN A 1 364 ? 7.188 20.518 -15.836 1.00 42.44 364 ASN A CA 1
ATOM 2755 C C . ASN A 1 364 ? 6.685 19.382 -16.761 1.00 42.44 364 ASN A C 1
ATOM 2757 O O . ASN A 1 364 ? 5.690 19.561 -17.463 1.00 42.44 364 ASN A O 1
ATOM 2761 N N . TRP A 1 365 ? 7.345 18.218 -16.779 1.00 45.91 365 TRP A N 1
ATOM 2762 C CA . TRP A 1 365 ? 6.900 17.033 -17.521 1.00 45.91 365 TRP A CA 1
ATOM 2763 C C . TRP A 1 365 ? 5.710 16.312 -16.863 1.00 45.91 365 TRP A C 1
ATOM 2765 O O . TRP A 1 365 ? 4.913 15.707 -17.574 1.00 45.91 365 TRP A O 1
ATOM 2775 N N . ALA A 1 366 ? 5.542 16.413 -15.540 1.00 41.09 366 ALA A N 1
ATOM 2776 C CA . ALA A 1 366 ? 4.403 15.836 -14.816 1.00 41.09 366 ALA A CA 1
ATOM 2777 C C . ALA A 1 366 ? 3.110 16.669 -14.970 1.00 41.09 366 ALA A C 1
ATOM 2779 O O . ALA A 1 366 ? 2.013 16.182 -14.707 1.00 41.09 366 ALA A O 1
ATOM 2780 N N . MET A 1 367 ? 3.242 17.920 -15.424 1.00 44.12 367 MET A N 1
ATOM 2781 C CA . MET A 1 367 ? 2.190 18.946 -15.461 1.00 44.12 367 MET A CA 1
ATOM 2782 C C . MET A 1 367 ? 1.564 19.158 -16.855 1.00 44.12 367 MET A C 1
ATOM 2784 O O . MET A 1 367 ? 0.887 20.162 -17.076 1.00 44.12 367 MET A O 1
ATOM 2788 N N . LYS A 1 368 ? 1.789 18.259 -17.829 1.00 50.66 368 LYS A N 1
ATOM 2789 C CA . LYS A 1 368 ? 1.346 18.454 -19.225 1.00 50.66 368 LYS A CA 1
ATOM 2790 C C . LYS A 1 368 ? 0.484 17.328 -19.802 1.00 50.66 368 LYS A C 1
ATOM 2792 O O . LYS A 1 368 ? 0.707 16.158 -19.534 1.00 50.66 368 LYS A O 1
ATOM 2797 N N . HIS A 1 369 ? -0.483 17.763 -20.619 1.00 54.53 369 HIS A N 1
ATOM 2798 C CA . HIS A 1 369 ? -1.338 17.044 -21.579 1.00 54.53 369 HIS A CA 1
ATOM 2799 C C . HIS A 1 369 ? -1.649 15.557 -21.278 1.00 54.53 369 HIS A C 1
ATOM 2801 O O . HIS A 1 369 ? -0.828 14.675 -21.498 1.00 54.53 369 HIS A O 1
ATOM 2807 N N . ASN A 1 370 ? -2.904 15.280 -20.892 1.00 61.66 370 ASN A N 1
ATOM 2808 C CA . ASN A 1 370 ? -3.465 13.949 -20.591 1.00 61.66 370 ASN A CA 1
ATOM 2809 C C . ASN A 1 370 ? -2.864 13.203 -19.371 1.00 61.66 370 ASN A C 1
ATOM 2811 O O . ASN A 1 370 ? -2.393 12.074 -19.507 1.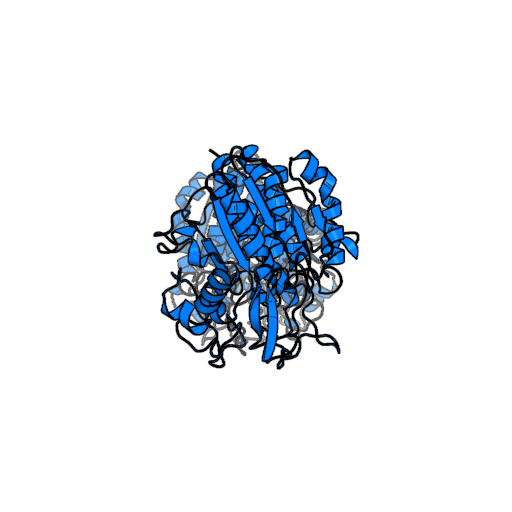00 61.66 370 ASN A O 1
ATOM 2815 N N . PRO A 1 371 ? -3.019 13.723 -18.132 1.00 64.56 371 PRO A N 1
ATOM 2816 C CA . PRO A 1 371 ? -2.676 12.967 -16.918 1.00 64.56 371 PRO A CA 1
ATOM 2817 C C . PRO A 1 371 ? -3.440 11.633 -16.800 1.00 64.56 371 PRO A C 1
ATOM 2819 O O . PRO A 1 371 ? -2.901 10.663 -16.271 1.00 64.56 371 PRO A O 1
ATOM 2822 N N . LYS A 1 372 ? -4.663 11.550 -17.355 1.00 69.62 372 LYS A N 1
ATOM 2823 C CA . LYS A 1 372 ? -5.444 10.303 -17.452 1.00 69.62 372 LYS A CA 1
ATOM 2824 C C . LYS A 1 372 ? -4.690 9.211 -18.225 1.00 69.62 372 LYS A C 1
ATOM 2826 O O . LYS A 1 372 ? -4.590 8.089 -17.736 1.00 69.62 372 LYS A O 1
ATOM 2831 N N . LEU A 1 373 ? -4.114 9.548 -19.385 1.00 71.00 373 LEU A N 1
ATOM 2832 C CA . LEU A 1 373 ? -3.304 8.631 -20.199 1.00 71.00 373 LEU A CA 1
ATOM 2833 C C . LEU A 1 373 ? -2.087 8.133 -19.409 1.00 71.00 373 LEU A C 1
ATOM 2835 O O . LEU A 1 373 ? -1.857 6.929 -19.337 1.00 71.00 373 LEU A O 1
ATOM 2839 N N . THR A 1 374 ? -1.349 9.042 -18.766 1.00 70.19 374 THR A N 1
ATOM 2840 C CA . THR A 1 374 ? -0.174 8.704 -17.945 1.00 70.19 374 THR A CA 1
ATOM 2841 C C . THR A 1 374 ? -0.525 7.739 -16.810 1.00 70.19 374 THR A C 1
ATOM 2843 O O . THR A 1 374 ? 0.169 6.741 -16.625 1.00 70.19 374 THR A O 1
ATOM 2846 N N . ALA A 1 375 ? -1.635 7.976 -16.102 1.00 69.81 375 ALA A N 1
ATOM 2847 C CA . ALA A 1 375 ? -2.131 7.089 -15.049 1.00 69.81 375 ALA A CA 1
ATOM 2848 C C . ALA A 1 375 ? -2.462 5.679 -15.573 1.00 69.81 375 ALA A C 1
ATOM 2850 O O . ALA A 1 375 ? -2.000 4.681 -15.015 1.00 69.81 375 ALA A O 1
ATOM 2851 N N . ALA A 1 376 ? -3.212 5.577 -16.674 1.00 73.81 376 ALA A N 1
ATOM 2852 C CA . ALA A 1 376 ? -3.609 4.285 -17.236 1.00 73.81 376 ALA A CA 1
ATOM 2853 C C . ALA A 1 376 ? -2.427 3.516 -17.865 1.00 73.81 376 ALA A C 1
ATOM 2855 O O . ALA A 1 376 ? -2.328 2.301 -17.693 1.00 73.81 376 ALA A O 1
ATOM 2856 N N . LEU A 1 377 ? -1.472 4.210 -18.499 1.00 68.69 377 LEU A N 1
ATOM 2857 C CA . LEU A 1 377 ? -0.202 3.626 -18.957 1.00 68.69 377 LEU A CA 1
ATOM 2858 C C . LEU A 1 377 ? 0.735 3.220 -17.808 1.00 68.69 377 LEU A C 1
ATOM 2860 O O . LEU A 1 377 ? 1.639 2.410 -18.031 1.00 68.69 377 LEU A O 1
ATOM 2864 N N . GLY A 1 378 ? 0.548 3.780 -16.610 1.00 69.19 378 GLY A N 1
ATOM 2865 C CA . GLY A 1 378 ? 1.183 3.329 -15.370 1.00 69.19 378 GLY A CA 1
ATOM 2866 C C . GLY A 1 378 ? 0.557 2.032 -14.856 1.00 69.19 378 GLY A C 1
ATOM 2867 O O . GLY A 1 378 ? 1.270 1.058 -14.635 1.00 69.19 378 GLY A O 1
ATOM 2868 N N . ALA A 1 379 ? -0.775 1.973 -14.765 1.00 73.31 379 ALA A N 1
ATOM 2869 C CA . ALA A 1 379 ? -1.489 0.761 -14.358 1.00 73.31 379 ALA A CA 1
ATOM 2870 C C . ALA A 1 379 ? -1.183 -0.430 -15.289 1.00 73.31 379 ALA A C 1
ATOM 2872 O O . ALA A 1 379 ? -0.744 -1.486 -14.831 1.00 73.31 379 ALA A O 1
ATOM 2873 N N . LEU A 1 380 ? -1.327 -0.245 -16.607 1.00 72.50 380 LEU A N 1
ATOM 2874 C CA . LEU A 1 380 ? -1.074 -1.288 -17.610 1.00 72.50 380 LEU A CA 1
ATOM 2875 C C . LEU A 1 380 ? 0.393 -1.755 -17.649 1.00 72.50 380 LEU A C 1
ATOM 2877 O O . LEU A 1 380 ? 0.656 -2.932 -17.893 1.00 72.50 380 LEU A O 1
ATOM 2881 N N . HIS A 1 381 ? 1.353 -0.876 -17.336 1.00 73.12 381 HIS A N 1
ATOM 2882 C CA . HIS A 1 381 ? 2.777 -1.229 -17.241 1.00 73.12 381 HIS A CA 1
ATOM 2883 C C . HIS A 1 381 ? 3.044 -2.306 -16.175 1.00 73.12 381 HIS A C 1
ATOM 2885 O O . HIS A 1 381 ? 3.922 -3.148 -16.378 1.00 73.12 381 HIS A O 1
ATOM 2891 N N . SER A 1 382 ? 2.274 -2.317 -15.082 1.00 72.25 382 SER A N 1
ATOM 2892 C CA . SER A 1 382 ? 2.345 -3.343 -14.030 1.00 72.25 382 SER A CA 1
ATOM 2893 C C . SER A 1 382 ? 1.625 -4.644 -14.406 1.00 72.25 382 SER A C 1
ATOM 2895 O O . SER A 1 382 ? 1.994 -5.716 -13.915 1.00 72.25 382 SER A O 1
ATOM 2897 N N . LEU A 1 383 ? 0.631 -4.579 -15.304 1.00 75.19 383 LEU A N 1
ATOM 2898 C CA . LEU A 1 383 ? -0.152 -5.745 -15.742 1.00 75.19 383 LEU A CA 1
ATOM 2899 C C . LEU A 1 383 ? 0.584 -6.623 -16.771 1.00 75.19 383 LEU A C 1
ATOM 2901 O O . LEU A 1 383 ? 0.178 -7.762 -16.993 1.00 75.19 383 LEU A O 1
ATOM 2905 N N . TYR A 1 384 ? 1.677 -6.127 -17.363 1.00 81.38 384 TYR A N 1
ATOM 2906 C CA . TYR A 1 384 ? 2.540 -6.884 -18.277 1.00 81.38 384 TYR A CA 1
ATOM 2907 C C . TYR A 1 384 ? 3.014 -8.217 -17.667 1.00 81.38 384 TYR A C 1
ATOM 2909 O O . TYR A 1 384 ? 3.477 -8.262 -16.522 1.00 81.38 384 TYR A O 1
ATOM 2917 N N . VAL A 1 385 ? 2.931 -9.291 -18.456 1.00 80.81 385 VAL A N 1
ATOM 2918 C CA . VAL A 1 385 ? 3.452 -10.632 -18.146 1.00 80.81 385 VAL A CA 1
ATOM 2919 C C . VAL A 1 385 ? 4.507 -10.979 -19.202 1.00 80.81 385 VAL A C 1
ATOM 2921 O O . VAL A 1 385 ? 4.152 -10.956 -20.382 1.00 80.81 385 VAL A O 1
ATOM 2924 N N . PRO A 1 386 ? 5.767 -11.291 -18.833 1.00 82.31 386 PRO A N 1
ATOM 2925 C CA . PRO A 1 386 ? 6.824 -11.605 -19.798 1.00 82.31 386 PRO A CA 1
ATOM 2926 C C . PRO A 1 386 ? 6.487 -12.793 -20.696 1.00 82.31 386 PRO A C 1
ATOM 2928 O O . PRO A 1 386 ? 5.891 -13.758 -20.218 1.00 82.31 386 PRO A O 1
ATOM 2931 N N . ILE A 1 387 ? 6.901 -12.752 -21.967 1.00 83.75 387 ILE A N 1
ATOM 2932 C CA . ILE A 1 387 ? 6.599 -13.812 -22.939 1.00 83.75 387 ILE A CA 1
ATOM 2933 C C . ILE A 1 387 ? 6.962 -15.215 -22.439 1.00 83.75 387 ILE A C 1
ATOM 2935 O O . ILE A 1 387 ? 6.100 -16.089 -22.471 1.00 83.75 387 ILE A O 1
ATOM 2939 N N . GLN A 1 388 ? 8.141 -15.415 -21.842 1.00 77.62 388 GLN A N 1
ATOM 2940 C CA . GLN A 1 388 ? 8.527 -16.729 -21.314 1.00 77.62 388 GLN A CA 1
ATOM 2941 C C . GLN A 1 388 ? 7.623 -17.180 -20.157 1.00 77.62 388 GLN A C 1
ATOM 2943 O O . GLN A 1 388 ? 7.335 -18.363 -20.035 1.00 77.62 388 GLN A O 1
ATOM 2948 N N . VAL A 1 389 ? 7.099 -16.265 -19.330 1.00 77.38 389 VAL A N 1
ATOM 2949 C CA . VAL A 1 389 ? 6.112 -16.616 -18.288 1.00 77.38 389 VAL A CA 1
ATOM 2950 C C . VAL A 1 389 ? 4.780 -17.025 -18.925 1.00 77.38 389 VAL A C 1
ATOM 2952 O O . VAL A 1 389 ? 4.154 -17.983 -18.470 1.00 77.38 389 VAL A O 1
ATOM 2955 N N . ARG A 1 390 ? 4.368 -16.358 -20.013 1.00 84.69 390 ARG A N 1
ATOM 2956 C CA . ARG A 1 390 ? 3.179 -16.739 -20.797 1.00 84.69 390 ARG A CA 1
ATOM 2957 C C . ARG A 1 390 ? 3.368 -18.055 -21.560 1.00 84.69 390 ARG A C 1
ATOM 2959 O O . ARG A 1 390 ? 2.366 -18.653 -21.935 1.00 84.69 390 ARG A O 1
ATOM 2966 N N . GLU A 1 391 ? 4.596 -18.502 -21.806 1.00 80.62 391 GLU A N 1
ATOM 2967 C CA . GLU A 1 391 ? 4.913 -19.760 -22.501 1.00 80.62 391 GLU A CA 1
ATOM 2968 C C . GLU A 1 391 ? 5.096 -20.928 -21.521 1.00 80.62 391 GLU A C 1
ATOM 2970 O O . GLU A 1 391 ? 4.438 -21.954 -21.670 1.00 80.62 391 GLU A O 1
ATOM 2975 N N . MET A 1 392 ? 5.906 -20.748 -20.472 1.00 76.25 392 MET A N 1
ATOM 2976 C CA . MET A 1 392 ? 6.202 -21.763 -19.450 1.00 76.25 392 MET A CA 1
ATOM 2977 C C . MET A 1 392 ? 5.035 -22.037 -18.486 1.00 76.25 392 MET A C 1
ATOM 2979 O O . MET A 1 392 ? 5.090 -23.004 -17.730 1.00 76.25 392 MET A O 1
ATOM 2983 N N . THR A 1 393 ? 3.996 -21.193 -18.460 1.00 72.69 393 THR A N 1
ATOM 2984 C CA . THR A 1 393 ? 2.872 -21.330 -17.518 1.00 72.69 393 THR A CA 1
ATOM 2985 C C . THR A 1 393 ? 1.499 -21.172 -18.184 1.00 72.69 393 THR A C 1
ATOM 2987 O O . THR A 1 393 ? 1.341 -20.654 -19.298 1.00 72.69 393 THR A O 1
ATOM 2990 N N . SER A 1 394 ? 0.459 -21.593 -17.462 1.00 73.56 394 SER A N 1
ATOM 2991 C CA . SER A 1 394 ? -0.943 -21.305 -17.786 1.00 73.56 394 SER A CA 1
ATOM 2992 C C . SER A 1 394 ? -1.311 -19.821 -17.608 1.00 73.56 394 SER A C 1
ATOM 2994 O O . SER A 1 394 ? -2.306 -19.366 -18.174 1.00 73.56 394 SER A O 1
ATOM 2996 N N . THR A 1 395 ? -0.504 -19.037 -16.884 1.00 62.19 395 THR A N 1
ATOM 2997 C CA . THR A 1 395 ? -0.771 -17.633 -16.539 1.00 62.19 395 THR A CA 1
ATOM 2998 C C . THR A 1 395 ? -0.505 -16.698 -17.721 1.00 62.19 395 THR A C 1
ATOM 3000 O O . THR A 1 395 ? 0.541 -16.058 -17.827 1.00 62.19 395 THR A O 1
ATOM 3003 N N . LYS A 1 396 ? -1.483 -16.579 -18.627 1.00 69.19 396 LYS A N 1
ATOM 3004 C CA . LYS A 1 396 ? -1.394 -15.663 -19.782 1.00 69.19 396 LYS A CA 1
ATOM 3005 C C . LYS A 1 396 ? -1.577 -14.180 -19.408 1.00 69.19 396 LYS A C 1
ATOM 3007 O O . LYS A 1 396 ? -1.143 -13.313 -20.161 1.00 69.19 396 LYS A O 1
ATOM 3012 N N . GLN A 1 397 ? -2.197 -13.883 -18.261 1.00 73.62 397 GLN A N 1
ATOM 3013 C CA . GLN A 1 397 ? -2.506 -12.528 -17.777 1.00 73.62 397 GLN A CA 1
ATOM 3014 C C . GLN A 1 397 ? -2.547 -12.476 -16.240 1.00 73.62 397 GLN A C 1
ATOM 3016 O O . GLN A 1 397 ? -2.908 -13.466 -15.609 1.00 73.62 397 GLN A O 1
ATOM 3021 N N . LYS A 1 398 ? -2.221 -11.321 -15.638 1.00 71.19 398 LYS A N 1
ATOM 3022 C CA . LYS A 1 398 ? -2.321 -11.091 -14.177 1.00 71.19 398 LYS A CA 1
ATOM 3023 C C . LYS A 1 398 ? -3.744 -10.783 -13.692 1.00 71.19 398 LYS A C 1
ATOM 3025 O O . LYS A 1 398 ? -4.073 -11.082 -12.554 1.00 71.19 398 LYS A O 1
ATOM 3030 N N . PHE A 1 399 ? -4.566 -10.160 -14.538 1.00 69.62 399 PHE A N 1
ATOM 3031 C CA . PHE A 1 399 ? -5.939 -9.743 -14.231 1.00 69.62 399 PHE A CA 1
ATOM 3032 C C . PHE A 1 399 ? -6.798 -9.851 -15.493 1.00 69.62 399 PHE A C 1
ATOM 3034 O O . PHE A 1 399 ? -6.300 -9.625 -16.593 1.00 69.62 399 PHE A O 1
ATOM 3041 N N . ASN A 1 400 ? -8.089 -10.154 -15.344 1.00 60.00 400 ASN A N 1
ATOM 3042 C CA . ASN A 1 400 ? -8.989 -10.402 -16.478 1.00 60.00 400 ASN A CA 1
ATOM 3043 C C . ASN A 1 400 ? -9.630 -9.129 -17.065 1.00 60.00 400 ASN A C 1
ATOM 3045 O O . ASN A 1 400 ? -10.116 -9.166 -18.193 1.00 60.00 400 ASN A O 1
ATOM 3049 N N . ARG A 1 401 ? -9.711 -8.028 -16.299 1.00 60.50 401 ARG A N 1
ATOM 3050 C CA . ARG A 1 401 ? -10.316 -6.743 -16.709 1.00 60.50 401 ARG A CA 1
ATOM 3051 C C . ARG A 1 401 ? -9.663 -5.571 -15.969 1.00 60.50 401 ARG A C 1
ATOM 3053 O O . ARG A 1 401 ? -9.359 -5.695 -14.786 1.00 60.50 401 ARG A O 1
ATOM 3060 N N . LEU A 1 402 ? -9.534 -4.423 -16.638 1.00 66.31 402 LEU A N 1
ATOM 3061 C CA . LEU A 1 402 ? -9.162 -3.135 -16.039 1.00 66.31 402 LEU A CA 1
ATOM 3062 C C . LEU A 1 402 ? -10.240 -2.097 -16.382 1.00 66.31 402 LEU A C 1
ATOM 3064 O O . LEU A 1 402 ? -10.524 -1.870 -17.555 1.00 66.31 402 LEU A O 1
ATOM 3068 N N . GLY A 1 403 ? -10.848 -1.475 -15.370 1.00 64.69 403 GLY A N 1
ATOM 3069 C CA . GLY A 1 403 ? -11.840 -0.413 -15.561 1.00 64.69 403 GLY A CA 1
ATOM 3070 C C . GLY A 1 403 ? -11.187 0.968 -15.619 1.00 64.69 403 GLY A C 1
ATOM 3071 O O . GLY A 1 403 ? -10.463 1.338 -14.698 1.00 64.69 403 GLY A O 1
ATOM 3072 N N . LEU A 1 404 ? -11.462 1.746 -16.670 1.00 61.50 404 LEU A N 1
ATOM 3073 C CA . LEU A 1 404 ? -10.945 3.109 -16.839 1.00 61.50 404 LEU A CA 1
ATOM 3074 C C . LEU A 1 404 ? -12.068 4.141 -16.637 1.00 61.50 404 LEU A C 1
ATOM 3076 O O . LEU A 1 404 ? -12.923 4.331 -17.499 1.00 61.50 404 LEU A O 1
ATOM 3080 N N . PHE A 1 405 ? -12.085 4.810 -15.482 1.00 55.75 405 PHE A N 1
ATOM 3081 C CA . PHE A 1 405 ? -13.142 5.764 -15.132 1.00 55.75 405 PHE A CA 1
ATOM 3082 C C . PHE A 1 405 ? -12.971 7.118 -15.846 1.00 55.75 405 PHE A C 1
ATOM 3084 O O . PHE A 1 405 ? -11.876 7.678 -15.889 1.00 55.75 405 PHE A O 1
ATOM 3091 N N . GLN A 1 406 ? -14.069 7.661 -16.388 1.00 61.09 406 GLN A N 1
ATOM 3092 C CA . GLN A 1 406 ? -14.089 8.881 -17.214 1.00 61.09 406 GLN A CA 1
ATOM 3093 C C . GLN A 1 406 ? -13.059 8.887 -18.363 1.00 61.09 406 GLN A C 1
ATOM 3095 O O . GLN A 1 406 ? -12.430 9.917 -18.644 1.00 61.09 406 GLN A O 1
ATOM 3100 N N . PHE A 1 407 ? -12.878 7.742 -19.014 1.00 69.31 407 PHE A N 1
ATOM 3101 C CA . PHE A 1 407 ? -12.220 7.639 -20.311 1.00 69.31 407 PHE A CA 1
ATOM 3102 C C . PHE A 1 407 ? -13.271 7.667 -21.425 1.00 69.31 407 PHE A C 1
ATOM 3104 O O . PHE A 1 407 ? -14.333 7.073 -21.278 1.00 69.31 407 PHE A O 1
ATOM 3111 N N . GLY A 1 408 ? -12.963 8.344 -22.534 1.00 75.81 408 GLY A N 1
ATOM 3112 C CA . GLY A 1 408 ? -13.678 8.166 -23.800 1.00 75.81 408 GLY A CA 1
ATOM 3113 C C . GLY A 1 408 ? -12.937 7.169 -24.690 1.00 75.81 408 GLY A C 1
ATOM 3114 O O . GLY A 1 408 ? -11.711 7.057 -24.592 1.00 75.81 408 GLY A O 1
ATOM 3115 N N . ASP A 1 409 ? -13.654 6.481 -25.577 1.00 80.00 409 ASP A N 1
ATOM 3116 C CA . ASP A 1 409 ? -13.155 5.299 -26.302 1.00 80.00 409 ASP A CA 1
ATOM 3117 C C . ASP A 1 409 ? -11.858 5.561 -27.078 1.00 80.00 409 ASP A C 1
ATOM 3119 O O . ASP A 1 409 ? -10.915 4.779 -26.993 1.00 80.00 409 ASP A O 1
ATOM 3123 N N . LYS A 1 410 ? -11.738 6.720 -27.746 1.00 79.75 410 LYS A N 1
ATOM 3124 C CA . LYS A 1 410 ? -10.496 7.128 -28.432 1.00 79.75 410 LYS A CA 1
ATOM 3125 C C . LYS A 1 410 ? -9.280 7.146 -27.501 1.00 79.75 410 LYS A C 1
ATOM 3127 O O . LYS A 1 410 ? -8.201 6.708 -27.897 1.00 79.75 410 LYS A O 1
ATOM 3132 N N . LEU A 1 411 ? -9.444 7.637 -26.270 1.00 80.06 411 LEU A N 1
ATOM 3133 C CA . LEU A 1 411 ? -8.372 7.691 -25.276 1.00 80.06 411 LEU A CA 1
ATOM 3134 C C . LEU A 1 411 ? -8.088 6.300 -24.696 1.00 80.06 411 LEU A C 1
ATOM 3136 O O . LEU A 1 411 ? -6.924 5.963 -24.491 1.00 80.06 411 LEU A O 1
ATOM 3140 N N . ALA A 1 412 ? -9.120 5.480 -24.477 1.00 79.38 412 ALA A N 1
ATOM 3141 C CA . ALA A 1 412 ? -8.966 4.107 -23.994 1.00 79.38 412 ALA A CA 1
ATOM 3142 C C . ALA A 1 412 ? -8.214 3.239 -25.018 1.00 79.38 412 ALA A C 1
ATOM 3144 O O . ALA A 1 412 ? -7.193 2.643 -24.681 1.00 79.38 412 ALA A O 1
ATOM 3145 N N . ASN A 1 413 ? -8.638 3.271 -26.282 1.00 83.25 413 ASN A N 1
ATOM 3146 C CA . ASN A 1 413 ? -8.012 2.538 -27.383 1.00 83.25 413 ASN A CA 1
ATOM 3147 C C . ASN A 1 413 ? -6.579 3.031 -27.640 1.00 83.25 413 ASN A C 1
ATOM 3149 O O . ASN A 1 413 ? -5.670 2.217 -27.772 1.00 83.25 413 ASN A O 1
ATOM 3153 N N . SER A 1 414 ? -6.337 4.349 -27.596 1.00 81.75 414 SER A N 1
ATOM 3154 C CA . SER A 1 414 ? -4.977 4.910 -27.684 1.00 81.75 414 SER A CA 1
ATOM 3155 C C . SER A 1 414 ? -4.072 4.458 -26.534 1.00 81.75 414 SER A C 1
ATOM 3157 O O . SER A 1 414 ? -2.892 4.186 -26.741 1.00 81.75 414 SER A O 1
ATOM 3159 N N . THR A 1 415 ? -4.615 4.343 -25.319 1.00 83.06 415 THR A N 1
ATOM 3160 C CA . THR A 1 415 ? -3.880 3.833 -24.151 1.00 83.06 415 THR A CA 1
ATOM 3161 C C . THR A 1 415 ? -3.546 2.350 -24.318 1.00 83.06 415 THR A C 1
ATOM 3163 O O . THR A 1 415 ? -2.412 1.942 -24.065 1.00 83.06 415 THR A O 1
ATOM 3166 N N . LEU A 1 416 ? -4.519 1.550 -24.764 1.00 84.25 416 LEU A N 1
ATOM 3167 C CA . LEU A 1 416 ? -4.360 0.113 -24.972 1.00 84.25 416 LEU A CA 1
ATOM 3168 C C . LEU A 1 416 ? -3.318 -0.171 -26.062 1.00 84.25 416 LEU A C 1
ATOM 3170 O O . LEU A 1 416 ? -2.362 -0.892 -25.788 1.00 84.25 416 LEU A O 1
ATOM 3174 N N . ALA A 1 417 ? -3.409 0.502 -27.212 1.00 82.62 417 ALA A N 1
ATOM 3175 C CA . ALA A 1 417 ? -2.442 0.399 -28.305 1.00 82.62 417 ALA A CA 1
ATOM 3176 C C . ALA A 1 417 ? -1.014 0.758 -27.865 1.00 82.62 417 ALA A C 1
ATOM 3178 O O . ALA A 1 417 ? -0.080 -0.012 -28.090 1.00 82.62 417 ALA A O 1
ATOM 3179 N N . VAL A 1 418 ? -0.830 1.886 -27.162 1.00 78.50 418 VAL A N 1
ATOM 3180 C CA . VAL A 1 418 ? 0.480 2.269 -26.600 1.00 78.50 418 VAL A CA 1
ATOM 3181 C C . VAL A 1 418 ? 0.986 1.221 -25.600 1.00 78.50 418 VAL A C 1
ATOM 3183 O O . VAL A 1 418 ? 2.189 0.968 -25.536 1.00 78.50 418 VAL A O 1
ATOM 3186 N N . SER A 1 419 ? 0.099 0.560 -24.852 1.00 83.56 419 SER A N 1
ATOM 3187 C CA . SER A 1 419 ? 0.482 -0.553 -23.978 1.00 83.56 419 SER A CA 1
ATOM 3188 C C . SER A 1 419 ? 0.819 -1.843 -24.737 1.00 83.56 419 SER A C 1
ATOM 3190 O O . SER A 1 419 ? 1.717 -2.558 -24.298 1.00 83.56 419 SER A O 1
ATOM 3192 N N . GLN A 1 420 ? 0.152 -2.145 -25.854 1.00 84.94 420 GLN A N 1
ATOM 3193 C CA . GLN A 1 420 ? 0.449 -3.300 -26.714 1.00 84.94 420 GLN A CA 1
ATOM 3194 C C . GLN A 1 420 ? 1.808 -3.130 -27.403 1.00 84.94 420 GLN A C 1
ATOM 3196 O O . GLN A 1 420 ? 2.642 -4.030 -27.338 1.00 84.94 420 GLN A O 1
ATOM 3201 N N . GLY A 1 421 ? 2.105 -1.937 -27.927 1.00 76.88 421 GLY A N 1
ATOM 3202 C CA . GLY A 1 421 ? 3.438 -1.612 -28.441 1.00 76.88 421 GLY A CA 1
ATOM 3203 C C . GLY A 1 421 ? 4.533 -1.703 -27.378 1.00 76.88 421 GLY A C 1
ATOM 3204 O O . GLY A 1 421 ? 5.611 -2.237 -27.637 1.00 76.88 421 GLY A O 1
ATOM 3205 N N . VAL A 1 422 ? 4.257 -1.251 -26.149 1.00 81.56 422 VAL A N 1
ATOM 3206 C CA . VAL A 1 422 ? 5.179 -1.429 -25.012 1.00 81.56 422 VAL A CA 1
ATOM 3207 C C . VAL A 1 422 ? 5.315 -2.906 -24.615 1.00 81.56 422 VAL A C 1
ATOM 3209 O O . VAL A 1 422 ? 6.394 -3.300 -24.182 1.00 81.56 422 VAL A O 1
ATOM 3212 N N . ALA A 1 423 ? 4.287 -3.741 -24.793 1.00 85.12 423 ALA A N 1
ATOM 3213 C CA . ALA A 1 423 ? 4.395 -5.187 -24.598 1.00 85.12 423 ALA A CA 1
ATOM 3214 C C . ALA A 1 423 ? 5.280 -5.842 -25.673 1.00 85.12 423 ALA A C 1
ATOM 3216 O O . ALA A 1 423 ? 6.189 -6.574 -25.305 1.00 85.12 423 ALA A O 1
ATOM 3217 N N . VAL A 1 424 ? 5.119 -5.502 -26.959 1.00 83.25 424 VAL A N 1
ATOM 3218 C CA . VAL A 1 424 ? 5.995 -5.972 -28.058 1.00 83.25 424 VAL A CA 1
ATOM 3219 C C . VAL A 1 424 ? 7.454 -5.554 -27.836 1.00 83.25 424 VAL A C 1
ATOM 3221 O O . VAL A 1 424 ? 8.357 -6.387 -27.904 1.00 83.25 424 VAL A O 1
ATOM 3224 N N . TYR A 1 425 ? 7.690 -4.288 -27.475 1.00 83.75 425 TYR A N 1
ATOM 3225 C CA . TYR A 1 425 ? 9.013 -3.787 -27.077 1.00 83.75 425 TYR A CA 1
ATOM 3226 C C . TYR A 1 425 ? 9.618 -4.606 -25.925 1.00 83.75 425 TYR A C 1
ATOM 3228 O O . TYR A 1 425 ? 10.809 -4.910 -25.930 1.00 83.75 425 TYR A O 1
ATOM 3236 N N . ARG A 1 426 ? 8.801 -4.976 -24.931 1.00 84.19 426 ARG A N 1
ATOM 3237 C CA . ARG A 1 426 ? 9.241 -5.719 -23.744 1.00 84.19 426 ARG A CA 1
ATOM 3238 C C . ARG A 1 426 ? 9.445 -7.209 -23.993 1.00 84.19 426 ARG A C 1
ATOM 3240 O O . ARG A 1 426 ? 10.371 -7.760 -23.406 1.00 84.19 426 ARG A O 1
ATOM 3247 N N . ASP A 1 427 ? 8.613 -7.837 -24.811 1.00 87.00 427 ASP A N 1
ATOM 3248 C CA . ASP A 1 427 ? 8.729 -9.249 -25.176 1.00 87.00 427 ASP A CA 1
ATOM 3249 C C . ASP A 1 427 ? 10.005 -9.479 -25.987 1.00 87.00 427 ASP A C 1
ATOM 3251 O O . ASP A 1 427 ? 10.781 -10.375 -25.666 1.00 87.00 427 ASP A O 1
ATOM 3255 N N . ILE A 1 428 ? 10.258 -8.621 -26.986 1.00 81.50 428 ILE A N 1
ATOM 3256 C CA . ILE A 1 428 ? 11.505 -8.636 -27.755 1.00 81.50 428 ILE A CA 1
ATOM 3257 C C . ILE A 1 428 ? 12.670 -8.288 -26.826 1.00 81.50 428 ILE A C 1
ATOM 3259 O O . ILE A 1 428 ? 13.588 -9.083 -26.682 1.00 81.50 428 ILE A O 1
ATOM 3263 N N . GLY A 1 429 ? 12.639 -7.124 -26.170 1.00 78.44 429 GLY A N 1
ATOM 3264 C CA . GLY A 1 429 ? 13.783 -6.572 -25.442 1.00 78.44 429 GLY A CA 1
ATOM 3265 C C . GLY A 1 429 ? 14.221 -7.372 -24.212 1.00 78.44 429 GLY A C 1
ATOM 3266 O O . GLY A 1 429 ? 15.400 -7.694 -24.096 1.00 78.44 429 GLY A O 1
ATOM 3267 N N . ASN A 1 430 ? 13.282 -7.735 -23.328 1.00 80.69 430 ASN A N 1
ATOM 3268 C CA . ASN A 1 430 ? 13.564 -8.557 -22.139 1.00 80.69 430 ASN A CA 1
ATOM 3269 C C . ASN A 1 430 ? 13.629 -10.060 -22.463 1.00 80.69 430 ASN A C 1
ATOM 3271 O O . ASN A 1 430 ? 13.855 -10.876 -21.568 1.00 80.69 430 ASN A O 1
ATOM 3275 N N . GLY A 1 431 ? 13.374 -10.439 -23.718 1.00 76.94 431 GLY A N 1
ATOM 3276 C CA . GLY A 1 431 ? 13.571 -11.797 -24.187 1.00 76.94 431 GLY A CA 1
ATOM 3277 C C . GLY A 1 431 ? 15.034 -12.197 -24.032 1.00 76.94 431 GLY A C 1
ATOM 3278 O O . GLY A 1 431 ? 15.947 -11.466 -24.442 1.00 76.94 431 GLY A O 1
ATOM 3279 N N . ASP A 1 432 ? 15.254 -13.363 -23.431 1.00 78.56 432 ASP A N 1
ATOM 3280 C CA . ASP A 1 432 ? 16.591 -13.907 -23.235 1.00 78.56 432 ASP A CA 1
ATOM 3281 C C . ASP A 1 432 ? 17.301 -14.131 -24.591 1.00 78.56 432 ASP A C 1
ATOM 3283 O O . ASP A 1 432 ? 16.649 -14.175 -25.643 1.00 78.56 432 ASP A O 1
ATOM 3287 N N . PRO A 1 433 ? 18.643 -14.251 -24.598 1.00 66.00 433 PRO A N 1
ATOM 3288 C CA . PRO A 1 433 ? 19.434 -14.351 -25.825 1.00 66.00 433 PRO A CA 1
ATOM 3289 C C . PRO A 1 433 ? 19.034 -15.471 -26.793 1.00 66.00 433 PRO A C 1
ATOM 3291 O O . PRO A 1 433 ? 19.396 -15.389 -27.965 1.00 66.00 433 PRO A O 1
ATOM 3294 N N . ILE A 1 434 ? 18.334 -16.510 -26.321 1.00 72.94 434 ILE A N 1
ATOM 3295 C CA . ILE A 1 434 ? 17.959 -17.683 -27.117 1.00 72.94 434 ILE A CA 1
ATOM 3296 C C . ILE A 1 434 ? 16.499 -17.580 -27.572 1.00 72.94 434 ILE A C 1
ATOM 3298 O O . ILE A 1 434 ? 16.225 -17.717 -28.766 1.00 72.94 434 ILE A O 1
ATOM 3302 N N . ARG A 1 435 ? 15.557 -17.263 -26.667 1.00 80.50 435 ARG A N 1
ATOM 3303 C CA . ARG A 1 435 ? 14.137 -17.067 -27.017 1.00 80.50 435 ARG A CA 1
ATOM 3304 C C . ARG A 1 435 ? 13.924 -15.880 -27.951 1.00 80.50 435 ARG A C 1
ATOM 3306 O O . ARG A 1 435 ? 13.000 -15.933 -28.757 1.00 80.50 435 ARG A O 1
ATOM 3313 N N . MET A 1 436 ? 14.758 -14.844 -27.858 1.00 82.06 436 MET A N 1
ATOM 3314 C CA . MET A 1 436 ? 14.760 -13.688 -28.763 1.00 82.06 436 MET A CA 1
ATOM 3315 C C . MET A 1 436 ? 16.125 -13.508 -29.443 1.00 82.06 436 MET A C 1
ATOM 3317 O O . MET A 1 436 ? 16.689 -12.412 -29.467 1.00 82.06 436 MET A O 1
ATOM 3321 N N . ALA A 1 437 ? 16.647 -14.600 -30.011 1.00 74.50 437 ALA A N 1
ATOM 3322 C CA . ALA A 1 437 ? 17.625 -14.560 -31.100 1.00 74.50 437 ALA A CA 1
ATOM 3323 C C . ALA A 1 437 ? 16.971 -14.063 -32.409 1.00 74.50 437 ALA A C 1
ATOM 3325 O O . ALA A 1 437 ? 15.750 -14.133 -32.551 1.00 74.50 437 ALA A O 1
ATOM 3326 N N . ALA A 1 438 ? 17.762 -13.603 -33.386 1.00 73.12 438 ALA A N 1
ATOM 3327 C CA . ALA A 1 438 ? 17.239 -12.946 -34.593 1.00 73.12 438 ALA A CA 1
ATOM 3328 C C . ALA A 1 438 ? 16.153 -13.753 -35.357 1.00 73.12 438 ALA A C 1
ATOM 3330 O O . ALA A 1 438 ? 15.091 -13.178 -35.605 1.00 73.12 438 ALA A O 1
ATOM 3331 N N . PRO A 1 439 ? 16.297 -15.074 -35.618 1.00 71.50 439 PRO A N 1
ATOM 3332 C CA . PRO A 1 439 ? 15.236 -15.859 -36.263 1.00 71.50 439 PRO A CA 1
ATOM 3333 C C . PRO A 1 439 ? 13.964 -15.988 -35.410 1.00 71.50 439 PRO A C 1
ATOM 3335 O O . PRO A 1 439 ? 12.859 -15.963 -35.937 1.00 71.50 439 PRO A O 1
ATOM 3338 N N . ARG A 1 440 ? 14.092 -16.050 -34.077 1.00 78.31 440 ARG A N 1
ATOM 3339 C CA . ARG A 1 440 ? 12.937 -16.105 -33.159 1.00 78.31 440 ARG A CA 1
ATOM 3340 C C . ARG A 1 440 ? 12.198 -14.771 -33.053 1.00 78.31 440 ARG A C 1
ATOM 3342 O O . ARG A 1 440 ? 10.999 -14.760 -32.784 1.00 78.31 440 ARG A O 1
ATOM 3349 N N . ILE A 1 441 ? 12.893 -13.654 -33.276 1.00 78.31 441 ILE A N 1
ATOM 3350 C CA . ILE A 1 441 ? 12.259 -12.338 -33.423 1.00 78.31 441 ILE A CA 1
ATOM 3351 C C . ILE A 1 441 ? 11.559 -12.242 -34.783 1.00 78.31 441 ILE A C 1
ATOM 3353 O O . ILE A 1 441 ? 10.453 -11.714 -34.840 1.00 78.31 441 ILE A O 1
ATOM 3357 N N . ALA A 1 442 ? 12.148 -12.787 -35.854 1.00 74.38 442 ALA A N 1
ATOM 3358 C CA . ALA A 1 442 ? 11.490 -12.881 -37.157 1.00 74.38 442 ALA A CA 1
ATOM 3359 C C . ALA A 1 442 ? 10.181 -13.689 -37.069 1.00 74.38 442 ALA A C 1
ATOM 3361 O O . ALA A 1 442 ? 9.138 -13.164 -37.442 1.00 74.38 442 ALA A O 1
ATOM 3362 N N . GLU A 1 443 ? 10.199 -14.886 -36.469 1.00 79.81 443 GLU A N 1
ATOM 3363 C CA . GLU A 1 443 ? 8.994 -15.685 -36.168 1.00 79.81 443 GLU A CA 1
ATOM 3364 C C . GLU A 1 443 ? 7.947 -14.889 -35.362 1.00 79.81 443 GLU A C 1
ATOM 3366 O O . GLU A 1 443 ? 6.780 -14.827 -35.741 1.00 79.81 443 GLU A O 1
ATOM 3371 N N . TYR A 1 444 ? 8.362 -14.227 -34.276 1.00 83.69 444 TYR A N 1
ATOM 3372 C CA . TYR A 1 444 ? 7.472 -13.432 -33.419 1.00 83.69 444 TYR A CA 1
ATOM 3373 C C . TYR A 1 444 ? 6.891 -12.192 -34.128 1.00 83.69 444 TYR A C 1
ATOM 3375 O O . TYR A 1 444 ? 5.796 -11.737 -33.798 1.00 83.69 444 TYR A O 1
ATOM 3383 N N . LEU A 1 445 ? 7.578 -11.621 -35.118 1.00 79.00 445 LEU A N 1
ATOM 3384 C CA . LEU A 1 445 ? 7.004 -10.572 -35.967 1.00 79.00 445 LEU A CA 1
ATOM 3385 C C . LEU A 1 445 ? 6.090 -11.163 -37.052 1.00 79.00 445 LEU A C 1
ATOM 3387 O O . LEU A 1 445 ? 5.052 -10.578 -37.352 1.00 79.00 445 LEU A O 1
ATOM 3391 N N . GLU A 1 446 ? 6.405 -12.347 -37.576 1.00 81.06 446 GLU A N 1
ATOM 3392 C CA . GLU A 1 446 ? 5.588 -13.066 -38.560 1.00 81.06 446 GLU A CA 1
ATOM 3393 C C . GLU A 1 446 ? 4.205 -13.451 -37.998 1.00 81.06 446 GLU A C 1
ATOM 3395 O O . GLU A 1 446 ? 3.204 -13.291 -38.694 1.00 81.06 446 GLU A O 1
ATOM 3400 N N . GLU A 1 447 ? 4.107 -13.801 -36.704 1.00 86.00 447 GLU A N 1
ATOM 3401 C CA . GLU A 1 447 ? 2.830 -13.937 -35.964 1.00 86.00 447 GLU A CA 1
ATOM 3402 C C . GLU A 1 447 ? 1.890 -12.726 -36.139 1.00 86.00 447 GLU A C 1
ATOM 3404 O O . GLU A 1 447 ? 0.667 -12.859 -36.063 1.00 86.00 447 GLU A O 1
ATOM 3409 N N . ARG A 1 448 ? 2.453 -11.526 -36.339 1.00 84.62 448 ARG A N 1
ATOM 3410 C CA . ARG A 1 448 ? 1.719 -10.256 -36.453 1.00 84.62 448 ARG A CA 1
ATOM 3411 C C . ARG A 1 448 ? 1.428 -9.858 -37.894 1.00 84.62 448 ARG A C 1
ATOM 3413 O O . ARG A 1 448 ? 0.611 -8.956 -38.084 1.00 84.62 448 ARG A O 1
ATOM 3420 N N . ARG A 1 449 ? 2.009 -10.543 -38.894 1.00 80.62 449 ARG A N 1
ATOM 3421 C CA . ARG A 1 449 ? 1.859 -10.239 -40.331 1.00 80.62 449 ARG A CA 1
ATOM 3422 C C . ARG A 1 449 ? 0.410 -9.947 -40.704 1.00 80.62 449 ARG A C 1
ATOM 3424 O O . ARG A 1 449 ? 0.125 -8.856 -41.178 1.00 80.62 449 ARG A O 1
ATOM 3431 N N . ALA A 1 450 ? -0.503 -10.879 -40.434 1.00 80.69 450 ALA A N 1
ATOM 3432 C CA . ALA A 1 450 ? -1.899 -10.756 -40.851 1.00 80.69 450 ALA A CA 1
ATOM 3433 C C . ALA A 1 450 ? -2.609 -9.527 -40.245 1.00 80.69 450 ALA A C 1
ATOM 3435 O O . ALA A 1 450 ? -3.403 -8.877 -40.920 1.00 80.69 450 ALA A O 1
ATOM 3436 N N . ALA A 1 451 ? -2.304 -9.174 -38.990 1.00 80.44 451 ALA A N 1
ATOM 3437 C CA . ALA A 1 451 ? -2.870 -7.996 -38.330 1.00 80.44 451 ALA A CA 1
ATOM 3438 C C . ALA A 1 451 ? -2.228 -6.685 -38.820 1.00 80.44 451 ALA A C 1
ATOM 3440 O O . ALA A 1 451 ? -2.902 -5.662 -38.930 1.00 80.44 451 ALA A O 1
ATOM 3441 N N . TRP A 1 452 ? -0.930 -6.711 -39.124 1.00 79.06 452 TRP A N 1
ATOM 3442 C CA . TRP A 1 452 ? -0.181 -5.565 -39.637 1.00 79.06 452 TRP A CA 1
ATOM 3443 C C . TRP A 1 452 ? -0.545 -5.268 -41.102 1.00 79.06 452 TRP A C 1
ATOM 3445 O O . TRP A 1 452 ? -0.850 -4.122 -41.428 1.00 79.06 452 TRP A O 1
ATOM 3455 N N . GLU A 1 453 ? -0.633 -6.282 -41.963 1.00 78.25 453 GLU A N 1
ATOM 3456 C CA . GLU A 1 453 ? -1.063 -6.148 -43.362 1.00 78.25 453 GLU A CA 1
ATOM 3457 C C . GLU A 1 453 ? -2.524 -5.685 -43.466 1.00 78.25 453 GLU A C 1
ATOM 3459 O O . GLU A 1 453 ? -2.820 -4.783 -44.251 1.00 78.25 453 GLU A O 1
ATOM 3464 N N . ALA A 1 454 ? -3.420 -6.191 -42.607 1.00 75.25 454 ALA A N 1
ATOM 3465 C CA . ALA A 1 454 ? -4.795 -5.688 -42.495 1.00 75.25 454 ALA A CA 1
ATOM 3466 C C . ALA A 1 454 ? -4.876 -4.212 -42.046 1.00 75.25 454 ALA A C 1
ATOM 3468 O O . ALA A 1 454 ? -5.872 -3.542 -42.315 1.00 75.25 454 ALA A O 1
ATOM 3469 N N . ALA A 1 455 ? -3.827 -3.690 -41.402 1.00 72.94 455 ALA A N 1
ATOM 3470 C CA . ALA A 1 455 ? -3.668 -2.280 -41.047 1.00 72.94 455 ALA A CA 1
ATOM 3471 C C . ALA A 1 455 ? -2.836 -1.470 -42.070 1.00 72.94 455 ALA A C 1
ATOM 3473 O O . ALA A 1 455 ? -2.474 -0.323 -41.802 1.00 72.94 455 ALA A O 1
ATOM 3474 N N . GLY A 1 456 ? -2.513 -2.046 -43.235 1.00 71.19 456 GLY A N 1
ATOM 3475 C CA . GLY A 1 456 ? -1.743 -1.395 -44.303 1.00 71.19 456 GLY A CA 1
ATOM 3476 C C . GLY A 1 456 ? -0.220 -1.381 -44.103 1.00 71.19 456 GLY A C 1
ATOM 3477 O O . GLY A 1 456 ? 0.493 -0.730 -44.870 1.00 71.19 456 GLY A O 1
ATOM 3478 N N . ILE A 1 457 ? 0.304 -2.091 -43.101 1.00 71.25 457 ILE A N 1
ATOM 3479 C CA . ILE A 1 457 ? 1.744 -2.232 -42.855 1.00 71.25 457 ILE A CA 1
ATOM 3480 C C . ILE A 1 457 ? 2.275 -3.404 -43.687 1.00 71.25 457 ILE A C 1
ATOM 3482 O O . ILE A 1 457 ? 2.101 -4.567 -43.334 1.00 71.25 457 ILE A O 1
ATOM 3486 N N . ASN A 1 458 ? 2.980 -3.094 -44.776 1.00 69.50 458 ASN A N 1
ATOM 3487 C CA . ASN A 1 458 ? 3.755 -4.089 -45.516 1.00 69.50 458 ASN A CA 1
ATOM 3488 C C . ASN A 1 458 ? 5.058 -4.409 -44.762 1.00 69.50 458 ASN A C 1
ATOM 3490 O O . ASN A 1 458 ? 5.945 -3.555 -44.675 1.00 69.50 458 ASN A O 1
ATOM 3494 N N . MET A 1 459 ? 5.170 -5.631 -44.238 1.00 73.88 459 MET A N 1
ATOM 3495 C CA . MET A 1 459 ? 6.371 -6.141 -43.576 1.00 73.88 459 MET A CA 1
ATOM 3496 C C . MET A 1 459 ? 7.072 -7.183 -44.450 1.00 73.88 459 MET A C 1
ATOM 3498 O O . MET A 1 459 ? 6.525 -8.253 -44.712 1.00 73.88 459 MET A O 1
ATOM 3502 N N . LYS A 1 460 ? 8.332 -6.940 -44.809 1.00 71.62 460 LYS A N 1
ATOM 3503 C CA . LYS A 1 460 ? 9.191 -7.932 -45.459 1.00 71.62 460 LYS A CA 1
ATOM 3504 C C . LYS A 1 460 ? 10.379 -8.290 -44.562 1.00 71.62 460 LYS A C 1
ATOM 3506 O O . LYS A 1 460 ? 11.062 -7.408 -44.041 1.00 71.62 460 LYS A O 1
ATOM 3511 N N . ILE A 1 461 ? 10.621 -9.591 -44.420 1.00 65.94 461 ILE A N 1
ATOM 3512 C CA . ILE A 1 461 ? 11.789 -10.175 -43.750 1.00 65.94 461 ILE A CA 1
ATOM 3513 C C . ILE A 1 461 ? 12.738 -10.672 -44.849 1.00 65.94 461 ILE A C 1
ATOM 3515 O O . ILE A 1 461 ? 12.287 -11.174 -45.882 1.00 65.94 461 ILE A O 1
ATOM 3519 N N . VAL A 1 462 ? 14.038 -10.434 -44.689 1.00 66.94 462 VAL A N 1
ATOM 3520 C CA . VAL A 1 462 ? 15.057 -10.652 -45.721 1.00 66.94 462 VAL A CA 1
ATOM 3521 C C . VAL A 1 462 ? 16.339 -11.138 -45.066 1.00 66.94 462 VAL A C 1
ATOM 3523 O O . VAL A 1 462 ? 17.058 -10.347 -44.448 1.00 66.94 462 VAL A O 1
ATOM 3526 N N . GLU A 1 463 ? 16.654 -12.413 -45.299 1.00 63.28 463 GLU A N 1
ATOM 3527 C CA . GLU A 1 463 ? 18.013 -12.903 -45.097 1.00 63.28 463 GLU A CA 1
ATOM 3528 C C . GLU A 1 463 ? 18.967 -12.092 -45.989 1.00 63.28 463 GLU A C 1
ATOM 3530 O O . GLU A 1 463 ? 18.701 -11.912 -47.186 1.00 63.28 463 GLU A O 1
ATOM 3535 N N . PRO A 1 464 ? 20.038 -11.525 -45.422 1.00 61.00 464 PRO A N 1
ATOM 3536 C CA . PRO A 1 464 ? 20.917 -10.627 -46.147 1.00 61.00 464 PRO A CA 1
ATOM 3537 C C . PRO A 1 464 ? 21.872 -11.397 -47.063 1.00 61.00 464 PRO A C 1
ATOM 3539 O O . PRO A 1 464 ? 21.965 -12.622 -47.026 1.00 61.00 464 PRO A O 1
ATOM 3542 N N . ASN A 1 465 ? 22.632 -10.665 -47.874 1.00 63.78 465 ASN A N 1
ATOM 3543 C CA . ASN A 1 465 ? 23.721 -11.226 -48.667 1.00 63.78 465 ASN A CA 1
ATOM 3544 C C . ASN A 1 465 ? 24.883 -10.227 -48.791 1.00 63.78 465 ASN A C 1
ATOM 3546 O O . ASN A 1 465 ? 24.675 -9.011 -48.726 1.00 63.78 465 ASN A O 1
ATOM 3550 N N . GLU A 1 466 ? 26.077 -10.780 -49.007 1.00 53.03 466 GLU A N 1
ATOM 3551 C CA . GLU A 1 466 ? 27.394 -10.127 -49.120 1.00 53.03 466 GLU A CA 1
ATOM 3552 C C . GLU A 1 466 ? 27.415 -8.919 -50.064 1.00 53.03 466 GLU A C 1
ATOM 3554 O O . GLU A 1 466 ? 28.158 -7.962 -49.870 1.00 53.03 466 GLU A O 1
ATOM 3559 N N . ARG A 1 467 ? 26.551 -8.952 -51.082 1.00 55.47 467 ARG A N 1
ATOM 3560 C CA . ARG A 1 467 ? 26.474 -7.973 -52.164 1.00 55.47 467 ARG A CA 1
ATOM 3561 C C . ARG A 1 467 ? 25.489 -6.837 -51.887 1.00 55.47 467 ARG A C 1
ATOM 3563 O O . ARG A 1 467 ? 25.780 -5.687 -52.205 1.00 55.47 467 ARG A O 1
ATOM 3570 N N . ASP A 1 468 ? 24.306 -7.140 -51.358 1.00 52.91 468 ASP A N 1
ATOM 3571 C CA . ASP A 1 468 ? 23.273 -6.126 -51.115 1.00 52.91 468 ASP A CA 1
ATOM 3572 C C . ASP A 1 468 ? 23.514 -5.365 -49.811 1.00 52.91 468 ASP A C 1
ATOM 3574 O O . ASP A 1 468 ? 23.339 -4.143 -49.749 1.00 52.91 468 ASP A O 1
ATOM 3578 N N . HIS A 1 469 ? 23.868 -6.099 -48.760 1.00 58.56 469 HIS A N 1
ATOM 3579 C CA . HIS A 1 469 ? 23.945 -5.609 -47.393 1.00 58.56 469 HIS A CA 1
ATOM 3580 C C . HIS A 1 469 ? 25.262 -6.067 -46.726 1.00 58.56 469 HIS A C 1
ATOM 3582 O O . HIS A 1 469 ? 25.148 -6.686 -45.689 1.00 58.56 469 HIS A O 1
ATOM 3588 N N . PRO A 1 470 ? 26.489 -5.817 -47.225 1.00 52.66 470 PRO A N 1
ATOM 3589 C CA . PRO A 1 470 ? 27.727 -6.352 -46.622 1.00 52.66 470 PRO A CA 1
ATOM 3590 C C . PRO A 1 470 ? 27.848 -6.163 -45.092 1.00 52.66 470 PRO A C 1
ATOM 3592 O O . PRO A 1 470 ? 27.948 -7.144 -44.352 1.00 52.66 470 PRO A O 1
ATOM 3595 N N . MET A 1 471 ? 27.730 -4.930 -44.581 1.00 53.00 471 MET A N 1
ATOM 3596 C CA . MET A 1 471 ? 27.816 -4.637 -43.133 1.00 53.00 471 MET A CA 1
ATOM 3597 C C . MET A 1 471 ? 26.591 -5.149 -42.369 1.00 53.00 471 MET A C 1
ATOM 3599 O O . MET A 1 471 ? 26.638 -5.339 -41.156 1.00 53.00 471 MET A O 1
ATOM 3603 N N . ALA A 1 472 ? 25.479 -5.349 -43.084 1.00 41.84 472 ALA A N 1
ATOM 3604 C CA . ALA A 1 472 ? 24.248 -5.932 -42.574 1.00 41.84 472 ALA A CA 1
ATOM 3605 C C . ALA A 1 472 ? 24.005 -7.389 -43.049 1.00 41.84 472 ALA A C 1
ATOM 3607 O O . ALA A 1 472 ? 22.874 -7.867 -42.982 1.00 41.84 472 ALA A O 1
ATOM 3608 N N . TRP A 1 473 ? 25.056 -8.105 -43.479 1.00 35.81 473 TRP A N 1
ATOM 3609 C CA . TRP A 1 473 ? 25.066 -9.512 -43.930 1.00 35.81 473 TRP A CA 1
ATOM 3610 C C . TRP A 1 473 ? 25.877 -10.405 -43.006 1.00 35.81 473 TRP A C 1
ATOM 3612 O O . TRP A 1 473 ? 25.505 -11.548 -42.765 1.00 35.81 473 TRP A O 1
ATOM 3622 N N . ALA A 1 474 ? 26.774 -9.774 -42.265 1.00 50.41 474 ALA A N 1
ATOM 3623 C CA . ALA A 1 474 ? 26.826 -10.053 -40.848 1.00 50.41 474 ALA A CA 1
ATOM 3624 C C . ALA A 1 474 ? 25.443 -9.977 -40.118 1.00 50.41 474 ALA A C 1
ATOM 3626 O O . ALA A 1 474 ? 25.452 -10.328 -38.951 1.00 50.41 474 ALA A O 1
ATOM 3627 N N . VAL A 1 475 ? 24.296 -9.517 -40.705 1.00 40.34 475 VAL A N 1
ATOM 3628 C CA . VAL A 1 475 ? 23.046 -9.084 -39.989 1.00 40.34 475 VAL A CA 1
ATOM 3629 C C . VAL A 1 475 ? 21.655 -9.543 -40.550 1.00 40.34 475 VAL A C 1
ATOM 3631 O O . VAL A 1 475 ? 21.429 -10.748 -40.636 1.00 40.34 475 VAL A O 1
ATOM 3634 N N . ASN A 1 476 ? 20.663 -8.654 -40.831 1.00 35.59 476 ASN A N 1
ATOM 3635 C CA . ASN A 1 476 ? 19.286 -8.970 -41.324 1.00 35.59 476 ASN A CA 1
ATOM 3636 C C . ASN A 1 476 ? 18.433 -7.724 -41.749 1.00 35.59 476 ASN A C 1
ATOM 3638 O O . ASN A 1 476 ? 18.808 -6.599 -41.406 1.00 35.59 476 ASN A O 1
ATOM 3642 N N . ARG A 1 477 ? 17.316 -7.881 -42.511 1.00 35.12 477 ARG A N 1
ATOM 3643 C CA . ARG A 1 477 ? 16.545 -6.782 -43.204 1.00 35.12 477 ARG A CA 1
ATOM 3644 C C . ARG A 1 477 ? 15.034 -7.141 -43.479 1.00 35.12 477 ARG A C 1
ATOM 3646 O O . ARG A 1 477 ? 14.639 -8.223 -43.069 1.00 35.12 477 ARG A O 1
ATOM 3653 N N . ALA A 1 478 ? 14.119 -6.443 -44.210 1.00 34.09 478 ALA A N 1
ATOM 3654 C CA . ALA A 1 478 ? 13.653 -5.026 -44.373 1.00 34.09 478 ALA A CA 1
ATOM 3655 C C . ALA A 1 478 ? 12.552 -4.885 -45.507 1.00 34.09 478 ALA A C 1
ATOM 3657 O O . ALA A 1 478 ? 12.519 -5.765 -46.364 1.00 34.09 478 ALA A O 1
ATOM 3658 N N . VAL A 1 479 ? 11.789 -3.744 -45.598 1.00 35.25 479 VAL A N 1
ATOM 3659 C CA . VAL A 1 479 ? 11.022 -3.110 -46.769 1.00 35.25 479 VAL A CA 1
ATOM 3660 C C . VAL A 1 479 ? 9.439 -3.174 -46.819 1.00 35.25 479 VAL A C 1
ATOM 3662 O O . VAL A 1 479 ? 8.944 -4.188 -46.350 1.00 35.25 479 VAL A O 1
ATOM 3665 N N . LYS A 1 480 ? 8.538 -2.296 -47.410 1.00 33.81 480 LYS A N 1
ATOM 3666 C CA . LYS A 1 480 ? 8.314 -0.813 -47.766 1.00 33.81 480 LYS A CA 1
ATOM 3667 C C . LYS A 1 480 ? 6.831 -0.508 -48.281 1.00 33.81 480 LYS A C 1
ATOM 3669 O O . LYS A 1 480 ? 6.167 -1.442 -48.715 1.00 33.81 480 LYS A O 1
ATOM 3674 N N . GLY A 1 481 ? 6.317 0.761 -48.325 1.00 37.50 481 GLY A N 1
ATOM 3675 C CA . GLY A 1 481 ? 4.981 1.228 -48.877 1.00 37.50 481 GLY A CA 1
ATOM 3676 C C . GLY A 1 481 ? 4.826 2.780 -49.150 1.00 37.50 481 GLY A C 1
ATOM 3677 O O . GLY A 1 481 ? 5.841 3.458 -49.003 1.00 37.50 481 GLY A O 1
ATOM 3678 N N . PRO A 1 482 ? 3.658 3.389 -49.553 1.00 33.03 482 PRO A N 1
ATOM 3679 C CA . PRO A 1 482 ? 3.530 4.799 -50.063 1.00 33.03 482 PRO A CA 1
ATOM 3680 C C . PRO A 1 482 ? 2.590 5.801 -49.295 1.00 33.03 482 PRO A C 1
ATOM 3682 O O . PRO A 1 482 ? 1.395 5.553 -49.227 1.00 33.03 482 PRO A O 1
ATOM 3685 N N . ILE A 1 483 ? 3.089 6.941 -48.752 1.00 43.66 483 ILE A N 1
ATOM 3686 C CA . ILE A 1 483 ? 2.370 7.937 -47.884 1.00 43.66 483 ILE A CA 1
ATOM 3687 C C . ILE A 1 483 ? 3.048 9.364 -47.967 1.00 43.66 483 ILE A C 1
ATOM 3689 O O . ILE A 1 483 ? 4.014 9.515 -48.714 1.00 43.66 483 ILE A O 1
ATOM 3693 N N . ASP A 1 484 ? 2.562 10.392 -47.238 1.00 41.09 484 ASP A N 1
ATOM 3694 C CA . ASP A 1 484 ? 2.767 11.864 -47.350 1.00 41.09 484 ASP A CA 1
ATOM 3695 C C . ASP A 1 484 ? 3.727 12.593 -46.352 1.00 41.09 484 ASP A C 1
ATOM 3697 O O . ASP A 1 484 ? 4.354 13.574 -46.750 1.00 41.09 484 ASP A O 1
ATOM 3701 N N . GLN A 1 485 ? 3.884 12.173 -45.085 1.00 46.91 485 GLN A N 1
ATOM 3702 C CA . GLN A 1 485 ? 5.021 12.581 -44.221 1.00 46.91 485 GLN A CA 1
ATOM 3703 C C . GLN A 1 485 ? 5.918 11.380 -43.944 1.00 46.91 485 GLN A C 1
ATOM 3705 O O . GLN A 1 485 ? 5.451 10.419 -43.337 1.00 46.91 485 GLN A O 1
ATOM 3710 N N . THR A 1 486 ? 7.215 11.468 -44.255 1.00 66.12 486 THR A N 1
ATOM 3711 C CA . THR A 1 486 ? 8.102 10.302 -44.159 1.00 66.12 486 THR A CA 1
ATOM 3712 C C . THR A 1 486 ? 8.967 10.215 -42.910 1.00 66.12 486 THR A C 1
ATOM 3714 O O . THR A 1 486 ? 10.023 10.826 -42.831 1.00 66.12 486 THR A O 1
ATOM 3717 N N . LEU A 1 487 ? 8.591 9.355 -41.959 1.00 57.34 487 LEU A N 1
ATOM 3718 C CA . LEU A 1 487 ? 9.516 8.895 -40.919 1.00 57.34 487 LEU A CA 1
ATOM 3719 C C . LEU A 1 487 ? 10.312 7.683 -41.410 1.00 57.34 487 LEU A C 1
ATOM 3721 O O . LEU A 1 487 ? 9.744 6.730 -41.945 1.00 57.34 487 LEU A O 1
ATOM 3725 N N . LEU A 1 488 ? 11.620 7.680 -41.167 1.00 78.31 488 LEU A N 1
ATOM 3726 C CA . LEU A 1 488 ? 12.477 6.509 -41.354 1.00 78.31 488 LEU A CA 1
ATOM 3727 C C . LEU A 1 488 ? 13.131 6.191 -40.014 1.00 78.31 488 LEU A C 1
ATOM 3729 O O . LEU A 1 488 ? 13.975 6.957 -39.557 1.00 78.31 488 LEU A O 1
ATOM 3733 N N . ILE A 1 489 ? 12.715 5.107 -39.360 1.00 71.81 489 ILE A N 1
ATOM 3734 C CA . ILE A 1 489 ? 13.166 4.759 -38.009 1.00 71.81 489 ILE A CA 1
ATOM 3735 C C . ILE A 1 489 ? 14.005 3.484 -38.081 1.00 71.81 489 ILE A C 1
ATOM 3737 O O . ILE A 1 489 ? 13.496 2.402 -38.378 1.00 71.81 489 ILE A O 1
ATOM 3741 N N . VAL A 1 490 ? 15.301 3.632 -37.818 1.00 79.06 490 VAL A N 1
ATOM 3742 C CA . VAL A 1 490 ? 16.294 2.556 -37.840 1.00 79.06 490 VAL A CA 1
ATOM 3743 C C . VAL A 1 490 ? 16.659 2.183 -36.403 1.00 79.06 490 VAL A C 1
ATOM 3745 O O . VAL A 1 490 ? 17.138 3.027 -35.643 1.00 79.06 490 VAL A O 1
ATOM 3748 N N . GLY A 1 491 ? 16.427 0.932 -36.014 1.00 81.12 491 GLY A N 1
ATOM 3749 C CA . GLY A 1 491 ? 16.658 0.443 -34.655 1.00 81.12 491 GLY A CA 1
ATOM 3750 C C . GLY A 1 491 ? 17.816 -0.553 -34.558 1.00 81.12 491 GLY A C 1
ATOM 3751 O O . GLY A 1 491 ? 17.815 -1.544 -35.280 1.00 81.12 491 GLY A O 1
ATOM 3752 N N . LYS A 1 492 ? 18.769 -0.346 -33.636 1.00 86.12 492 LYS A N 1
ATOM 3753 C CA . LYS A 1 492 ? 19.819 -1.342 -33.317 1.00 86.12 492 LYS A CA 1
ATOM 3754 C C . LYS A 1 492 ? 19.190 -2.604 -32.708 1.00 86.12 492 LYS A C 1
ATOM 3756 O O . LYS A 1 492 ? 18.495 -2.507 -31.694 1.00 86.12 492 LYS A O 1
ATOM 3761 N N . GLY A 1 493 ? 19.428 -3.765 -33.318 1.00 81.31 493 GLY A N 1
ATOM 3762 C CA . GLY A 1 493 ? 18.836 -5.056 -32.948 1.00 81.31 493 GLY A CA 1
ATOM 3763 C C . GLY A 1 493 ? 19.835 -6.098 -32.434 1.00 81.31 493 GLY A C 1
ATOM 3764 O O . GLY A 1 493 ? 19.690 -7.274 -32.757 1.00 81.31 493 GLY A O 1
ATOM 3765 N N . VAL A 1 494 ? 20.856 -5.725 -31.658 1.00 81.94 494 VAL A N 1
ATOM 3766 C CA . VAL A 1 494 ? 21.849 -6.709 -31.191 1.00 81.94 494 VAL A CA 1
ATOM 3767 C C . VAL A 1 494 ? 21.241 -7.599 -30.093 1.00 81.94 494 VAL A C 1
ATOM 3769 O O . VAL A 1 494 ? 21.034 -7.193 -28.956 1.00 81.94 494 VAL A O 1
ATOM 3772 N N . THR A 1 495 ? 20.863 -8.825 -30.445 1.00 77.81 495 THR A N 1
ATOM 3773 C CA . THR A 1 495 ? 20.075 -9.753 -29.627 1.00 77.81 495 THR A CA 1
ATOM 3774 C C . THR A 1 495 ? 20.821 -10.276 -28.408 1.00 77.81 495 THR A C 1
ATOM 3776 O O . THR A 1 495 ? 20.196 -10.543 -27.377 1.00 77.81 495 THR A O 1
ATOM 3779 N N . ILE A 1 496 ? 22.141 -10.391 -28.533 1.00 79.19 496 ILE A N 1
ATOM 3780 C CA . ILE A 1 496 ? 23.120 -10.379 -27.447 1.00 79.19 496 ILE A CA 1
ATOM 3781 C C . ILE A 1 496 ? 24.434 -9.841 -28.009 1.00 79.19 496 ILE A C 1
ATOM 3783 O O . ILE A 1 496 ? 24.805 -10.170 -29.138 1.00 79.19 496 ILE A O 1
ATOM 3787 N N . ASP A 1 497 ? 25.116 -9.038 -27.203 1.00 79.94 497 ASP A N 1
ATOM 3788 C CA . ASP A 1 497 ? 26.438 -8.510 -27.494 1.00 79.94 497 ASP A CA 1
ATOM 3789 C C . ASP A 1 497 ? 27.489 -9.106 -26.544 1.00 79.94 497 ASP A C 1
ATOM 3791 O O . ASP A 1 497 ? 27.438 -8.876 -25.331 1.00 79.94 497 ASP A O 1
ATOM 3795 N N . THR A 1 498 ? 28.430 -9.891 -27.080 1.00 76.38 498 THR A N 1
ATOM 3796 C CA . THR A 1 498 ? 29.604 -10.366 -26.323 1.00 76.38 498 THR A CA 1
ATOM 3797 C C . THR A 1 498 ? 30.841 -9.491 -26.514 1.00 76.38 498 THR A C 1
ATOM 3799 O O . THR A 1 498 ? 31.833 -9.747 -25.836 1.00 76.38 498 THR A O 1
ATOM 3802 N N . GLY A 1 499 ? 30.805 -8.512 -27.422 1.00 71.00 499 GLY A N 1
ATOM 3803 C CA . GLY A 1 499 ? 31.964 -7.716 -27.833 1.00 71.00 499 GLY A CA 1
ATOM 3804 C C . GLY A 1 499 ? 32.836 -8.322 -28.930 1.00 71.00 499 GLY A C 1
ATOM 3805 O O . GLY A 1 499 ? 33.926 -7.824 -29.168 1.00 71.00 499 GLY A O 1
ATOM 3806 N N . GLY A 1 500 ? 32.395 -9.397 -29.596 1.00 80.81 500 GLY A N 1
ATOM 3807 C CA . GLY A 1 500 ? 33.183 -10.046 -30.651 1.00 80.81 500 GLY A CA 1
ATOM 3808 C C . GLY A 1 500 ? 34.552 -10.519 -30.142 1.00 80.81 500 GLY A C 1
ATOM 3809 O O . GLY A 1 500 ? 34.624 -11.268 -29.165 1.00 80.81 500 GLY A O 1
ATOM 3810 N N . ALA A 1 501 ? 35.628 -10.078 -30.799 1.00 74.56 501 ALA A N 1
ATOM 3811 C CA . ALA A 1 501 ? 37.011 -10.329 -30.388 1.00 74.56 501 ALA A CA 1
ATOM 3812 C C . ALA A 1 501 ? 37.448 -9.475 -29.176 1.00 74.56 501 ALA A C 1
ATOM 3814 O O . ALA A 1 501 ? 38.242 -9.932 -28.353 1.00 74.56 501 ALA A O 1
ATOM 3815 N N . ASP A 1 502 ? 36.880 -8.279 -29.009 1.00 78.31 502 ASP A N 1
ATOM 3816 C CA . ASP A 1 502 ? 37.065 -7.364 -27.874 1.00 78.31 502 ASP A CA 1
ATOM 3817 C C . ASP A 1 502 ? 36.139 -7.754 -26.707 1.00 78.31 502 ASP A C 1
ATOM 3819 O O . ASP A 1 502 ? 35.354 -6.958 -26.189 1.00 78.31 502 ASP A O 1
ATOM 3823 N N . LEU A 1 503 ? 36.211 -9.028 -26.316 1.00 78.44 503 LEU A N 1
ATOM 3824 C CA . LEU A 1 503 ? 35.252 -9.698 -25.439 1.00 78.44 503 LEU A CA 1
ATOM 3825 C C . LEU A 1 503 ? 34.951 -8.920 -24.138 1.00 78.44 503 LEU A C 1
ATOM 3827 O O . LEU A 1 503 ? 35.853 -8.612 -23.354 1.00 78.44 503 LEU A O 1
ATOM 3831 N N . LYS A 1 504 ? 33.663 -8.698 -23.837 1.00 78.12 504 LYS A N 1
ATOM 3832 C CA . LYS A 1 504 ? 33.205 -8.021 -22.607 1.00 78.12 504 LYS A CA 1
ATOM 3833 C C . LYS A 1 504 ? 33.585 -8.791 -21.333 1.00 78.12 504 LYS A C 1
ATOM 3835 O O . LYS A 1 504 ? 32.886 -9.714 -20.908 1.00 78.12 504 LYS A O 1
ATOM 3840 N N . ILE A 1 505 ? 34.657 -8.355 -20.674 1.00 76.81 505 ILE A N 1
ATOM 3841 C CA . ILE A 1 505 ? 35.132 -8.878 -19.380 1.00 76.81 505 ILE A CA 1
ATOM 3842 C C . ILE A 1 505 ? 34.382 -8.285 -18.166 1.00 76.81 505 ILE A C 1
ATOM 3844 O O . ILE A 1 505 ? 33.485 -7.451 -18.298 1.00 76.81 505 ILE A O 1
ATOM 3848 N N . ASN A 1 506 ? 34.756 -8.721 -16.955 1.00 75.75 506 ASN A N 1
ATOM 3849 C CA . ASN A 1 506 ? 34.327 -8.153 -15.664 1.00 75.75 506 ASN A CA 1
ATOM 3850 C C . ASN A 1 506 ? 32.799 -8.056 -15.468 1.00 75.75 506 ASN A C 1
ATOM 3852 O O . ASN A 1 506 ? 32.295 -7.123 -14.848 1.00 75.75 506 ASN A O 1
ATOM 3856 N N . GLY A 1 507 ? 32.051 -9.020 -16.015 1.00 69.00 507 GLY A N 1
ATOM 3857 C CA . GLY A 1 507 ? 30.589 -9.067 -15.923 1.00 69.00 507 GLY A CA 1
ATOM 3858 C C . GLY A 1 507 ? 29.846 -8.136 -16.889 1.00 69.00 507 GLY A C 1
ATOM 3859 O O . GLY A 1 507 ? 28.618 -8.166 -16.904 1.00 69.00 507 GLY A O 1
ATOM 3860 N N . GLY A 1 508 ? 30.544 -7.370 -17.740 1.00 68.25 508 GLY A N 1
ATOM 3861 C CA . GLY A 1 508 ? 29.937 -6.424 -18.691 1.00 68.25 508 GLY A CA 1
ATOM 3862 C C . GLY A 1 508 ? 28.995 -7.053 -19.729 1.00 68.25 508 GLY A C 1
ATOM 3863 O O . GLY A 1 508 ? 28.192 -6.352 -20.335 1.00 68.25 508 GLY A O 1
ATOM 3864 N N . MET A 1 509 ? 29.048 -8.376 -19.899 1.00 76.56 509 MET A N 1
ATOM 3865 C CA . MET A 1 509 ? 28.129 -9.153 -20.738 1.00 76.56 509 MET A CA 1
ATOM 3866 C C . MET A 1 509 ? 26.737 -9.354 -20.097 1.00 76.56 509 MET A C 1
ATOM 3868 O O . MET A 1 509 ? 25.754 -9.621 -20.793 1.00 76.56 509 MET A O 1
ATOM 3872 N N . TYR A 1 510 ? 26.608 -9.212 -18.771 1.00 74.19 510 TYR A N 1
ATOM 3873 C CA . TYR A 1 510 ? 25.327 -9.368 -18.081 1.00 74.19 510 TYR A CA 1
ATOM 3874 C C . TYR A 1 510 ? 24.393 -8.186 -18.381 1.00 74.19 510 TYR A C 1
ATOM 3876 O O . TYR A 1 510 ? 24.747 -7.022 -18.220 1.00 74.19 510 TYR A O 1
ATOM 3884 N N . GLY A 1 511 ? 23.175 -8.493 -18.836 1.00 71.62 511 GLY A N 1
ATOM 3885 C CA . GLY A 1 511 ? 22.201 -7.494 -19.290 1.00 71.62 511 GLY A CA 1
ATOM 3886 C C . GLY A 1 511 ? 22.279 -7.132 -20.781 1.00 71.62 511 GLY A C 1
ATOM 3887 O O . GLY A 1 511 ? 21.341 -6.507 -21.276 1.00 71.62 511 GLY A O 1
ATOM 3888 N N . MET A 1 512 ? 23.298 -7.590 -21.526 1.00 78.31 512 MET A N 1
ATOM 3889 C CA . MET A 1 512 ? 23.459 -7.312 -22.970 1.00 78.31 512 MET A CA 1
ATOM 3890 C C . MET A 1 512 ? 22.387 -7.955 -23.870 1.00 78.31 512 MET A C 1
ATOM 3892 O O . MET A 1 512 ? 22.345 -7.696 -25.067 1.00 78.31 512 MET A O 1
ATOM 3896 N N . HIS A 1 513 ? 21.449 -8.728 -23.311 1.00 76.75 513 HIS A N 1
ATOM 3897 C CA . HIS A 1 513 ? 20.222 -9.098 -24.024 1.00 76.75 513 HIS A CA 1
ATOM 3898 C C . HIS A 1 513 ? 19.346 -7.876 -24.364 1.00 76.75 513 HIS A C 1
ATOM 3900 O O . HIS A 1 513 ? 18.559 -7.952 -25.302 1.00 76.75 513 HIS A O 1
ATOM 3906 N N . ASN A 1 514 ? 19.490 -6.752 -23.649 1.00 78.12 514 ASN A N 1
ATOM 3907 C CA . ASN A 1 514 ? 18.767 -5.506 -23.928 1.00 78.12 514 ASN A CA 1
ATOM 3908 C C . ASN A 1 514 ? 19.335 -4.715 -25.118 1.00 78.12 514 ASN A C 1
ATOM 3910 O O . ASN A 1 514 ? 18.791 -3.671 -25.473 1.00 78.12 514 ASN A O 1
ATOM 3914 N N . ASP A 1 515 ? 20.404 -5.181 -25.761 1.00 81.75 515 ASP A N 1
ATOM 3915 C CA . ASP A 1 515 ? 21.092 -4.414 -26.804 1.00 81.75 515 ASP A CA 1
ATOM 3916 C C . ASP A 1 515 ? 20.354 -4.398 -28.172 1.00 81.75 515 ASP A C 1
ATOM 3918 O O . ASP A 1 515 ? 20.715 -3.706 -29.129 1.00 81.75 515 ASP A O 1
ATOM 3922 N N . LYS A 1 516 ? 19.215 -5.104 -28.213 1.00 85.56 516 LYS A N 1
ATOM 3923 C CA . LYS A 1 516 ? 18.184 -5.093 -29.261 1.00 85.56 516 LYS A CA 1
ATOM 3924 C C . LYS A 1 516 ? 17.054 -4.084 -29.009 1.00 85.56 516 LYS A C 1
ATOM 3926 O O . LYS A 1 516 ? 16.111 -4.004 -29.798 1.00 85.56 516 LYS A O 1
ATOM 3931 N N . MET A 1 517 ? 17.121 -3.291 -27.934 1.00 82.00 517 MET A N 1
ATOM 3932 C CA . MET A 1 517 ? 16.060 -2.339 -27.559 1.00 82.00 517 MET A CA 1
ATOM 3933 C C . MET A 1 517 ? 15.837 -1.215 -28.581 1.00 82.00 517 MET A C 1
ATOM 3935 O O . MET A 1 517 ? 14.747 -0.637 -28.630 1.00 82.00 517 MET A O 1
ATOM 3939 N N . GLY A 1 518 ? 16.823 -0.918 -29.433 1.00 82.50 518 GLY A N 1
ATOM 3940 C CA . GLY A 1 518 ? 16.646 0.003 -30.556 1.00 82.50 518 GLY A CA 1
ATOM 3941 C C . GLY A 1 518 ? 15.609 -0.518 -31.551 1.00 82.50 518 GLY A C 1
ATOM 3942 O O . GLY A 1 518 ? 14.620 0.153 -31.838 1.00 82.50 518 GLY A O 1
ATOM 3943 N N . ALA A 1 519 ? 15.786 -1.752 -32.020 1.00 82.75 519 ALA A N 1
ATOM 3944 C CA . ALA A 1 519 ? 14.865 -2.432 -32.924 1.00 82.75 519 ALA A CA 1
ATOM 3945 C C . ALA A 1 519 ? 13.527 -2.775 -32.246 1.00 82.75 519 ALA A C 1
ATOM 3947 O O . ALA A 1 519 ? 12.471 -2.547 -32.834 1.00 82.75 519 ALA A O 1
ATOM 3948 N N . ALA A 1 520 ? 13.541 -3.181 -30.971 1.00 84.12 520 ALA A N 1
ATOM 3949 C CA . ALA A 1 520 ? 12.320 -3.391 -30.187 1.00 84.12 520 ALA A CA 1
ATOM 3950 C C . ALA A 1 520 ? 11.458 -2.112 -30.079 1.00 84.12 520 ALA A C 1
ATOM 3952 O O . ALA A 1 520 ? 10.229 -2.188 -30.038 1.00 84.12 520 ALA A O 1
ATOM 3953 N N . SER A 1 521 ? 12.083 -0.925 -30.092 1.00 81.19 521 SER A N 1
ATOM 3954 C CA . SER A 1 521 ? 11.381 0.370 -30.158 1.00 81.19 521 SER A CA 1
ATOM 3955 C C . SER A 1 521 ? 10.678 0.593 -31.491 1.00 81.19 521 SER A C 1
ATOM 3957 O O . SER A 1 521 ? 9.598 1.175 -31.508 1.00 81.19 521 SER A O 1
ATOM 3959 N N . VAL A 1 522 ? 11.262 0.125 -32.596 1.00 80.94 522 VAL A N 1
ATOM 3960 C CA . VAL A 1 522 ? 10.647 0.198 -33.927 1.00 80.94 522 VAL A CA 1
ATOM 3961 C C . VAL A 1 522 ? 9.491 -0.797 -34.018 1.00 80.94 522 VAL A C 1
ATOM 3963 O O . VAL A 1 522 ? 8.378 -0.385 -34.329 1.00 80.94 522 VAL A O 1
ATOM 3966 N N . ALA A 1 523 ? 9.697 -2.064 -33.644 1.00 79.06 523 ALA A N 1
ATOM 3967 C CA . ALA A 1 523 ? 8.641 -3.082 -33.621 1.00 79.06 523 ALA A CA 1
ATOM 3968 C C . ALA A 1 523 ? 7.435 -2.651 -32.764 1.00 79.06 523 ALA A C 1
ATOM 3970 O O . ALA A 1 523 ? 6.293 -2.684 -33.220 1.00 79.06 523 ALA A O 1
ATOM 3971 N N . GLY A 1 524 ? 7.693 -2.153 -31.549 1.00 78.62 524 GLY A N 1
ATOM 3972 C CA . GLY A 1 524 ? 6.652 -1.615 -30.677 1.00 78.62 524 GLY A CA 1
ATOM 3973 C C . GLY A 1 524 ? 5.971 -0.354 -31.223 1.00 78.62 524 GLY A C 1
ATOM 3974 O O . GLY A 1 524 ? 4.827 -0.096 -30.872 1.00 78.62 524 GLY A O 1
ATOM 3975 N N . PHE A 1 525 ? 6.621 0.428 -32.092 1.00 76.38 525 PHE A N 1
ATOM 3976 C CA . PHE A 1 525 ? 6.003 1.589 -32.749 1.00 76.38 525 PHE A CA 1
ATOM 3977 C C . PHE A 1 525 ? 5.074 1.157 -33.888 1.00 76.38 525 PHE A C 1
ATOM 3979 O O . PHE A 1 525 ? 3.973 1.691 -33.996 1.00 76.38 525 PHE A O 1
ATOM 3986 N N . PHE A 1 526 ? 5.458 0.144 -34.670 1.00 79.44 526 PHE A N 1
ATOM 3987 C CA . PHE A 1 526 ? 4.596 -0.446 -35.702 1.00 79.44 526 PHE A CA 1
ATOM 3988 C C . PHE A 1 526 ? 3.359 -1.141 -35.125 1.00 79.44 526 PHE A C 1
ATOM 3990 O O . PHE A 1 526 ? 2.273 -0.984 -35.675 1.00 79.44 526 PHE A O 1
ATOM 3997 N N . GLU A 1 527 ? 3.476 -1.774 -33.958 1.00 84.25 527 GLU A N 1
ATOM 3998 C CA . GLU A 1 527 ? 2.313 -2.275 -33.218 1.00 84.25 527 GLU A CA 1
ATOM 3999 C C . GLU A 1 527 ? 1.350 -1.141 -32.801 1.00 84.25 527 GLU A C 1
ATOM 4001 O O . GLU A 1 527 ? 0.139 -1.308 -32.855 1.00 84.25 527 GLU A O 1
ATOM 4006 N N . ILE A 1 528 ? 1.834 0.056 -32.442 1.00 77.88 528 ILE A N 1
ATOM 4007 C CA . ILE A 1 528 ? 0.932 1.194 -32.155 1.00 77.88 528 ILE A CA 1
ATOM 4008 C C . ILE A 1 528 ? 0.268 1.707 -33.445 1.00 77.88 528 ILE A C 1
ATOM 4010 O O . ILE A 1 528 ? -0.888 2.135 -33.416 1.00 77.88 528 ILE A O 1
ATOM 4014 N N . LEU A 1 529 ? 0.976 1.665 -34.579 1.00 76.06 529 LEU A N 1
ATOM 4015 C CA . LEU A 1 529 ? 0.427 2.056 -35.881 1.00 76.06 529 LEU A CA 1
ATOM 4016 C C . LEU A 1 529 ? -0.669 1.095 -36.357 1.00 76.06 529 LEU A C 1
ATOM 4018 O O . LEU A 1 529 ? -1.663 1.580 -36.893 1.00 76.06 529 LEU A O 1
ATOM 4022 N N . SER A 1 530 ? -0.535 -0.219 -36.136 1.00 79.19 530 SER A N 1
ATOM 4023 C CA . SER A 1 530 ? -1.538 -1.198 -36.582 1.00 79.19 530 SER A CA 1
ATOM 4024 C C . SER A 1 530 ? -2.897 -0.986 -35.900 1.00 79.19 530 SER A C 1
ATOM 4026 O O . SER A 1 530 ? -3.934 -1.028 -36.566 1.00 79.19 530 SER A O 1
ATOM 4028 N N . HIS A 1 531 ? -2.890 -0.653 -34.602 1.00 78.88 531 HIS A N 1
ATOM 4029 C CA . HIS A 1 531 ? -4.103 -0.373 -33.818 1.00 78.88 531 HIS A CA 1
ATOM 4030 C C . HIS A 1 531 ? -4.679 1.038 -34.015 1.00 78.88 531 HIS A C 1
ATOM 4032 O O . HIS A 1 531 ? -5.886 1.213 -33.854 1.00 78.88 531 HIS A O 1
ATOM 4038 N N . LEU A 1 532 ? -3.856 2.058 -34.309 1.00 79.00 532 LEU A N 1
ATOM 4039 C CA . LEU A 1 532 ? -4.301 3.469 -34.321 1.00 79.00 532 LEU A CA 1
ATOM 4040 C C . LEU A 1 532 ? -4.336 4.149 -35.696 1.00 79.00 532 LEU A C 1
ATOM 4042 O O . LEU A 1 532 ? -4.971 5.197 -35.814 1.00 79.00 532 LEU A O 1
ATOM 4046 N N . GLN A 1 533 ? -3.660 3.588 -36.703 1.00 80.44 533 GLN A N 1
ATOM 4047 C CA . GLN A 1 533 ? -3.731 3.959 -38.127 1.00 80.44 533 GLN A CA 1
ATOM 4048 C C . GLN A 1 533 ? -3.797 5.488 -38.381 1.00 80.44 533 GLN A C 1
ATOM 4050 O O . GLN A 1 533 ? -4.734 5.990 -39.012 1.00 80.44 533 GLN A O 1
ATOM 4055 N N . PRO A 1 534 ? -2.832 6.270 -37.847 1.00 75.19 534 PRO A N 1
ATOM 4056 C CA . PRO A 1 534 ? -2.890 7.728 -37.859 1.00 75.19 534 PRO A CA 1
ATOM 4057 C C . PRO A 1 534 ? -2.823 8.280 -39.289 1.00 75.19 534 PRO A C 1
ATOM 4059 O O . PRO A 1 534 ? -1.858 8.044 -40.016 1.00 75.19 534 PRO A O 1
ATOM 4062 N N . LYS A 1 535 ? -3.827 9.072 -39.684 1.00 74.69 535 LYS A N 1
ATOM 4063 C CA . LYS A 1 535 ? -3.871 9.679 -41.021 1.00 74.69 535 LYS A CA 1
ATOM 4064 C C . LYS A 1 535 ? -2.692 10.632 -41.242 1.00 74.69 535 LYS A C 1
ATOM 4066 O O . LYS A 1 535 ? -2.343 11.423 -40.364 1.00 74.69 535 LYS A O 1
ATOM 4071 N N . GLY A 1 536 ? -2.119 10.574 -42.440 1.00 73.81 536 GLY A N 1
ATOM 4072 C CA . GLY A 1 536 ? -1.025 11.445 -42.865 1.00 73.81 536 GLY A CA 1
ATOM 4073 C C . GLY A 1 536 ? 0.305 11.166 -42.156 1.00 73.81 536 GLY A C 1
ATOM 4074 O O . GLY A 1 536 ? 0.892 12.078 -41.563 1.00 73.81 536 GLY A O 1
ATOM 4075 N N . LEU A 1 537 ? 0.729 9.895 -42.105 1.00 70.56 537 LEU A N 1
ATOM 4076 C CA . LEU A 1 537 ? 2.003 9.469 -41.518 1.00 70.56 537 LEU A CA 1
ATOM 4077 C C . LEU A 1 537 ? 2.551 8.196 -42.185 1.00 70.56 537 LEU A C 1
ATOM 4079 O O . LEU A 1 537 ? 1.969 7.121 -42.066 1.00 70.56 537 LEU A O 1
ATOM 4083 N N . LYS A 1 538 ? 3.711 8.304 -42.836 1.00 77.19 538 LYS A N 1
ATOM 4084 C CA . LYS A 1 538 ? 4.508 7.179 -43.337 1.00 77.19 538 LYS A CA 1
ATOM 4085 C C . LYS A 1 538 ? 5.523 6.780 -42.287 1.00 77.19 538 LYS A C 1
ATOM 4087 O O . LYS A 1 538 ? 6.143 7.643 -41.661 1.00 77.19 538 LYS A O 1
ATOM 4092 N N . VAL A 1 539 ? 5.786 5.485 -42.185 1.00 72.81 539 VAL A N 1
ATOM 4093 C CA . VAL A 1 539 ? 6.903 4.984 -41.393 1.00 72.81 539 VAL A CA 1
ATOM 4094 C C . VAL A 1 539 ? 7.598 3.877 -42.173 1.00 72.81 539 VAL A C 1
ATOM 4096 O O . VAL A 1 539 ? 6.977 2.886 -42.546 1.00 72.81 539 VAL A O 1
ATOM 4099 N N . PHE A 1 540 ? 8.896 4.041 -42.407 1.00 75.81 540 PHE A N 1
ATOM 4100 C CA . PHE A 1 540 ? 9.786 2.953 -42.789 1.00 75.81 540 PHE A CA 1
ATOM 4101 C C . PHE A 1 540 ? 10.530 2.484 -41.545 1.00 75.81 540 PHE A C 1
ATOM 4103 O O . PHE A 1 540 ? 11.367 3.210 -41.010 1.00 75.81 540 PHE A O 1
ATOM 4110 N N . GLY A 1 541 ? 10.199 1.285 -41.073 1.00 77.25 541 GLY A N 1
ATOM 4111 C CA . GLY A 1 541 ? 10.922 0.618 -40.001 1.00 77.25 541 GLY A CA 1
ATOM 4112 C C . GLY A 1 541 ? 12.060 -0.203 -40.581 1.00 77.25 541 GLY A C 1
ATOM 4113 O O . GLY A 1 541 ? 11.838 -1.008 -41.485 1.00 77.25 541 GLY A O 1
ATOM 4114 N N . TYR A 1 542 ? 13.263 -0.025 -40.046 1.00 81.19 542 TYR A N 1
ATOM 4115 C CA . TYR A 1 542 ? 14.393 -0.894 -40.343 1.00 81.19 542 TYR A CA 1
ATOM 4116 C C . TYR A 1 542 ? 14.974 -1.433 -39.035 1.00 81.19 542 TYR A C 1
ATOM 4118 O O . TYR A 1 542 ? 15.213 -0.677 -38.092 1.00 81.19 542 TYR A O 1
ATOM 4126 N N . MET A 1 543 ? 15.166 -2.749 -38.968 1.00 83.19 543 MET A N 1
ATOM 4127 C CA . MET A 1 543 ? 15.486 -3.471 -37.734 1.00 83.19 543 MET A CA 1
ATOM 4128 C C . MET A 1 543 ? 16.560 -4.544 -37.995 1.00 83.19 543 MET A C 1
ATOM 4130 O O . MET A 1 543 ? 16.229 -5.726 -38.059 1.00 83.19 543 MET A O 1
ATOM 4134 N N . PRO A 1 544 ? 17.831 -4.155 -38.203 1.00 80.19 544 PRO A N 1
ATOM 4135 C CA . PRO A 1 544 ? 18.940 -5.100 -38.310 1.00 80.19 544 PRO A CA 1
ATOM 4136 C C . PRO A 1 544 ? 19.141 -5.864 -36.993 1.00 80.19 544 PRO A C 1
ATOM 4138 O O . PRO A 1 544 ? 19.533 -5.267 -35.988 1.00 80.19 544 PRO A O 1
ATOM 4141 N N . TYR A 1 545 ? 18.883 -7.176 -37.006 1.00 76.50 545 TYR A N 1
ATOM 4142 C CA . TYR A 1 545 ? 19.025 -8.062 -35.845 1.00 76.50 545 TYR A CA 1
ATOM 4143 C C . TYR A 1 545 ? 20.241 -8.996 -35.956 1.00 76.50 545 TYR A C 1
ATOM 4145 O O . TYR A 1 545 ? 20.364 -9.706 -36.948 1.00 76.50 545 TYR A O 1
ATOM 4153 N N . ILE A 1 546 ? 21.086 -9.048 -34.913 1.00 78.19 546 ILE A N 1
ATOM 4154 C CA . ILE A 1 546 ? 22.224 -9.989 -34.783 1.00 78.19 546 ILE A CA 1
ATOM 4155 C C . ILE A 1 546 ? 22.535 -10.421 -33.371 1.00 78.19 546 ILE A C 1
ATOM 4157 O O . ILE A 1 546 ? 22.407 -9.649 -32.436 1.00 78.19 546 ILE A O 1
ATOM 4161 N N . ARG A 1 547 ? 23.186 -11.575 -33.265 1.00 75.88 547 ARG A N 1
ATOM 4162 C CA . ARG A 1 547 ? 24.158 -11.846 -32.208 1.00 75.88 547 ARG A CA 1
ATOM 4163 C C . ARG A 1 547 ? 25.541 -11.300 -32.601 1.00 75.88 547 ARG A C 1
ATOM 4165 O O . ARG A 1 547 ? 26.079 -11.759 -33.600 1.00 75.88 547 ARG A O 1
ATOM 4172 N N . ASN A 1 548 ? 26.129 -10.403 -31.805 1.00 79.19 548 ASN A N 1
ATOM 4173 C CA . ASN A 1 548 ? 27.582 -10.180 -31.839 1.00 79.19 548 ASN A CA 1
ATOM 4174 C C . ASN A 1 548 ? 28.227 -11.236 -30.933 1.00 79.19 548 ASN A C 1
ATOM 4176 O O . ASN A 1 548 ? 27.839 -11.369 -29.768 1.00 79.19 548 ASN A O 1
ATOM 4180 N N . GLY A 1 549 ? 29.132 -12.044 -31.480 1.00 70.38 549 GLY A N 1
ATOM 4181 C CA . GLY A 1 549 ? 29.612 -13.267 -30.844 1.00 70.38 549 GLY A CA 1
ATOM 4182 C C . GLY A 1 549 ? 31.040 -13.612 -31.245 1.00 70.38 549 GLY A C 1
ATOM 4183 O O . GLY A 1 549 ? 31.445 -13.364 -32.375 1.00 70.38 549 GLY A O 1
ATOM 4184 N N . LEU A 1 550 ? 31.785 -14.216 -30.319 1.00 71.75 550 LEU A N 1
ATOM 4185 C CA . LEU A 1 550 ? 33.123 -14.736 -30.585 1.00 71.75 550 LEU A CA 1
ATOM 4186 C C . LEU A 1 550 ? 33.063 -16.161 -31.153 1.00 71.75 550 LEU A C 1
ATOM 4188 O O . LEU A 1 550 ? 32.666 -17.093 -30.449 1.00 71.75 550 LEU A O 1
ATOM 4192 N N . ASP A 1 551 ? 33.519 -16.332 -32.392 1.00 70.06 551 ASP A N 1
ATOM 4193 C CA . ASP A 1 551 ? 33.948 -17.615 -32.950 1.00 70.06 551 ASP A CA 1
ATOM 4194 C C . ASP A 1 551 ? 35.067 -17.411 -33.995 1.00 70.06 551 ASP A C 1
ATOM 4196 O O . ASP A 1 551 ? 35.576 -16.305 -34.167 1.00 70.06 551 ASP A O 1
ATOM 4200 N N . LYS A 1 552 ? 35.489 -18.490 -34.664 1.00 61.78 552 LYS A N 1
ATOM 4201 C CA . LYS A 1 552 ? 36.585 -18.510 -35.655 1.00 61.78 552 LYS A CA 1
ATOM 4202 C C . LYS A 1 552 ? 36.351 -17.667 -36.924 1.00 61.78 552 LYS A C 1
ATOM 4204 O O . LYS A 1 552 ? 37.265 -17.574 -37.736 1.00 61.78 552 LYS A O 1
ATOM 4209 N N . HIS A 1 553 ? 35.150 -17.121 -37.108 1.00 70.75 553 HIS A N 1
ATOM 4210 C CA . HIS A 1 553 ? 34.752 -16.258 -38.224 1.00 70.75 553 HIS A CA 1
ATOM 4211 C C . HIS A 1 553 ? 34.290 -14.865 -37.758 1.00 70.75 553 HIS A C 1
ATOM 4213 O O . HIS A 1 553 ? 33.704 -14.120 -38.541 1.00 70.75 553 HIS A O 1
ATOM 4219 N N . ALA A 1 554 ? 34.518 -14.509 -36.489 1.00 69.25 554 ALA A N 1
ATOM 4220 C CA . ALA A 1 554 ? 34.269 -13.156 -36.001 1.00 69.25 554 ALA A CA 1
ATOM 4221 C C . ALA A 1 554 ? 35.231 -12.156 -36.668 1.00 69.25 554 ALA A C 1
ATOM 4223 O O . ALA A 1 554 ? 36.431 -12.420 -36.757 1.00 69.25 554 ALA A O 1
ATOM 4224 N N . TYR A 1 555 ? 34.700 -11.007 -37.096 1.00 70.94 555 TYR A N 1
ATOM 4225 C CA . TYR A 1 555 ? 35.507 -9.909 -37.632 1.00 70.94 555 TYR A CA 1
ATOM 4226 C C . TYR A 1 555 ? 36.435 -9.338 -36.547 1.00 70.94 555 TYR A C 1
ATOM 4228 O O . TYR A 1 555 ? 36.110 -9.378 -35.355 1.00 70.94 555 TYR A O 1
ATOM 4236 N N . LEU A 1 556 ? 37.597 -8.827 -36.950 1.00 77.25 556 LEU A N 1
ATOM 4237 C CA . LEU A 1 556 ? 38.717 -8.519 -36.055 1.00 77.25 556 LEU A CA 1
ATOM 4238 C C . LEU A 1 556 ? 39.018 -7.010 -35.945 1.00 77.25 556 LEU A C 1
ATOM 4240 O O . LEU A 1 556 ? 38.644 -6.224 -36.819 1.00 77.25 556 LEU A O 1
ATOM 4244 N N . PRO A 1 557 ? 39.736 -6.574 -34.891 1.00 81.25 557 PRO A N 1
ATOM 4245 C CA . PRO A 1 557 ? 40.397 -5.271 -34.874 1.00 81.25 557 PRO A CA 1
ATOM 4246 C C . PRO A 1 557 ? 41.376 -5.116 -36.048 1.00 81.25 557 PRO A C 1
ATOM 4248 O O . PRO A 1 557 ? 41.986 -6.088 -36.490 1.00 81.25 557 PRO A O 1
ATOM 4251 N N . ASP A 1 558 ? 41.516 -3.885 -36.540 1.00 82.81 558 ASP A N 1
ATOM 4252 C CA . ASP A 1 558 ? 42.258 -3.492 -37.749 1.00 82.81 558 ASP A CA 1
ATOM 4253 C C . ASP A 1 558 ? 41.764 -4.102 -39.080 1.00 82.81 558 ASP A C 1
ATOM 4255 O O . ASP A 1 558 ? 42.289 -3.756 -40.141 1.00 82.81 558 ASP A O 1
ATOM 4259 N N . GLU A 1 559 ? 40.706 -4.921 -39.075 1.00 83.94 559 GLU A N 1
ATOM 4260 C CA . GLU A 1 559 ? 40.044 -5.380 -40.299 1.00 83.94 559 GLU A CA 1
ATOM 4261 C C . GLU A 1 559 ? 39.376 -4.211 -41.045 1.00 83.94 559 GLU A C 1
ATOM 4263 O O . GLU A 1 559 ? 38.824 -3.292 -40.431 1.00 83.94 559 GLU A O 1
ATOM 4268 N N . ILE A 1 560 ? 39.418 -4.240 -42.381 1.00 85.44 560 ILE A N 1
ATOM 4269 C CA . ILE A 1 560 ? 38.824 -3.209 -43.241 1.00 85.44 560 ILE A CA 1
ATOM 4270 C C . ILE A 1 560 ? 37.615 -3.794 -43.974 1.00 85.44 560 ILE A C 1
ATOM 4272 O O . ILE A 1 560 ? 37.762 -4.534 -44.945 1.00 85.44 560 ILE A O 1
ATOM 4276 N N . ILE A 1 561 ? 36.415 -3.428 -43.521 1.00 84.62 561 ILE A N 1
ATOM 4277 C CA . ILE A 1 561 ? 35.141 -3.891 -44.088 1.00 84.62 561 ILE A CA 1
ATOM 4278 C C . ILE A 1 561 ? 34.611 -2.843 -45.074 1.00 84.62 561 ILE A C 1
ATOM 4280 O O . ILE A 1 561 ? 34.600 -1.647 -44.778 1.00 84.62 561 ILE A O 1
ATOM 4284 N N . VAL A 1 562 ? 34.154 -3.271 -46.252 1.00 84.19 562 VAL A N 1
ATOM 4285 C CA . VAL A 1 562 ? 33.566 -2.376 -47.263 1.00 84.19 562 VAL A CA 1
ATOM 4286 C C . VAL A 1 562 ? 32.055 -2.265 -47.043 1.00 84.19 562 VAL A C 1
ATOM 4288 O O . VAL A 1 562 ? 31.325 -3.248 -47.165 1.00 84.19 562 VAL A O 1
ATOM 4291 N N . ALA A 1 563 ? 31.572 -1.064 -46.729 1.00 82.19 563 ALA A N 1
ATOM 4292 C CA . ALA A 1 563 ? 30.145 -0.785 -46.591 1.00 82.19 563 ALA A CA 1
ATOM 4293 C C . ALA A 1 563 ? 29.429 -0.742 -47.949 1.00 82.19 563 ALA A C 1
ATOM 4295 O O . ALA A 1 563 ? 30.052 -0.541 -48.993 1.00 82.19 563 ALA A O 1
ATOM 4296 N N . ARG A 1 564 ? 28.093 -0.868 -47.949 1.00 78.81 564 ARG A N 1
ATOM 4297 C CA . ARG A 1 564 ? 27.251 -0.905 -49.166 1.00 78.81 564 ARG A CA 1
ATOM 4298 C C . ARG A 1 564 ? 27.562 0.194 -50.190 1.00 78.81 564 ARG A C 1
ATOM 4300 O O . ARG A 1 564 ? 27.430 -0.027 -51.390 1.00 78.81 564 ARG A O 1
ATOM 4307 N N . ASN A 1 565 ? 27.897 1.392 -49.722 1.00 80.62 565 ASN A N 1
ATOM 4308 C CA . ASN A 1 565 ? 28.173 2.559 -50.561 1.00 80.62 565 ASN A CA 1
ATOM 4309 C C . ASN A 1 565 ? 29.627 2.636 -51.070 1.00 80.62 565 ASN A C 1
ATOM 4311 O O . ASN A 1 565 ? 29.989 3.632 -51.692 1.00 80.62 565 ASN A O 1
ATOM 4315 N N . GLY A 1 566 ? 30.444 1.610 -50.815 1.00 84.38 566 GLY A N 1
ATOM 4316 C CA . GLY A 1 566 ? 31.849 1.523 -51.215 1.00 84.38 566 GLY A CA 1
ATOM 4317 C C . GLY A 1 566 ? 32.844 2.095 -50.203 1.00 84.38 566 GLY A C 1
ATOM 4318 O O . GLY A 1 566 ? 34.044 1.958 -50.421 1.00 84.38 566 GLY A O 1
ATOM 4319 N N . MET A 1 567 ? 32.388 2.708 -49.102 1.00 87.25 567 MET A N 1
ATOM 4320 C CA . MET A 1 567 ? 33.288 3.242 -48.074 1.00 87.25 567 MET A CA 1
ATOM 4321 C C . MET A 1 567 ? 33.970 2.120 -47.286 1.00 87.25 567 MET A C 1
ATOM 4323 O O . MET A 1 567 ? 33.314 1.212 -46.772 1.00 87.25 567 MET A O 1
ATOM 4327 N N . ARG A 1 568 ? 35.290 2.222 -47.144 1.00 89.69 568 ARG A N 1
ATOM 4328 C CA . ARG A 1 568 ? 36.149 1.283 -46.418 1.00 89.69 568 ARG A CA 1
ATOM 4329 C C . ARG A 1 568 ? 36.231 1.686 -44.950 1.00 89.69 568 ARG A C 1
ATOM 4331 O O . ARG A 1 568 ? 36.681 2.785 -44.623 1.00 89.69 568 ARG A O 1
ATOM 4338 N N . VAL A 1 569 ? 35.792 0.794 -44.071 1.00 87.56 569 VAL A N 1
ATOM 4339 C CA . VAL A 1 569 ? 35.695 0.995 -42.624 1.00 87.56 569 VAL A CA 1
ATOM 4340 C C . VAL A 1 569 ? 36.792 0.199 -41.930 1.00 87.56 569 VAL A C 1
ATOM 4342 O O . VAL A 1 569 ? 36.696 -1.024 -41.881 1.00 87.56 569 VAL A O 1
ATOM 4345 N N . ARG A 1 570 ? 37.786 0.864 -41.327 1.00 87.19 570 ARG A N 1
ATOM 4346 C CA . ARG A 1 570 ? 38.703 0.179 -40.401 1.00 87.19 570 ARG A CA 1
ATOM 4347 C C . ARG A 1 570 ? 38.002 -0.035 -39.061 1.00 87.19 570 ARG A C 1
ATOM 4349 O O . ARG A 1 570 ? 37.579 0.931 -38.415 1.00 87.19 570 ARG A O 1
ATOM 4356 N N . ILE A 1 571 ? 37.889 -1.292 -38.644 1.00 84.44 571 ILE A N 1
ATOM 4357 C CA . ILE A 1 571 ? 37.352 -1.694 -37.344 1.00 84.44 571 ILE A CA 1
ATOM 4358 C C . ILE A 1 571 ? 38.397 -1.402 -36.268 1.00 84.44 571 ILE A C 1
ATOM 4360 O O . ILE A 1 571 ? 39.444 -2.032 -36.209 1.00 84.44 571 ILE A O 1
ATOM 4364 N N . GLY A 1 572 ? 38.119 -0.422 -35.408 1.00 80.19 572 GLY A N 1
ATOM 4365 C CA . GLY A 1 572 ? 39.004 -0.076 -34.293 1.00 80.19 572 GLY A CA 1
ATOM 4366 C C . GLY A 1 572 ? 38.646 -0.795 -32.991 1.00 80.19 572 GLY A C 1
ATOM 4367 O O . GLY A 1 572 ? 39.470 -0.841 -32.082 1.00 80.19 572 GLY A O 1
ATOM 4368 N N . ASN A 1 573 ? 37.417 -1.314 -32.872 1.00 81.69 573 ASN A N 1
ATOM 4369 C CA . ASN A 1 573 ? 36.985 -2.137 -31.745 1.00 81.69 573 ASN A CA 1
ATOM 4370 C C . ASN A 1 573 ? 35.703 -2.926 -32.081 1.00 81.69 573 ASN A C 1
ATOM 4372 O O . ASN A 1 573 ? 34.717 -2.362 -32.558 1.00 81.69 573 ASN A O 1
ATOM 4376 N N . THR A 1 574 ? 35.685 -4.226 -31.819 1.00 78.69 574 THR A N 1
ATOM 4377 C CA . THR A 1 574 ? 34.583 -5.134 -32.176 1.00 78.69 574 THR A CA 1
ATOM 4378 C C . THR A 1 574 ? 33.393 -5.085 -31.192 1.00 78.69 574 THR A C 1
ATOM 4380 O O . THR A 1 574 ? 32.288 -5.455 -31.590 1.00 78.69 574 THR A O 1
ATOM 4383 N N . ASP A 1 575 ? 33.564 -4.463 -30.010 1.00 80.25 57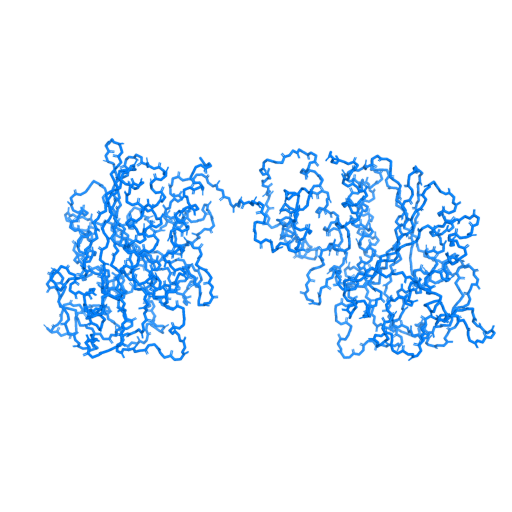5 ASP A N 1
ATOM 4384 C CA . ASP A 1 575 ? 32.530 -4.013 -29.039 1.00 80.25 575 ASP A CA 1
ATOM 4385 C C . ASP A 1 575 ? 31.866 -2.669 -29.441 1.00 80.25 575 ASP A C 1
ATOM 4387 O O . ASP A 1 575 ? 31.227 -1.975 -28.646 1.00 80.25 575 ASP A O 1
ATOM 4391 N N . ALA A 1 576 ? 32.077 -2.243 -30.690 1.00 82.06 576 ALA A N 1
ATOM 4392 C CA . ALA A 1 576 ? 31.392 -1.119 -31.325 1.00 82.06 576 ALA A CA 1
ATOM 4393 C C . ALA A 1 576 ? 30.617 -1.559 -32.588 1.00 82.06 576 ALA A C 1
ATOM 4395 O O . ALA A 1 576 ? 30.443 -0.789 -33.537 1.00 82.06 576 ALA A O 1
ATOM 4396 N N . GLU A 1 577 ? 30.109 -2.789 -32.584 1.00 79.44 577 GLU A N 1
ATOM 4397 C CA . GLU A 1 577 ? 29.228 -3.421 -33.577 1.00 79.44 577 GLU A CA 1
ATOM 4398 C C . GLU A 1 577 ? 27.998 -2.565 -33.936 1.00 79.44 577 GLU A C 1
ATOM 4400 O O . GLU A 1 577 ? 27.573 -2.488 -35.089 1.00 79.44 577 GLU A O 1
ATOM 4405 N N . GLY A 1 578 ? 27.437 -1.847 -32.963 1.00 82.69 578 GLY A N 1
ATOM 4406 C CA . GLY A 1 578 ? 26.113 -1.245 -33.060 1.00 82.69 578 GLY A CA 1
ATOM 4407 C C . GLY A 1 578 ? 26.045 -0.099 -34.053 1.00 82.69 578 GLY A C 1
ATOM 4408 O O . GLY A 1 578 ? 24.963 0.221 -34.534 1.00 82.69 578 GLY A O 1
ATOM 4409 N N . ARG A 1 579 ? 27.191 0.506 -34.392 1.00 84.62 579 ARG A N 1
ATOM 4410 C CA . ARG A 1 579 ? 27.297 1.497 -35.473 1.00 84.62 579 ARG A CA 1
ATOM 4411 C C . ARG A 1 579 ? 27.617 0.852 -36.827 1.00 84.62 579 ARG A C 1
ATOM 4413 O O . ARG A 1 579 ? 27.157 1.358 -37.847 1.00 84.62 579 ARG A O 1
ATOM 4420 N N . VAL A 1 580 ? 28.316 -0.287 -36.832 1.00 82.88 580 VAL A N 1
ATOM 4421 C CA . VAL A 1 580 ? 28.607 -1.094 -38.032 1.00 82.88 580 VAL A CA 1
ATOM 4422 C C . VAL A 1 580 ? 27.292 -1.582 -38.641 1.00 82.88 580 VAL A C 1
ATOM 4424 O O . VAL A 1 580 ? 26.975 -1.220 -39.771 1.00 82.88 580 VAL A O 1
ATOM 4427 N N . ILE A 1 581 ? 26.443 -2.259 -37.858 1.00 82.12 581 ILE A N 1
ATOM 4428 C CA . ILE A 1 581 ? 25.179 -2.829 -38.365 1.00 82.12 581 ILE A CA 1
ATOM 4429 C C . ILE A 1 581 ? 24.155 -1.779 -38.809 1.00 82.12 581 ILE A C 1
ATOM 4431 O O . ILE A 1 581 ? 23.294 -2.044 -39.647 1.00 82.12 581 ILE A O 1
ATOM 4435 N N . LEU A 1 582 ? 24.239 -0.572 -38.244 1.00 84.81 582 LEU A N 1
ATOM 4436 C CA . LEU A 1 582 ? 23.400 0.555 -38.638 1.00 84.81 582 LEU A CA 1
ATOM 4437 C C . LEU A 1 582 ? 23.860 1.189 -39.958 1.00 84.81 582 LEU A C 1
ATOM 4439 O O . LEU A 1 582 ? 23.047 1.854 -40.587 1.00 84.81 582 LEU A O 1
ATOM 4443 N N . SER A 1 583 ? 25.111 0.998 -40.392 1.00 83.81 583 SER A N 1
ATOM 4444 C CA . SER A 1 583 ? 25.712 1.710 -41.534 1.00 83.81 583 SER A CA 1
ATOM 4445 C C . SER A 1 583 ? 24.951 1.489 -42.844 1.00 83.81 583 SER A C 1
ATOM 4447 O O . SER A 1 583 ? 24.374 2.423 -43.402 1.00 83.81 583 SER A O 1
ATOM 4449 N N . ASP A 1 584 ? 24.878 0.236 -43.293 1.00 79.56 584 ASP A N 1
ATOM 4450 C CA . ASP A 1 584 ? 24.207 -0.169 -44.536 1.00 79.56 584 ASP A CA 1
ATOM 4451 C C . ASP A 1 584 ? 22.712 0.160 -44.554 1.00 79.56 584 ASP A C 1
ATOM 4453 O O . ASP A 1 584 ? 22.132 0.488 -45.594 1.00 79.56 584 ASP A O 1
ATOM 4457 N N . VAL A 1 585 ? 22.081 0.034 -43.388 1.00 81.25 585 VAL A N 1
ATOM 4458 C CA . VAL A 1 585 ? 20.647 0.247 -43.204 1.00 81.25 585 VAL A CA 1
ATOM 4459 C C . VAL A 1 585 ? 20.321 1.740 -43.158 1.00 81.25 585 VAL A C 1
ATOM 4461 O O . VAL A 1 585 ? 19.278 2.159 -43.656 1.00 81.25 585 VAL A O 1
ATOM 4464 N N . LEU A 1 586 ? 21.224 2.561 -42.618 1.00 85.25 586 LEU A N 1
ATOM 4465 C CA . LEU A 1 586 ? 21.113 4.014 -42.621 1.00 85.25 586 LEU A CA 1
ATOM 4466 C C . LEU A 1 586 ? 21.418 4.603 -44.006 1.00 85.25 586 LEU A C 1
ATOM 4468 O O . LEU A 1 586 ? 20.770 5.577 -44.384 1.00 85.25 586 LEU A O 1
ATOM 4472 N N . ASP A 1 587 ? 22.307 3.990 -44.797 1.00 84.44 587 ASP A N 1
ATOM 4473 C CA . ASP A 1 587 ? 22.423 4.308 -46.227 1.00 84.44 587 ASP A CA 1
ATOM 4474 C C . ASP A 1 587 ? 21.155 3.903 -46.998 1.00 84.44 587 ASP A C 1
ATOM 4476 O O . ASP A 1 587 ? 20.635 4.720 -47.753 1.00 84.44 587 ASP A O 1
ATOM 4480 N N . GLU A 1 588 ? 20.565 2.719 -46.774 1.00 81.50 588 GLU A N 1
ATOM 4481 C CA . GLU A 1 588 ? 19.278 2.396 -47.418 1.00 81.50 588 GLU A CA 1
ATOM 4482 C C . GLU A 1 588 ? 18.157 3.357 -46.991 1.00 81.50 588 GLU A C 1
ATOM 4484 O O . GLU A 1 588 ? 17.351 3.781 -47.826 1.00 81.50 588 GLU A O 1
ATOM 4489 N N . ALA A 1 589 ? 18.123 3.749 -45.716 1.00 81.69 589 ALA A N 1
ATOM 4490 C CA . ALA A 1 589 ? 17.207 4.769 -45.231 1.00 81.69 589 ALA A CA 1
ATOM 4491 C C . ALA A 1 589 ? 17.461 6.117 -45.927 1.00 81.69 589 ALA A C 1
ATOM 4493 O O . ALA A 1 589 ? 16.511 6.713 -46.421 1.00 81.69 589 ALA A O 1
ATOM 4494 N N . ARG A 1 590 ? 18.712 6.574 -46.069 1.00 89.50 590 ARG A N 1
ATOM 4495 C CA . ARG A 1 590 ? 19.055 7.791 -46.828 1.00 89.50 590 ARG A CA 1
ATOM 4496 C C . ARG A 1 590 ? 18.631 7.688 -48.299 1.00 89.50 590 ARG A C 1
ATOM 4498 O O . ARG A 1 590 ? 17.956 8.584 -48.802 1.00 89.50 590 ARG A O 1
ATOM 4505 N N . GLN A 1 591 ? 18.965 6.587 -48.975 1.00 84.81 591 GLN A N 1
ATOM 4506 C CA . GLN A 1 591 ? 18.576 6.314 -50.364 1.00 84.81 591 GLN A CA 1
ATOM 4507 C C . GLN A 1 591 ? 17.053 6.250 -50.553 1.00 84.81 591 GLN A C 1
ATOM 4509 O O . GLN A 1 591 ? 16.569 6.529 -51.651 1.00 84.81 591 GLN A O 1
ATOM 4514 N N . GLN A 1 592 ? 16.292 5.875 -49.517 1.00 80.00 592 GLN A N 1
ATOM 4515 C CA . GLN A 1 592 ? 14.835 5.981 -49.528 1.00 80.00 592 GLN A CA 1
ATOM 4516 C C . GLN A 1 592 ? 14.381 7.417 -49.262 1.00 80.00 592 GLN A C 1
ATOM 4518 O O . GLN A 1 592 ? 13.565 7.919 -50.015 1.00 80.00 592 GLN A O 1
ATOM 4523 N N . ALA A 1 593 ? 14.921 8.094 -48.247 1.00 81.81 593 ALA A N 1
ATOM 4524 C CA . ALA A 1 593 ? 14.542 9.452 -47.852 1.00 81.81 593 ALA A CA 1
ATOM 4525 C C . ALA A 1 593 ? 14.631 10.462 -49.010 1.00 81.81 593 ALA A C 1
ATOM 4527 O O . ALA A 1 593 ? 13.762 11.314 -49.145 1.00 81.81 593 ALA A O 1
ATOM 4528 N N . LEU A 1 594 ? 15.623 10.319 -49.895 1.00 85.62 594 LEU A N 1
ATOM 4529 C CA . LEU A 1 594 ? 15.779 11.145 -51.103 1.00 85.62 594 LEU A CA 1
ATOM 4530 C C . LEU A 1 594 ? 14.670 10.966 -52.160 1.00 85.62 594 LEU A C 1
ATOM 4532 O O . LEU A 1 594 ? 14.637 11.709 -53.136 1.00 85.62 594 LEU A O 1
ATOM 4536 N N . LYS A 1 595 ? 13.779 9.986 -51.991 1.00 83.06 595 LYS A N 1
ATOM 4537 C CA . LYS A 1 595 ? 12.669 9.658 -52.905 1.00 83.06 595 LYS A CA 1
ATOM 4538 C C . LYS A 1 595 ? 11.304 10.003 -52.301 1.00 83.06 595 LYS A C 1
ATOM 4540 O O . LYS A 1 595 ? 10.283 9.541 -52.801 1.00 83.06 595 LYS A O 1
ATOM 4545 N N . GLU A 1 596 ? 11.286 10.727 -51.182 1.00 80.88 596 GLU A N 1
ATOM 4546 C CA . GLU A 1 596 ? 10.150 10.765 -50.263 1.00 80.88 596 GLU A CA 1
ATOM 4547 C C . GLU A 1 596 ? 9.757 12.178 -49.846 1.00 80.88 596 GLU A C 1
ATOM 4549 O O . GLU A 1 596 ? 10.589 13.078 -49.735 1.00 80.88 596 GLU A O 1
ATOM 4554 N N . VAL A 1 597 ? 8.464 12.370 -49.576 1.00 76.25 597 VAL A N 1
ATOM 4555 C CA . VAL A 1 597 ? 7.926 13.671 -49.166 1.00 76.25 597 VAL A CA 1
ATOM 4556 C C . VAL A 1 597 ? 8.188 13.902 -47.677 1.00 76.25 597 VAL A C 1
ATOM 4558 O O . VAL A 1 597 ? 7.883 13.050 -46.835 1.00 76.25 597 VAL A O 1
ATOM 4561 N N . ASN A 1 598 ? 8.757 15.075 -47.372 1.00 80.25 598 ASN A N 1
ATOM 4562 C CA . ASN A 1 598 ? 9.077 15.560 -46.025 1.00 80.25 598 ASN A CA 1
ATOM 4563 C C . ASN A 1 598 ? 9.736 14.484 -45.124 1.00 80.25 598 ASN A C 1
ATOM 4565 O O . ASN A 1 598 ? 9.135 14.068 -44.124 1.00 80.25 598 ASN A O 1
ATOM 4569 N N . PRO A 1 599 ? 10.924 13.971 -45.505 1.00 84.12 599 PRO A N 1
ATOM 4570 C CA . PRO A 1 599 ? 11.571 12.867 -44.814 1.00 84.12 599 PRO A CA 1
ATOM 4571 C C . PRO A 1 599 ? 12.263 13.321 -43.523 1.00 84.12 599 PRO A C 1
ATOM 4573 O O . PRO A 1 599 ? 12.921 14.355 -43.503 1.00 84.12 599 PRO A O 1
ATOM 4576 N N . HIS A 1 600 ? 12.198 12.510 -42.466 1.00 86.62 600 HIS A N 1
ATOM 4577 C CA . HIS A 1 600 ? 13.008 12.653 -41.252 1.00 86.62 600 HIS A CA 1
ATOM 4578 C C . HIS A 1 600 ? 13.536 11.285 -40.819 1.00 86.62 600 HIS A C 1
ATOM 4580 O O . HIS A 1 600 ? 12.770 10.346 -40.586 1.00 86.62 600 HIS A O 1
ATOM 4586 N N . ILE A 1 601 ? 14.861 11.177 -40.714 1.00 84.75 601 ILE A N 1
ATOM 4587 C CA . ILE A 1 601 ? 15.562 9.941 -40.361 1.00 84.75 601 ILE A CA 1
ATOM 4588 C C . ILE A 1 601 ? 15.868 9.933 -38.861 1.00 84.75 601 ILE A C 1
ATOM 4590 O O . ILE A 1 601 ? 16.503 10.849 -38.335 1.00 84.75 601 ILE A O 1
ATOM 4594 N N . PHE A 1 602 ? 15.464 8.867 -38.180 1.00 86.12 602 PHE A N 1
ATOM 4595 C CA . PHE A 1 602 ? 15.737 8.614 -36.773 1.00 86.12 602 PHE A CA 1
ATOM 4596 C C . PHE A 1 602 ? 16.532 7.318 -36.621 1.00 86.12 602 PHE A C 1
ATOM 4598 O O . PHE A 1 602 ? 16.101 6.271 -37.099 1.00 86.12 602 PHE A O 1
ATOM 4605 N N . THR A 1 603 ? 17.659 7.359 -35.912 1.00 87.38 603 THR A N 1
ATOM 4606 C CA . THR A 1 603 ? 18.303 6.143 -35.388 1.00 87.38 603 THR A CA 1
ATOM 4607 C C . THR A 1 603 ? 18.011 6.017 -33.898 1.00 87.38 603 THR A C 1
ATOM 4609 O O . THR A 1 603 ? 18.140 6.986 -33.149 1.00 87.38 603 THR A O 1
ATOM 4612 N N . ILE A 1 604 ? 17.621 4.822 -33.460 1.00 86.00 604 ILE A N 1
ATOM 4613 C CA . ILE A 1 604 ? 17.369 4.490 -32.055 1.00 86.00 604 ILE A CA 1
ATOM 4614 C C . ILE A 1 604 ? 18.264 3.307 -31.693 1.00 86.00 604 ILE A C 1
ATOM 4616 O O . ILE A 1 604 ? 18.154 2.236 -32.290 1.00 86.00 604 ILE A O 1
ATOM 4620 N N . ALA A 1 605 ? 19.164 3.480 -30.729 1.00 85.12 605 ALA A N 1
ATOM 4621 C CA . ALA A 1 605 ? 20.119 2.433 -30.381 1.00 85.12 605 ALA A CA 1
ATOM 4622 C C . ALA A 1 605 ? 20.603 2.540 -28.940 1.00 85.12 605 ALA A C 1
ATOM 4624 O O . ALA A 1 605 ? 20.777 3.631 -28.417 1.00 85.12 605 ALA A O 1
ATOM 4625 N N . THR A 1 606 ? 20.869 1.403 -28.314 1.00 82.81 606 THR A N 1
ATOM 4626 C CA . THR A 1 606 ? 21.746 1.276 -27.148 1.00 82.81 606 THR A CA 1
ATOM 4627 C C . THR A 1 606 ? 23.192 1.373 -27.647 1.00 82.81 606 THR A C 1
ATOM 4629 O O . THR A 1 606 ? 23.817 0.362 -27.955 1.00 82.81 606 THR A O 1
ATOM 4632 N N . LEU A 1 607 ? 23.694 2.595 -27.879 1.00 82.00 607 LEU A N 1
ATOM 4633 C CA . LEU A 1 607 ? 24.912 2.784 -28.685 1.00 82.00 607 LEU A CA 1
ATOM 4634 C C . LEU A 1 607 ? 26.172 3.069 -27.864 1.00 82.00 607 LEU A C 1
ATOM 4636 O O . LEU A 1 607 ? 27.262 2.709 -28.308 1.00 82.00 607 LEU A O 1
ATOM 4640 N N . THR A 1 608 ? 26.062 3.713 -26.696 1.00 76.94 608 THR A N 1
ATOM 4641 C CA . THR A 1 608 ? 27.241 4.050 -25.886 1.00 76.94 608 THR A CA 1
ATOM 4642 C C . THR A 1 608 ? 27.026 3.979 -24.372 1.00 76.94 608 THR A C 1
ATOM 4644 O O . THR A 1 608 ? 26.126 4.594 -23.798 1.00 76.94 608 THR A O 1
ATOM 4647 N N . GLY A 1 609 ? 27.998 3.385 -23.672 1.00 71.75 609 GLY A N 1
ATOM 4648 C CA . GLY A 1 609 ? 28.199 3.629 -22.235 1.00 71.75 609 GLY A CA 1
ATOM 4649 C C . GLY A 1 609 ? 28.587 5.086 -21.914 1.00 71.75 609 GLY A C 1
ATOM 4650 O O . GLY A 1 609 ? 28.518 5.514 -20.764 1.00 71.75 609 GLY A O 1
ATOM 4651 N N . ALA A 1 610 ? 28.969 5.879 -22.923 1.00 71.44 610 ALA A N 1
ATOM 4652 C CA . ALA A 1 610 ? 29.231 7.309 -22.785 1.00 71.44 610 ALA A CA 1
ATOM 4653 C C . ALA A 1 610 ? 27.942 8.116 -22.541 1.00 71.44 610 ALA A C 1
ATOM 4655 O O . ALA A 1 610 ? 27.935 8.988 -21.673 1.00 71.44 610 ALA A O 1
ATOM 4656 N N . ALA A 1 611 ? 26.837 7.793 -23.224 1.00 68.81 611 ALA A N 1
ATOM 4657 C CA . ALA A 1 611 ? 25.530 8.409 -22.991 1.00 68.81 611 ALA A CA 1
ATOM 4658 C C . ALA A 1 611 ? 25.017 8.142 -21.566 1.00 68.81 611 ALA A C 1
ATOM 4660 O O . ALA A 1 611 ? 24.463 9.044 -20.937 1.00 68.81 611 ALA A O 1
ATOM 4661 N N . VAL A 1 612 ? 25.296 6.953 -21.013 1.00 63.25 612 VAL A N 1
ATOM 4662 C CA . VAL A 1 612 ? 24.996 6.602 -19.610 1.00 63.25 612 VAL A CA 1
ATOM 4663 C C . VAL A 1 612 ? 25.709 7.531 -18.618 1.00 63.25 612 VAL A C 1
ATOM 4665 O O . VAL A 1 612 ? 25.139 7.880 -17.588 1.00 63.25 612 VAL A O 1
ATOM 4668 N N . LYS A 1 613 ? 26.917 8.009 -18.944 1.00 64.94 613 LYS A N 1
ATOM 4669 C CA . LYS A 1 613 ? 27.668 8.983 -18.127 1.00 64.94 613 LYS A CA 1
ATOM 4670 C C . LYS A 1 613 ? 27.290 10.452 -18.394 1.00 64.94 613 LYS A C 1
ATOM 4672 O O . LYS A 1 613 ? 27.685 11.324 -17.627 1.00 64.94 613 LYS A O 1
ATOM 4677 N N . ALA A 1 614 ? 26.556 10.753 -19.470 1.00 59.38 614 ALA A N 1
ATOM 4678 C CA . ALA A 1 614 ? 26.387 12.114 -20.005 1.00 59.38 614 ALA A CA 1
ATOM 4679 C C . ALA A 1 614 ? 25.000 12.757 -19.762 1.00 59.38 614 ALA A C 1
ATOM 4681 O O . ALA A 1 614 ? 24.693 13.776 -20.384 1.00 59.38 614 ALA A O 1
ATOM 4682 N N . TYR A 1 615 ? 24.189 12.161 -18.878 1.00 50.28 615 TYR A N 1
ATOM 4683 C CA . TYR A 1 615 ? 22.782 12.469 -18.560 1.00 50.28 615 TYR A CA 1
ATOM 4684 C C . TYR A 1 615 ? 22.245 13.878 -18.908 1.00 50.28 615 TYR A C 1
ATOM 4686 O O . TYR A 1 615 ? 22.790 14.912 -18.516 1.00 50.28 615 TYR A O 1
ATOM 4694 N N . GLY A 1 616 ? 21.069 13.896 -19.552 1.00 47.88 616 GLY A N 1
ATOM 4695 C CA . GLY A 1 616 ? 20.177 15.063 -19.618 1.00 47.88 616 GLY A CA 1
ATOM 4696 C C . GLY A 1 616 ? 20.434 16.084 -20.734 1.00 47.88 616 GLY A C 1
ATOM 4697 O O . GLY A 1 616 ? 19.869 17.174 -20.682 1.00 47.88 616 GLY A O 1
ATOM 4698 N N . LYS A 1 617 ? 21.270 15.780 -21.738 1.00 47.53 617 LYS A N 1
ATOM 4699 C CA . LYS A 1 617 ? 21.707 16.761 -22.752 1.00 47.53 617 LYS A CA 1
ATOM 4700 C C . LYS A 1 617 ? 21.294 16.387 -24.175 1.00 47.53 617 LYS A C 1
ATOM 4702 O O . LYS A 1 617 ? 21.779 15.407 -24.729 1.00 47.53 617 LYS A O 1
ATOM 4707 N N . VAL A 1 618 ? 20.495 17.247 -24.812 1.00 52.78 618 VAL A N 1
ATOM 4708 C CA . VAL A 1 618 ? 20.369 17.273 -26.278 1.00 52.78 618 VAL A CA 1
ATOM 4709 C C . VAL A 1 618 ? 21.639 17.906 -26.843 1.00 52.78 618 VAL A C 1
ATOM 4711 O O . VAL A 1 618 ? 21.893 19.091 -26.628 1.00 52.78 618 VAL A O 1
ATOM 4714 N N . ALA A 1 619 ? 22.449 17.125 -27.556 1.00 52.03 619 ALA A N 1
ATOM 4715 C CA . ALA A 1 619 ? 23.680 17.601 -28.175 1.00 52.03 619 ALA A CA 1
ATOM 4716 C C . ALA A 1 619 ? 23.517 17.759 -29.692 1.00 52.03 619 ALA A C 1
ATOM 4718 O O . ALA A 1 619 ? 22.921 16.917 -30.358 1.00 52.03 619 ALA A O 1
ATOM 4719 N N . ARG A 1 620 ? 24.097 18.829 -30.247 1.00 57.56 620 ARG A N 1
ATOM 4720 C CA . ARG A 1 620 ? 24.366 18.938 -31.687 1.00 57.56 620 ARG A CA 1
ATOM 4721 C C . ARG A 1 620 ? 25.756 18.374 -31.972 1.00 57.56 620 ARG A C 1
ATOM 4723 O O . ARG A 1 620 ? 26.683 18.656 -31.204 1.00 57.56 620 ARG A O 1
ATOM 4730 N N . VAL A 1 621 ? 25.886 17.625 -33.064 1.00 58.62 621 VAL A N 1
ATOM 4731 C CA . VAL A 1 621 ? 27.178 17.218 -33.641 1.00 58.62 621 VAL A CA 1
ATOM 4732 C C . VAL A 1 621 ? 27.914 18.471 -34.132 1.00 58.62 621 VAL A C 1
ATOM 4734 O O . VAL A 1 621 ? 27.284 19.411 -34.623 1.00 58.62 621 VAL A O 1
ATOM 4737 N N . ARG A 1 622 ? 29.232 18.502 -33.965 1.00 64.44 622 ARG A N 1
ATOM 4738 C CA . ARG A 1 622 ? 30.156 19.548 -34.420 1.00 64.44 622 ARG A CA 1
ATOM 4739 C C . ARG A 1 622 ? 31.170 18.967 -35.399 1.00 64.44 622 ARG A C 1
ATOM 4741 O O . ARG A 1 622 ? 31.292 17.751 -35.499 1.00 64.44 622 ARG A O 1
ATOM 4748 N N . TYR A 1 623 ? 31.932 19.834 -36.064 1.00 64.44 623 TYR A N 1
ATOM 4749 C CA . TYR A 1 623 ? 32.998 19.427 -36.981 1.00 64.44 623 TYR A CA 1
ATOM 4750 C C . TYR A 1 623 ? 33.995 18.462 -36.315 1.00 64.44 623 TYR A C 1
ATOM 4752 O O . TYR A 1 623 ? 34.298 17.406 -36.866 1.00 64.44 623 TYR A O 1
ATOM 4760 N N . GLU A 1 624 ? 34.389 18.751 -35.072 1.00 66.00 624 GLU A N 1
ATOM 4761 C CA . GLU A 1 624 ? 35.308 17.912 -34.289 1.00 66.00 624 GLU A CA 1
ATOM 4762 C C . GLU A 1 624 ? 34.794 16.471 -34.064 1.00 66.00 624 GLU A C 1
ATOM 4764 O O . GLU A 1 624 ? 35.591 15.536 -34.021 1.00 66.00 624 GLU A O 1
ATOM 4769 N N . ASP A 1 625 ? 33.472 16.261 -33.953 1.00 70.25 625 ASP A N 1
ATOM 4770 C CA . ASP A 1 625 ? 32.891 14.916 -33.785 1.00 70.25 625 ASP A CA 1
ATOM 4771 C C . ASP A 1 625 ? 32.902 14.100 -35.091 1.00 70.25 625 ASP A C 1
ATOM 4773 O O . ASP A 1 625 ? 32.755 12.880 -35.047 1.00 70.25 625 ASP A O 1
ATOM 4777 N N . TYR A 1 626 ? 33.048 14.753 -36.248 1.00 73.12 626 TYR A N 1
ATOM 4778 C CA . TYR A 1 626 ? 33.301 14.080 -37.523 1.00 73.12 626 TYR A CA 1
ATOM 4779 C C . TYR A 1 626 ? 34.788 13.746 -37.665 1.00 73.12 626 TYR A C 1
ATOM 4781 O O . TYR A 1 626 ? 35.123 12.621 -38.023 1.00 73.12 626 TYR A O 1
ATOM 4789 N N . GLN A 1 627 ? 35.674 14.688 -37.312 1.00 76.56 627 GLN A N 1
ATOM 4790 C CA . GLN A 1 627 ? 37.125 14.543 -37.488 1.00 76.56 627 GLN A CA 1
ATOM 4791 C C . GLN A 1 627 ? 37.715 13.303 -36.810 1.00 76.56 627 GLN A C 1
ATOM 4793 O O . GLN A 1 627 ? 38.579 12.657 -37.391 1.00 76.56 627 GLN A O 1
ATOM 4798 N N . VAL A 1 628 ? 37.231 12.936 -35.619 1.00 74.94 628 VAL A N 1
ATOM 4799 C CA . VAL A 1 628 ? 37.698 11.740 -34.886 1.00 74.94 628 VAL A CA 1
ATOM 4800 C C . VAL A 1 628 ? 37.370 10.403 -35.566 1.00 74.94 628 VAL A C 1
ATOM 4802 O O . VAL A 1 628 ? 37.857 9.371 -35.105 1.00 74.94 628 VAL A O 1
ATOM 4805 N N . ASN A 1 629 ? 36.552 10.416 -36.625 1.00 81.94 629 ASN A N 1
ATOM 4806 C CA . ASN A 1 629 ? 36.151 9.236 -37.388 1.00 81.94 629 ASN A CA 1
ATOM 4807 C C . ASN A 1 629 ? 36.733 9.197 -38.814 1.00 81.94 629 ASN A C 1
ATOM 4809 O O . ASN A 1 629 ? 36.513 8.202 -39.489 1.00 81.94 629 ASN A O 1
ATOM 4813 N N . TYR A 1 630 ? 37.434 10.216 -39.327 1.00 83.00 630 TYR A N 1
ATOM 4814 C CA . TYR A 1 630 ? 38.034 10.105 -40.671 1.00 83.00 630 TYR A CA 1
ATOM 4815 C C . TYR A 1 630 ? 39.155 9.054 -40.708 1.00 83.00 630 TYR A C 1
ATOM 4817 O O . TYR A 1 630 ? 39.805 8.805 -39.691 1.00 83.00 630 TYR A O 1
ATOM 4825 N N . GLY A 1 631 ? 39.378 8.454 -41.883 1.00 79.00 631 GLY A N 1
ATOM 4826 C CA . GLY A 1 631 ? 40.549 7.610 -42.137 1.00 79.00 631 GLY A CA 1
ATOM 4827 C C . GLY A 1 631 ? 41.865 8.346 -41.858 1.00 79.00 631 GLY A C 1
ATOM 4828 O O . GLY A 1 631 ? 41.948 9.572 -41.977 1.00 79.00 631 GLY A O 1
ATOM 4829 N N . ILE A 1 632 ? 42.886 7.590 -41.459 1.00 79.12 632 ILE A N 1
ATOM 4830 C CA . ILE A 1 632 ? 44.218 8.099 -41.084 1.00 79.12 632 ILE A CA 1
ATOM 4831 C C . ILE A 1 632 ? 45.314 7.653 -42.063 1.00 79.12 632 ILE A C 1
ATOM 4833 O O . ILE A 1 632 ? 46.457 8.097 -41.960 1.00 79.12 632 ILE A O 1
ATOM 4837 N N . SER A 1 633 ? 44.963 6.793 -43.018 1.00 78.56 633 SER A N 1
ATOM 4838 C CA . SER A 1 633 ? 45.811 6.272 -44.083 1.00 78.56 633 SER A CA 1
ATOM 4839 C C . SER A 1 633 ? 45.018 6.138 -45.390 1.00 78.56 633 SER A C 1
ATOM 4841 O O . SER A 1 633 ? 43.805 6.314 -45.422 1.00 78.56 633 SER A O 1
ATOM 4843 N N . GLU A 1 634 ? 45.691 5.791 -46.486 1.00 81.38 634 GLU A N 1
ATOM 4844 C CA . GLU A 1 634 ? 45.041 5.560 -47.784 1.00 81.38 634 GLU A CA 1
ATOM 4845 C C . GLU A 1 634 ? 44.172 4.287 -47.840 1.00 81.38 634 GLU A C 1
ATOM 4847 O O . GLU A 1 634 ? 43.406 4.115 -48.792 1.00 81.38 634 GLU A O 1
ATOM 4852 N N . TYR A 1 635 ? 44.268 3.400 -46.841 1.00 76.44 635 TYR A N 1
ATOM 4853 C CA . TYR A 1 635 ? 43.624 2.079 -46.823 1.00 76.44 635 TYR A CA 1
ATOM 4854 C C . TYR A 1 635 ? 42.154 2.111 -46.382 1.00 76.44 635 TYR A C 1
ATOM 4856 O O . TYR A 1 635 ? 41.378 1.257 -46.817 1.00 76.44 635 TYR A O 1
ATOM 4864 N N . GLU A 1 636 ? 41.750 3.103 -45.585 1.00 85.12 636 GLU A N 1
ATOM 4865 C CA . GLU A 1 636 ? 40.378 3.271 -45.098 1.00 85.12 636 GLU A CA 1
ATOM 4866 C C . GLU A 1 636 ? 39.840 4.683 -45.351 1.00 85.12 636 GLU A C 1
ATOM 4868 O O . GLU A 1 636 ? 40.580 5.660 -45.337 1.00 85.12 636 GLU A O 1
ATOM 4873 N N . ASP A 1 637 ? 38.526 4.797 -45.537 1.00 86.31 637 ASP A N 1
ATOM 4874 C CA . ASP A 1 637 ? 37.847 6.088 -45.694 1.00 86.31 637 ASP A CA 1
ATOM 4875 C C . ASP A 1 637 ? 37.310 6.602 -44.343 1.00 86.31 637 ASP A C 1
ATOM 4877 O O . ASP A 1 637 ? 37.107 7.805 -44.149 1.00 86.31 637 ASP A O 1
ATOM 4881 N N . ILE A 1 638 ? 37.081 5.690 -43.388 1.00 88.25 638 ILE A N 1
ATOM 4882 C CA . ILE A 1 638 ? 36.532 5.989 -42.063 1.00 88.25 638 ILE A CA 1
ATOM 4883 C C . ILE A 1 638 ? 37.070 5.026 -40.985 1.00 88.25 638 ILE A C 1
ATOM 4885 O O . ILE A 1 638 ? 37.199 3.817 -41.195 1.00 88.25 638 ILE A O 1
ATOM 4889 N N . MET A 1 639 ? 37.322 5.569 -39.797 1.00 84.38 639 MET A N 1
ATOM 4890 C CA . MET A 1 639 ? 37.637 4.850 -38.562 1.00 84.38 639 MET A CA 1
ATOM 4891 C C . MET A 1 639 ? 36.352 4.575 -37.773 1.00 84.38 639 MET A C 1
ATOM 4893 O O . MET A 1 639 ? 35.597 5.494 -37.450 1.00 84.38 639 MET A O 1
ATOM 4897 N N . GLN A 1 640 ? 36.104 3.315 -37.413 1.00 81.50 640 GLN A N 1
ATOM 4898 C CA . GLN A 1 640 ? 34.930 2.917 -36.623 1.00 81.50 640 GLN A CA 1
ATOM 4899 C C . GLN A 1 640 ? 35.084 3.201 -35.119 1.00 81.50 640 GLN A C 1
ATOM 4901 O O . GLN A 1 640 ? 34.091 3.472 -34.433 1.00 81.50 640 GLN A O 1
ATOM 4906 N N . PHE A 1 641 ? 36.317 3.209 -34.611 1.00 70.31 641 PHE A N 1
ATOM 4907 C CA . PHE A 1 641 ? 36.649 3.527 -33.223 1.00 70.31 641 PHE A CA 1
ATOM 4908 C C . PHE A 1 641 ? 38.024 4.213 -33.148 1.00 70.31 641 PHE A C 1
ATOM 4910 O O . PHE A 1 641 ? 38.894 3.965 -33.978 1.00 70.31 641 PHE A O 1
ATOM 4917 N N . ASN A 1 642 ? 38.216 5.078 -32.151 1.00 58.50 642 ASN A N 1
ATOM 4918 C CA . ASN A 1 642 ? 39.460 5.804 -31.886 1.00 58.50 642 ASN A CA 1
ATOM 4919 C C . ASN A 1 642 ? 40.016 5.338 -30.530 1.00 58.50 642 ASN A C 1
ATOM 4921 O O . ASN A 1 642 ? 39.241 5.133 -29.599 1.00 58.50 642 ASN A O 1
ATOM 4925 N N . THR A 1 643 ? 41.335 5.179 -30.401 1.00 47.75 643 THR A N 1
ATOM 4926 C CA . THR A 1 643 ? 41.986 4.591 -29.211 1.00 47.75 643 THR A CA 1
ATOM 4927 C C . THR A 1 643 ? 41.841 5.411 -27.922 1.00 47.75 643 THR A C 1
ATOM 4929 O O . THR A 1 643 ? 42.115 4.896 -26.838 1.00 47.75 643 THR A O 1
ATOM 4932 N N . LEU A 1 644 ? 41.356 6.657 -27.989 1.00 48.59 644 LEU A N 1
ATOM 4933 C CA . LEU A 1 644 ? 40.902 7.396 -26.809 1.00 48.59 644 LEU A CA 1
ATOM 4934 C C . LEU A 1 644 ? 39.639 6.738 -26.215 1.00 48.59 644 LEU A C 1
ATOM 4936 O O . LEU A 1 644 ? 38.608 6.707 -26.891 1.00 48.59 644 LEU A O 1
ATOM 4940 N N . PRO A 1 645 ? 39.642 6.280 -24.942 1.00 46.44 645 PRO A N 1
ATOM 4941 C CA . PRO A 1 645 ? 38.502 5.570 -24.364 1.00 46.44 645 PRO A CA 1
ATOM 4942 C C . PRO A 1 645 ? 37.203 6.380 -24.467 1.00 46.44 645 PRO A C 1
ATOM 4944 O O . PRO A 1 645 ? 37.027 7.398 -23.795 1.00 46.44 645 PRO A O 1
ATOM 4947 N N . GLY A 1 646 ? 36.248 5.907 -25.274 1.00 47.16 646 GLY A N 1
ATOM 4948 C CA . GLY A 1 646 ? 35.045 6.667 -25.646 1.00 47.16 646 GLY A CA 1
ATOM 4949 C C . GLY A 1 646 ? 34.146 7.117 -24.482 1.00 47.16 646 GLY A C 1
ATOM 4950 O O . GLY A 1 646 ? 33.240 7.918 -24.685 1.00 47.16 646 GLY A O 1
ATOM 4951 N N . SER A 1 647 ? 34.398 6.649 -23.254 1.00 48.22 647 SER A N 1
ATOM 4952 C CA . SER A 1 647 ? 33.676 7.047 -22.039 1.00 48.22 647 SER A CA 1
ATOM 4953 C C . SER A 1 647 ? 34.426 8.028 -21.113 1.00 48.22 647 SER A C 1
ATOM 4955 O O . SER A 1 647 ? 33.928 8.294 -20.017 1.00 48.22 647 SER A O 1
ATOM 4957 N N . THR A 1 648 ? 35.593 8.560 -21.513 1.00 48.19 648 THR A N 1
ATOM 4958 C CA . THR A 1 648 ? 36.375 9.553 -20.733 1.00 48.19 648 THR A CA 1
ATOM 4959 C C . THR A 1 648 ? 36.407 10.956 -21.353 1.00 48.19 648 THR A C 1
ATOM 4961 O O . THR A 1 648 ? 36.645 11.932 -20.641 1.00 48.19 648 THR A O 1
ATOM 4964 N N . SER A 1 649 ? 36.122 11.104 -22.652 1.00 56.81 649 SER A N 1
ATOM 4965 C CA . SER A 1 649 ? 36.054 12.416 -23.312 1.00 56.81 649 SER A CA 1
ATOM 4966 C C . SER A 1 649 ? 34.721 13.132 -23.026 1.00 56.81 649 SER A C 1
ATOM 4968 O O . SER A 1 649 ? 33.652 12.517 -23.013 1.00 56.81 649 SER A O 1
ATOM 4970 N N . LYS A 1 650 ? 34.752 14.468 -22.883 1.00 57.91 650 LYS A N 1
ATOM 4971 C CA . LYS A 1 650 ? 33.560 15.315 -22.627 1.00 57.91 650 LYS A CA 1
ATOM 4972 C C . LYS A 1 650 ? 32.498 15.283 -23.749 1.00 57.91 650 LYS A C 1
ATOM 4974 O O . LYS A 1 650 ? 31.430 15.872 -23.578 1.00 57.91 650 LYS A O 1
ATOM 4979 N N . ARG A 1 651 ? 32.786 14.636 -24.887 1.00 65.56 651 ARG A N 1
ATOM 4980 C CA . ARG A 1 651 ? 31.908 14.490 -26.066 1.00 65.56 651 ARG A CA 1
ATOM 4981 C C . ARG A 1 651 ? 31.845 13.058 -26.623 1.00 65.56 651 ARG A C 1
ATOM 4983 O O . ARG A 1 651 ? 31.288 12.852 -27.691 1.00 65.56 651 ARG A O 1
ATOM 4990 N N . GLY A 1 652 ? 32.347 12.045 -25.912 1.00 69.19 652 GLY A N 1
ATOM 4991 C CA . GLY A 1 652 ? 32.458 10.679 -26.455 1.00 69.19 652 GLY A CA 1
ATOM 4992 C C . GLY A 1 652 ? 31.140 10.040 -26.929 1.00 69.19 652 GLY A C 1
ATOM 4993 O O . GLY A 1 652 ? 31.153 9.149 -27.772 1.00 69.19 652 GLY A O 1
ATOM 4994 N N . PHE A 1 653 ? 29.996 10.544 -26.456 1.00 71.00 653 PHE A N 1
ATOM 4995 C CA . PHE A 1 653 ? 28.656 10.133 -26.888 1.00 71.00 653 PHE A CA 1
ATOM 4996 C C . PHE A 1 653 ? 28.178 10.769 -28.214 1.00 71.00 653 PHE A C 1
ATOM 4998 O O . PHE A 1 653 ? 27.238 10.257 -28.814 1.00 71.00 653 PHE A O 1
ATOM 5005 N N . THR A 1 654 ? 28.792 11.857 -28.706 1.00 73.62 654 THR A N 1
ATOM 5006 C CA . THR A 1 654 ? 28.456 12.449 -30.021 1.00 73.62 654 THR A CA 1
ATOM 5007 C C . THR A 1 654 ? 29.280 11.880 -31.173 1.00 73.62 654 THR A C 1
ATOM 5009 O O . THR A 1 654 ? 28.810 11.907 -32.311 1.00 73.62 654 THR A O 1
ATOM 5012 N N . PHE A 1 655 ? 30.456 11.302 -30.902 1.00 78.75 655 PHE A N 1
ATOM 5013 C CA . PHE A 1 655 ? 31.332 10.740 -31.940 1.00 78.75 655 PHE A CA 1
ATOM 5014 C C . PHE A 1 655 ? 30.654 9.641 -32.788 1.00 78.75 655 PHE A C 1
ATOM 5016 O O . PHE A 1 655 ? 30.791 9.695 -34.010 1.00 78.75 655 PHE A O 1
ATOM 5023 N N . PRO A 1 656 ? 29.850 8.707 -32.229 1.00 82.62 656 PRO A N 1
ATOM 5024 C CA . PRO A 1 656 ? 29.184 7.684 -33.041 1.00 82.62 656 PRO A CA 1
ATOM 5025 C C . PRO A 1 656 ? 28.047 8.229 -33.912 1.00 82.62 656 PRO A C 1
ATOM 5027 O O . PRO A 1 656 ? 27.752 7.645 -34.950 1.00 82.62 656 PRO A O 1
ATOM 5030 N N . MET A 1 657 ? 27.434 9.366 -33.552 1.00 83.69 657 MET A N 1
ATOM 5031 C CA . MET A 1 657 ? 26.510 10.057 -34.461 1.00 83.69 657 MET A CA 1
ATOM 5032 C C . MET A 1 657 ? 27.268 10.680 -35.645 1.00 83.69 657 MET A C 1
ATOM 5034 O O . MET A 1 657 ? 26.752 10.648 -36.760 1.00 83.69 657 MET A O 1
ATOM 5038 N N . GLY A 1 658 ? 28.488 11.184 -35.417 1.00 82.94 658 GLY A N 1
ATOM 5039 C CA . GLY A 1 658 ? 29.410 11.620 -36.472 1.00 82.94 658 GLY A CA 1
ATOM 5040 C C . GLY A 1 658 ? 29.782 10.478 -37.423 1.00 82.94 658 GLY A C 1
ATOM 5041 O O . GLY A 1 658 ? 29.582 10.611 -38.628 1.00 82.94 658 GLY A O 1
ATOM 5042 N N . TYR A 1 659 ? 30.206 9.328 -36.880 1.00 87.50 659 TYR A N 1
ATOM 5043 C CA . TYR A 1 659 ? 30.453 8.101 -37.652 1.00 87.50 659 TYR A CA 1
ATOM 5044 C C . TYR A 1 659 ? 29.235 7.713 -38.500 1.00 87.50 659 TYR A C 1
ATOM 5046 O O . TYR A 1 659 ? 29.347 7.604 -39.717 1.00 87.50 659 TYR A O 1
ATOM 5054 N N . LEU A 1 660 ? 28.057 7.569 -37.874 1.00 87.75 660 LEU A N 1
ATOM 5055 C CA . LEU A 1 660 ? 26.823 7.164 -38.558 1.00 87.75 660 LEU A CA 1
ATOM 5056 C C . LEU A 1 660 ? 26.440 8.132 -39.684 1.00 87.75 660 LEU A C 1
ATOM 5058 O O . LEU A 1 660 ? 25.953 7.700 -40.727 1.00 87.75 660 LEU A O 1
ATOM 5062 N N . ALA A 1 661 ? 26.659 9.433 -39.493 1.00 86.75 661 ALA A N 1
ATOM 5063 C CA . ALA A 1 661 ? 26.384 10.435 -40.513 1.00 86.75 661 ALA A CA 1
ATOM 5064 C C . ALA A 1 661 ? 27.383 10.389 -41.686 1.00 86.75 661 ALA A C 1
ATOM 5066 O O . ALA A 1 661 ? 26.964 10.601 -42.821 1.00 86.75 661 ALA A O 1
ATOM 5067 N N . LEU A 1 662 ? 28.660 10.070 -41.446 1.00 87.31 662 LEU A N 1
ATOM 5068 C CA . LEU A 1 662 ? 29.661 9.882 -42.506 1.00 87.31 662 LEU A CA 1
ATOM 5069 C C . LEU A 1 662 ? 29.416 8.595 -43.294 1.00 87.31 662 LEU A C 1
ATOM 5071 O O . LEU A 1 662 ? 29.219 8.654 -44.503 1.00 87.31 662 LEU A O 1
ATOM 5075 N N . ILE A 1 663 ? 29.370 7.442 -42.618 1.00 88.00 663 ILE A N 1
ATOM 5076 C CA . ILE A 1 663 ? 29.318 6.128 -43.279 1.00 88.00 663 ILE A CA 1
ATOM 5077 C C . ILE A 1 663 ? 28.035 5.903 -44.082 1.00 88.00 663 ILE A C 1
ATOM 5079 O O . ILE A 1 663 ? 28.040 5.188 -45.075 1.00 88.00 663 ILE A O 1
ATOM 5083 N N . SER A 1 664 ? 26.929 6.541 -43.692 1.00 86.75 664 SER A N 1
ATOM 5084 C CA . SER A 1 664 ? 25.686 6.511 -44.468 1.00 86.75 664 SER A CA 1
ATOM 5085 C C . SER A 1 664 ? 25.647 7.535 -45.603 1.00 86.75 664 SER A C 1
ATOM 5087 O O . SER A 1 664 ? 24.697 7.529 -46.379 1.00 86.75 664 SER A O 1
ATOM 5089 N N . GLY A 1 665 ? 26.619 8.449 -45.692 1.00 86.69 665 GLY A N 1
ATOM 5090 C CA . GLY A 1 665 ? 26.618 9.596 -46.604 1.00 86.69 665 GLY A CA 1
ATOM 5091 C C . GLY A 1 665 ? 25.682 10.745 -46.199 1.00 86.69 665 GLY A C 1
ATOM 5092 O O . GLY A 1 665 ? 25.525 11.695 -46.967 1.00 86.69 665 GLY A O 1
ATOM 5093 N N . LEU A 1 666 ? 25.046 10.700 -45.020 1.00 86.56 666 LEU A N 1
ATOM 5094 C CA . LEU A 1 666 ? 24.173 11.775 -44.516 1.00 86.56 666 LEU A CA 1
ATOM 5095 C C . LEU A 1 666 ? 24.909 13.101 -44.262 1.00 86.56 666 LEU A C 1
ATOM 5097 O O . LEU A 1 666 ? 24.282 14.157 -44.336 1.00 86.56 666 LEU A O 1
ATOM 5101 N N . SER A 1 667 ? 26.227 13.075 -44.046 1.00 84.81 667 SER A N 1
ATOM 5102 C CA . SER A 1 667 ? 27.099 14.260 -44.008 1.00 84.81 667 SER A CA 1
ATOM 5103 C C . SER A 1 667 ? 26.929 15.167 -45.232 1.00 84.81 667 SER A C 1
ATOM 5105 O O . SER A 1 667 ? 26.986 16.390 -45.114 1.00 84.81 667 SER A O 1
ATOM 5107 N N . ASN A 1 668 ? 26.646 14.574 -46.395 1.00 87.06 668 ASN A N 1
ATOM 5108 C CA . ASN A 1 668 ? 26.510 15.279 -47.671 1.00 87.06 668 ASN A CA 1
ATOM 5109 C C . ASN A 1 668 ? 25.137 15.969 -47.818 1.00 87.06 668 ASN A C 1
ATOM 5111 O O . ASN A 1 668 ? 24.929 16.746 -48.747 1.00 87.06 668 ASN A O 1
ATOM 5115 N N . HIS A 1 669 ? 24.212 15.714 -46.885 1.00 87.69 669 HIS A N 1
ATOM 5116 C CA . HIS A 1 669 ? 22.832 16.210 -46.870 1.00 87.69 669 HIS A CA 1
ATOM 5117 C C . HIS A 1 669 ? 22.579 17.219 -45.732 1.00 87.69 669 HIS A C 1
ATOM 5119 O O . HIS A 1 669 ? 21.476 17.316 -45.191 1.00 87.69 669 HIS A O 1
ATOM 5125 N N . GLY A 1 670 ? 23.613 17.979 -45.353 1.00 79.75 670 GLY A N 1
ATOM 5126 C CA . GLY A 1 670 ? 23.517 19.073 -44.381 1.00 79.75 670 GLY A CA 1
ATOM 5127 C C . GLY A 1 670 ? 22.708 20.283 -44.877 1.00 79.75 670 GLY A C 1
ATOM 5128 O O . GLY A 1 670 ? 22.263 20.334 -46.023 1.00 79.75 670 GLY A O 1
ATOM 5129 N N . LEU A 1 671 ? 22.552 21.294 -44.011 1.00 77.88 671 LEU A N 1
ATOM 5130 C CA . LEU A 1 671 ? 21.723 22.493 -44.251 1.00 77.88 671 LEU A CA 1
ATOM 5131 C C . LEU A 1 671 ? 22.095 23.309 -45.506 1.00 77.88 671 LEU A C 1
ATOM 5133 O O . LEU A 1 671 ? 21.254 24.044 -46.010 1.00 77.88 671 LEU A O 1
ATOM 5137 N N . SER A 1 672 ? 23.333 23.201 -45.990 1.00 77.25 672 SER A N 1
ATOM 5138 C CA . SER A 1 672 ? 23.843 23.878 -47.191 1.00 77.25 672 SER A CA 1
ATOM 5139 C C . SER A 1 672 ? 23.793 23.021 -48.466 1.00 77.25 672 SER A C 1
ATOM 5141 O O . SER A 1 672 ? 24.255 23.462 -49.516 1.00 77.25 672 SER A O 1
ATOM 5143 N N . SER A 1 673 ? 23.271 21.793 -48.394 1.00 85.56 673 SER A N 1
ATOM 5144 C CA . SER A 1 673 ? 23.148 20.893 -49.548 1.00 85.56 673 SER A CA 1
ATOM 5145 C C . SER A 1 673 ? 21.915 21.207 -50.406 1.00 85.56 673 SER A C 1
ATOM 5147 O O . SER A 1 673 ? 20.935 21.777 -49.933 1.00 85.56 673 SER A O 1
ATOM 5149 N N . GLN A 1 674 ? 21.926 20.761 -51.666 1.00 80.00 674 GLN A N 1
ATOM 5150 C CA . GLN A 1 674 ? 20.772 20.855 -52.577 1.00 80.00 674 GLN A CA 1
ATOM 5151 C C . GLN A 1 674 ? 19.618 19.900 -52.205 1.00 80.00 674 GLN A C 1
ATOM 5153 O O . GLN A 1 674 ? 18.560 19.923 -52.831 1.00 80.00 674 GLN A O 1
ATOM 5158 N N . SER A 1 675 ? 19.807 19.013 -51.225 1.00 83.00 675 SER A N 1
ATOM 5159 C CA . SER A 1 675 ? 18.802 18.035 -50.787 1.00 83.00 675 SER A CA 1
ATOM 5160 C C . SER A 1 675 ? 19.011 17.713 -49.303 1.00 83.00 675 SER A C 1
ATOM 5162 O O . SER A 1 675 ? 19.541 16.644 -48.983 1.00 83.00 675 SER A O 1
ATOM 5164 N N . PRO A 1 676 ? 18.668 18.650 -48.398 1.00 85.50 676 PRO A N 1
ATOM 5165 C CA . PRO A 1 676 ? 18.927 18.503 -46.973 1.00 85.50 676 PRO A CA 1
ATOM 5166 C C . PRO A 1 676 ? 18.027 17.430 -46.351 1.00 85.50 676 PRO A C 1
ATOM 5168 O O . PRO A 1 676 ? 16.819 17.405 -46.586 1.00 85.50 676 PRO A O 1
ATOM 5171 N N . LEU A 1 677 ? 18.610 16.565 -45.518 1.00 86.38 677 LEU A N 1
ATOM 5172 C CA . LEU A 1 677 ? 17.899 15.489 -44.823 1.00 86.38 677 LEU A CA 1
ATOM 5173 C C . LEU A 1 677 ? 17.997 15.683 -43.302 1.00 86.38 677 LEU A C 1
ATOM 5175 O O . LEU A 1 677 ? 19.092 15.568 -42.744 1.00 86.38 677 LEU A O 1
ATOM 5179 N N . PRO A 1 678 ? 16.886 15.948 -42.589 1.00 85.69 678 PRO A N 1
ATOM 5180 C CA . PRO A 1 678 ? 16.918 16.035 -41.138 1.00 85.69 678 PRO A CA 1
ATOM 5181 C C . PRO A 1 678 ? 17.136 14.641 -40.533 1.00 85.69 678 PRO A C 1
ATOM 5183 O O . PRO A 1 678 ? 16.329 13.722 -40.689 1.00 85.69 678 PRO A O 1
ATOM 5186 N N . TYR A 1 679 ? 18.260 14.504 -39.831 1.00 86.44 679 TYR A N 1
ATOM 5187 C CA . TYR A 1 679 ? 18.686 13.295 -39.133 1.00 86.44 679 TYR A CA 1
ATOM 5188 C C . TYR A 1 679 ? 18.696 13.523 -37.616 1.00 86.44 679 TYR A C 1
ATOM 5190 O O . TYR A 1 679 ? 19.014 14.610 -37.126 1.00 86.44 679 TYR A O 1
ATOM 5198 N N . THR A 1 680 ? 18.331 12.509 -36.834 1.00 85.12 680 THR A N 1
ATOM 5199 C CA . THR A 1 680 ? 18.342 12.564 -35.368 1.00 85.12 680 THR A CA 1
ATOM 5200 C C . THR A 1 680 ? 18.723 11.209 -34.783 1.00 85.12 680 THR A C 1
ATOM 5202 O O . THR A 1 680 ? 18.011 10.224 -34.958 1.00 85.12 680 THR A O 1
ATOM 5205 N N . HIS A 1 681 ? 19.830 11.167 -34.042 1.00 84.94 681 HIS A N 1
ATOM 5206 C CA . HIS A 1 681 ? 20.217 9.993 -33.268 1.00 84.94 681 HIS A CA 1
ATOM 5207 C C . HIS A 1 681 ? 19.638 10.055 -31.851 1.00 84.94 681 HIS A C 1
ATOM 5209 O O . HIS A 1 681 ? 19.704 11.092 -31.191 1.00 84.94 681 HIS A O 1
ATOM 5215 N N . THR A 1 682 ? 19.089 8.937 -31.379 1.00 84.25 682 THR A N 1
ATOM 5216 C CA . THR A 1 682 ? 18.623 8.741 -30.003 1.00 84.25 682 THR A CA 1
ATOM 5217 C C . THR A 1 682 ? 19.397 7.575 -29.387 1.00 84.25 682 THR A C 1
ATOM 5219 O O . THR A 1 682 ? 19.032 6.416 -29.597 1.00 84.25 682 THR A O 1
ATOM 5222 N N . ASP A 1 683 ? 20.452 7.874 -28.622 1.00 81.50 683 ASP A N 1
ATOM 5223 C CA . ASP A 1 683 ? 21.102 6.860 -27.785 1.00 81.50 683 ASP A CA 1
ATOM 5224 C C . ASP A 1 683 ? 20.218 6.588 -26.561 1.00 81.50 683 ASP A C 1
ATOM 5226 O O . ASP A 1 683 ? 19.929 7.484 -25.763 1.00 81.50 683 ASP A O 1
ATOM 5230 N N . ILE A 1 684 ? 19.743 5.351 -26.444 1.00 79.44 684 ILE A N 1
ATOM 5231 C CA . ILE A 1 684 ? 18.822 4.906 -25.397 1.00 79.44 684 ILE A CA 1
ATOM 5232 C C . ILE A 1 684 ? 19.489 4.016 -24.352 1.00 79.44 684 ILE A C 1
ATOM 5234 O O . ILE A 1 684 ? 18.792 3.597 -23.431 1.00 79.44 684 ILE A O 1
ATOM 5238 N N . ALA A 1 685 ? 20.809 3.798 -24.419 1.00 76.00 685 ALA A N 1
ATOM 5239 C CA . ALA A 1 685 ? 21.578 3.112 -23.375 1.00 76.00 685 ALA A CA 1
ATOM 5240 C C . ALA A 1 685 ? 21.256 3.574 -21.929 1.00 76.00 685 ALA A C 1
ATOM 5242 O O . ALA A 1 685 ? 21.097 2.707 -21.073 1.00 76.00 685 ALA A O 1
ATOM 5243 N N . PRO A 1 686 ? 21.072 4.879 -21.615 1.00 70.31 686 PRO A N 1
ATOM 5244 C CA . PRO A 1 686 ? 20.656 5.303 -20.269 1.00 70.31 686 PRO A CA 1
ATOM 5245 C C . PRO A 1 686 ? 19.181 5.051 -19.909 1.00 70.31 686 PRO A C 1
ATOM 5247 O O . PRO A 1 686 ? 18.823 5.236 -18.750 1.00 70.31 686 PRO A O 1
ATOM 5250 N N . SER A 1 687 ? 18.299 4.727 -20.864 1.00 67.94 687 SER A N 1
ATOM 5251 C CA . SER A 1 687 ? 16.837 4.790 -20.651 1.00 67.94 687 SER A CA 1
ATOM 5252 C C . SER A 1 687 ? 16.040 3.549 -21.058 1.00 67.94 687 SER A C 1
ATOM 5254 O O . SER A 1 687 ? 14.875 3.444 -20.674 1.00 67.94 687 SER A O 1
ATOM 5256 N N . SER A 1 688 ? 16.621 2.617 -21.817 1.00 67.44 688 SER A N 1
ATOM 5257 C CA . SER A 1 688 ? 15.943 1.399 -22.277 1.00 67.44 688 SER A CA 1
ATOM 5258 C C . SER A 1 688 ? 15.586 0.462 -21.118 1.00 67.44 688 SER A C 1
ATOM 5260 O O . SER A 1 688 ? 14.451 -0.002 -21.036 1.00 67.44 688 SER A O 1
ATOM 5262 N N . GLY A 1 689 ? 16.513 0.252 -20.184 1.00 63.94 689 GLY A N 1
ATOM 5263 C CA . GLY A 1 689 ? 16.327 -0.518 -18.954 1.00 63.94 689 GLY A CA 1
ATOM 5264 C C . GLY A 1 689 ? 17.641 -0.638 -18.181 1.00 63.94 689 GLY A C 1
ATOM 5265 O O . GLY A 1 689 ? 18.710 -0.707 -18.780 1.00 63.94 689 GLY A O 1
ATOM 5266 N N . GLY A 1 690 ? 17.572 -0.645 -16.849 1.00 59.44 690 GLY A N 1
ATOM 5267 C CA . GLY A 1 690 ? 18.720 -0.966 -15.998 1.00 59.44 690 GLY A CA 1
ATOM 5268 C C . GLY A 1 690 ? 18.939 -2.478 -15.894 1.00 59.44 690 GLY A C 1
ATOM 5269 O O . GLY A 1 690 ? 18.000 -3.260 -16.065 1.00 59.44 690 GLY A O 1
ATOM 5270 N N . ILE A 1 691 ? 20.163 -2.894 -15.564 1.00 61.03 691 ILE A N 1
ATOM 5271 C CA . ILE A 1 691 ? 20.495 -4.302 -15.299 1.00 61.03 691 ILE A CA 1
ATOM 5272 C C . ILE A 1 691 ? 19.552 -4.856 -14.216 1.00 61.03 691 ILE A C 1
ATOM 5274 O O . ILE A 1 691 ? 19.403 -4.259 -13.153 1.00 61.03 691 ILE A O 1
ATOM 5278 N N . GLY A 1 692 ? 18.894 -5.986 -14.499 1.00 55.66 692 GLY A N 1
ATOM 5279 C CA . GLY A 1 692 ? 17.917 -6.609 -13.594 1.00 55.66 692 GLY A CA 1
ATOM 5280 C C . GLY A 1 692 ? 16.518 -5.973 -13.582 1.00 55.66 692 GLY A C 1
ATOM 5281 O O . GLY A 1 692 ? 15.681 -6.389 -12.786 1.00 55.66 692 GLY A O 1
ATOM 5282 N N . THR A 1 693 ? 16.228 -4.995 -14.449 1.00 60.72 693 THR A N 1
ATOM 5283 C CA . THR A 1 693 ? 14.906 -4.343 -14.542 1.00 60.72 693 THR A CA 1
ATOM 5284 C C . THR A 1 693 ? 14.215 -4.627 -15.876 1.00 60.72 693 THR A C 1
ATOM 5286 O O . THR A 1 693 ? 14.874 -4.834 -16.892 1.00 60.72 693 THR A O 1
ATOM 5289 N N . TYR A 1 694 ? 12.877 -4.599 -15.898 1.00 67.62 694 TYR A N 1
ATOM 5290 C CA . TYR A 1 694 ? 12.122 -4.670 -17.151 1.00 67.62 694 TYR A CA 1
ATOM 5291 C C . TYR A 1 694 ? 12.298 -3.396 -17.980 1.00 67.62 694 TYR A C 1
ATOM 5293 O O . TYR A 1 694 ? 12.122 -2.290 -17.465 1.00 67.62 694 TYR A O 1
ATOM 5301 N N . GLY A 1 695 ? 12.483 -3.563 -19.290 1.00 65.50 695 GLY A N 1
ATOM 5302 C CA . GLY A 1 695 ? 12.529 -2.478 -20.263 1.00 65.50 695 GLY A CA 1
ATOM 5303 C C . GLY A 1 695 ? 11.405 -1.454 -20.079 1.00 65.50 695 GLY A C 1
ATOM 5304 O O . GLY A 1 695 ? 10.239 -1.801 -19.848 1.00 65.50 695 GLY A O 1
ATOM 5305 N N . THR A 1 696 ? 11.750 -0.175 -20.169 1.00 71.25 696 THR A N 1
ATOM 5306 C CA . THR A 1 696 ? 10.915 0.948 -19.713 1.00 71.25 696 THR A CA 1
ATOM 5307 C C . THR A 1 696 ? 9.790 1.318 -20.685 1.00 71.25 696 THR A C 1
ATOM 5309 O O . THR A 1 696 ? 8.766 1.871 -20.272 1.00 71.25 696 THR A O 1
ATOM 5312 N N . GLY A 1 697 ? 9.972 1.029 -21.978 1.00 67.31 697 GLY A N 1
ATOM 5313 C CA . GLY A 1 697 ? 9.189 1.613 -23.071 1.00 67.31 697 GLY A CA 1
ATOM 5314 C C . GLY A 1 697 ? 9.743 2.960 -23.562 1.00 67.31 697 GLY A C 1
ATOM 5315 O O . GLY A 1 697 ? 9.032 3.700 -24.248 1.00 67.31 697 GLY A O 1
ATOM 5316 N N . SER A 1 698 ? 10.987 3.300 -23.204 1.00 72.31 698 SER A N 1
ATOM 5317 C CA . SER A 1 698 ? 11.748 4.411 -23.784 1.00 72.31 698 SER A CA 1
ATOM 5318 C C . SER A 1 698 ? 12.490 3.956 -25.053 1.00 72.31 698 SER A C 1
ATOM 5320 O O . SER A 1 698 ? 13.096 2.882 -25.038 1.00 72.31 698 SER A O 1
ATOM 5322 N N . PRO A 1 699 ? 12.455 4.730 -26.154 1.00 71.19 699 PRO A N 1
ATOM 5323 C CA . PRO A 1 699 ? 11.816 6.029 -26.324 1.00 71.19 699 PRO A CA 1
ATOM 5324 C C . PRO A 1 699 ? 10.415 5.893 -26.949 1.00 71.19 699 PRO A C 1
ATOM 5326 O O . PRO A 1 699 ? 9.790 6.900 -27.268 1.00 71.19 699 PRO A O 1
ATOM 5329 N N . LEU A 1 700 ? 9.915 4.665 -27.138 1.00 72.00 700 LEU A N 1
ATOM 5330 C CA . LEU A 1 700 ? 8.660 4.338 -27.821 1.00 72.00 700 LEU A CA 1
ATOM 5331 C C . LEU A 1 700 ? 7.485 5.231 -27.390 1.00 72.00 700 LEU A C 1
ATOM 5333 O O . LEU A 1 700 ? 6.805 5.810 -28.235 1.00 72.00 700 LEU A O 1
ATOM 5337 N N . ARG A 1 701 ? 7.293 5.418 -26.078 1.00 74.56 701 ARG A N 1
ATOM 5338 C CA . ARG A 1 701 ? 6.245 6.299 -25.526 1.00 74.56 701 ARG A CA 1
ATOM 5339 C C . ARG A 1 701 ? 6.393 7.762 -25.978 1.00 74.56 701 ARG A C 1
ATOM 5341 O O . ARG A 1 701 ? 5.392 8.412 -26.268 1.00 74.56 701 ARG A O 1
ATOM 5348 N N . MET A 1 702 ? 7.624 8.271 -26.089 1.00 75.44 702 MET A N 1
ATOM 5349 C CA . MET A 1 702 ? 7.919 9.626 -26.576 1.00 75.44 702 MET A CA 1
ATOM 5350 C C . MET A 1 702 ? 7.631 9.761 -28.078 1.00 75.44 702 MET A C 1
ATOM 5352 O O . MET A 1 702 ? 7.003 10.735 -28.489 1.00 75.44 702 MET A O 1
ATOM 5356 N N . TYR A 1 703 ? 8.034 8.778 -28.889 1.00 72.00 703 TYR A N 1
ATOM 5357 C CA . TYR A 1 703 ? 7.766 8.771 -30.332 1.00 72.00 703 TYR A CA 1
ATOM 5358 C C . TYR A 1 703 ? 6.262 8.651 -30.621 1.00 72.00 703 TYR A C 1
ATOM 5360 O O . TYR A 1 703 ? 5.724 9.437 -31.401 1.00 72.00 703 TYR A O 1
ATOM 5368 N N . ALA A 1 704 ? 5.551 7.748 -29.939 1.00 72.94 704 ALA A N 1
ATOM 5369 C CA . ALA A 1 704 ? 4.098 7.620 -30.056 1.00 72.94 704 ALA A CA 1
ATOM 5370 C C . ALA A 1 704 ? 3.380 8.930 -29.685 1.00 72.94 704 ALA A C 1
ATOM 5372 O O . ALA A 1 704 ? 2.528 9.397 -30.440 1.00 72.94 704 ALA A O 1
ATOM 5373 N N . ASN A 1 705 ? 3.778 9.576 -28.583 1.00 77.38 705 ASN A N 1
ATOM 5374 C CA . ASN A 1 705 ? 3.204 10.854 -28.153 1.00 77.38 705 ASN A CA 1
ATOM 5375 C C . ASN A 1 705 ? 3.571 12.042 -29.066 1.00 77.38 705 ASN A C 1
ATOM 5377 O O . ASN A 1 705 ? 2.835 13.024 -29.112 1.00 77.38 705 ASN A O 1
ATOM 5381 N N . ARG A 1 706 ? 4.686 11.978 -29.808 1.00 79.50 706 ARG A N 1
ATOM 5382 C CA . ARG A 1 706 ? 5.080 13.032 -30.760 1.00 79.50 706 ARG A CA 1
ATOM 5383 C C . ARG A 1 706 ? 4.426 12.880 -32.133 1.00 79.50 706 ARG A C 1
ATOM 5385 O O . ARG A 1 706 ? 4.079 13.894 -32.733 1.00 79.50 706 ARG A O 1
ATOM 5392 N N . PHE A 1 707 ? 4.296 11.653 -32.637 1.00 77.25 707 PHE A N 1
ATOM 5393 C CA . PHE A 1 707 ? 3.941 11.401 -34.039 1.00 77.25 707 PHE A CA 1
ATOM 5394 C C . PHE A 1 707 ? 2.559 10.769 -34.237 1.00 77.25 707 PHE A C 1
ATOM 5396 O O . PHE A 1 707 ? 1.901 11.108 -35.221 1.00 77.25 707 PHE A O 1
ATOM 5403 N N . ILE A 1 708 ? 2.109 9.901 -33.323 1.00 73.38 708 ILE A N 1
ATOM 5404 C CA . ILE A 1 708 ? 0.856 9.140 -33.463 1.00 73.38 708 ILE A CA 1
ATOM 5405 C C . ILE A 1 708 ? -0.286 9.817 -32.701 1.00 73.38 708 ILE A C 1
ATOM 5407 O O . ILE A 1 708 ? -1.277 10.207 -33.309 1.00 73.38 708 ILE A O 1
ATOM 5411 N N . LEU A 1 709 ? -0.155 9.995 -31.382 1.00 80.75 709 LEU A N 1
ATOM 5412 C CA . LEU A 1 709 ? -1.261 10.464 -30.537 1.00 80.75 709 LEU A CA 1
ATOM 5413 C C . LEU A 1 709 ? -1.863 11.819 -30.972 1.00 80.75 709 LEU A C 1
ATOM 5415 O O . LEU A 1 709 ? -3.090 11.897 -31.003 1.00 80.75 709 LEU A O 1
ATOM 5419 N N . PRO A 1 710 ? -1.085 12.834 -31.415 1.00 80.44 710 PRO A N 1
ATOM 5420 C CA . PRO A 1 710 ? -1.634 14.105 -31.911 1.00 80.44 710 PRO A CA 1
ATOM 5421 C C . PRO A 1 710 ? -2.406 14.018 -33.242 1.00 80.44 710 PRO A C 1
ATOM 5423 O O . PRO A 1 710 ? -2.905 15.031 -33.719 1.00 80.44 710 PRO A O 1
ATOM 5426 N N . ARG A 1 711 ? -2.472 12.836 -33.876 1.00 75.19 711 ARG A N 1
ATOM 5427 C CA . ARG A 1 711 ? -3.280 12.553 -35.079 1.00 75.19 711 ARG A CA 1
ATOM 5428 C C . ARG A 1 711 ? -4.545 11.734 -34.779 1.00 75.19 711 ARG A C 1
ATOM 5430 O O . ARG A 1 711 ? -5.337 11.480 -35.683 1.00 75.19 711 ARG A O 1
ATOM 5437 N N . VAL A 1 712 ? -4.710 11.278 -33.535 1.00 72.88 712 VAL A N 1
ATOM 5438 C CA . VAL A 1 712 ? -5.727 10.293 -33.110 1.00 72.88 712 VAL A CA 1
ATOM 5439 C C . VAL A 1 712 ? -6.593 10.850 -31.974 1.00 72.88 712 VAL A C 1
ATOM 5441 O O . VAL A 1 712 ? -7.809 10.636 -31.941 1.00 72.88 712 VAL A O 1
ATOM 5444 N N . LEU A 1 713 ? -5.967 11.596 -31.062 1.00 74.06 713 LEU A N 1
ATOM 5445 C CA . LEU A 1 713 ? -6.599 12.345 -29.982 1.00 74.06 713 LEU A CA 1
ATOM 5446 C C . LEU A 1 713 ? -6.798 13.819 -30.395 1.00 74.06 713 LEU A C 1
ATOM 5448 O O . LEU A 1 713 ? -5.995 14.322 -31.182 1.00 74.06 713 LEU A O 1
ATOM 5452 N N . PRO A 1 714 ? -7.853 14.489 -29.891 1.00 54.88 714 PRO A N 1
ATOM 5453 C CA . PRO A 1 714 ? -8.045 15.933 -30.042 1.00 54.88 714 PRO A CA 1
ATOM 5454 C C . PRO A 1 714 ? -7.118 16.753 -29.125 1.00 54.88 714 PRO A C 1
ATOM 5456 O O . PRO A 1 714 ? -6.674 16.206 -28.085 1.00 54.88 714 PRO A O 1
#

Sequence (714 aa):
MKEAVVALAKGEAVHRDIGDSDPERMAAPMIADYLKAKEKDWNAAGITMEIVPVNETRHPLAYAVGRATETYEPHKGRVVYLTYTPEGPVDQTILLVGKGITIDTGGADLKVDGVMYGMHSDKMGGAMVAGFFETLSHLKPKGLKVFGYMAFVRNSIGKNAYLPDEILITRNGKRVRIGNTDAEGRLDMADILDEARLQAMKSINPHIFTIATLTGAATRSFGTLTVSMDNGPARLVKMAESLSDAGDMIADPSEVARIRYEDFQVNYPLSDWEDVMQFNDKPGATSNRGFTFPMGFMCIASDLDKHGCASDHPIPYTHSDIAGSAGGIGTLATGSPLRMVIAMKLRKILLVVGPMLTALPHYNWAMKHNPKLTAALGALHSLYVPIQVREMTSTKQKFNRLGLFQFGDKLANSTLAVSQGVAVYRDIGNGDPIRMAAPRIAEYLEERRAAWEAAGINMKIVEPNERDHPMAWAVNRAVKGPIDQTLLIVGKGVTIDTGGADLKINGGMYGMHNDKMGAASVAGFFEILSHLQPKGLKVFGYMPYIRNGLDKHAYLPDEIIVARNGMRVRIGNTDAEGRVILSDVLDEARQQALKEVNPHIFTIATLTGAAVKAYGKVARVRYEDYQVNYGISEYEDIMQFNTLPGSTSKRGFTFPMGYLALISGLSNHGLSSQSPLPYTHTDIAPSSGGIGTYGTGSPLRMYANRFILPRVLP

pLDDT: mean 80.19, std 15.65, range [33.03, 98.81]

Radius of gyration: 34.79 Å; chains: 1; bounding box: 80×47×99 Å

Foldseek 3Di:
DVLLVVLLVQLLVQLQVLQVDDLLCNAAVNNVVVLVVCQVLLVVLQKHKDKDWQDCQLQVLLCLQQQQPCVPVSQTKMKMKMKRDAPDAAQAEEEAEFQAACAAQQAVLGDDPCPSFSRNNQHSRLSLLSSLSSSCSRVRDPNYIYMYIYIHHHRDYHPGHDDQQDWTAASVGFTEHHHTSSQSRLSSRQSVLLVLVVVQLVDNHYAYEGEGLGDCQCCVVPNQAKEKEKAAVQVVVPVRVLLQVLCVQAVRHHHYDYADPVLLVQFDDPDPNGRTYSAHPDDLNPDDPSPRSSVSRSCRSSVVVCQHPPHPHHYIYMYMNRNRHQADRPGRGPSPPSSSVSSSPDRDDHDDDDQCPPDDPVPVVSVDDCSLLVVLLVVLVVFADAPVNCVVDPPVTPDDDDDRPPDDPLSVLLSVLLSVLVNLLQNLQVPALPCNAPVNNVVVVVVCCVLLVVLVHDDDWDQDDCQQFVLLNLWTDFDDDDFAAAEEQEFQAACFEQFAVLGDPPCNRFSRNNQHSRLSLLSSLSSSCSSQVFHRYHYGYIRIHHHRDYDPPTDDQQDWTQGNVRFTEHENTSSQSRLSNVLNVLLVLVVVQLVHHNYAYEGEGLGDPQCLVQPDDDDDADPVLLVQFADPDPRGGTYSDHPPPLNPDNCSVRNSVSVSCVSSVLVQQPPPHPHHYHYYYDNCNNQQADRPGGGDSPPSVVCCVVGPCVRSDD

Secondary structure (DSSP, 8-state):
-HHHHHHHHHHHHHHHHHHTS-TTTTSHHHHHHHHHTTHHHHHTTTEEEEEEE--TTTSHHHHHHHTTTTTSGGG--EEEEEEE--SS-EEEEEEEEEEEEEEE--TTS---TTTTTTGGGGGHHHHHHHHHHHHHHHH--SEEEEEEEEEEEEE--STT---TT-EEE-TTS-EEE---TT-THHHHTHHHHHHHHHHHTTSSSEEEEEEE---HHHHHHHSSSEEEEE-HHHHHHTHHHHHHHHHHTTT--EEEEEP-HHHHHTTS-SSTT-SEE-S-SS-TTTSTTTTTHHHHHHHHHTTGGGGSTTSSS---EEEEE-TTTS--TTS----TTHHHHHHTT-----------TTS-TT-TTTTSS-HHHHHHHHHHHHH---HHHHHHSS---S-S----TT--HHHHHHHHHHHHHHHHHHHHHTS-TTTTSHHHHHHHHHTTHHHHHHTT-----B---TTT-GGGTSS-B------SSEEEEEE-EEEEE--TTS---TTTTTTGGGGGHHHHHHHHHHHHHHHH--SS-EEEEE--EEEE--STT---TT-EEEPTTS-EEE-S-GGGHHHHHHHHHHHHHHHHHTTSSSEEEEEEE---HHHHHS-S------HHHHHTTB-SSTT-SEES--SS-TTTSTTTTTHHHHHHHHHTTGGGGSTTSSS---EEEEE-TTTS--TTS----TTHHHHIIIIIGGGT--